Protein AF-0000000078981006 (afdb_homodimer)

pLDDT: mean 92.91, std 11.37, range [29.77, 98.75]

Organism: Ruegeria pomeroyi (strain ATCC 700808 / DSM 15171 / DSS-3) (NCBI:txid246200)

Radius of gyration: 31.86 Å; Cα contacts (8 Å, |Δi|>4): 927; chains: 2; bounding box: 40×92×82 Å

Secondary structure (DSSP, 8-state):
----TT--SS-EEEETGGG-TT-THHHHSSB--SEEEEEEEEE--EEEEETTEEEEE-TTEEEEE-TT--EEEEEPTT-EEEEEEEETT------SS-EEEE---HHHHHHHHHHHHHHHHHHHS--TTHHHHHHHHHHHHHHHHHHHHTT-----S-HHHHHHHHHHHHHHHHHTTS---HHHHHHHTTS-HHHHHHHHHHHHSS-HHHHHHHHHHHHHHHHHHH----HHHHHHHTT-S-HHHHHHHHHHHHSS-HHHHHHHHS--/----TT--SS-EEEETGGG-TT-THHHHS-B--SEEEEEEEEE--EEEEETTEEEEE-TTEEEEE-TT--EEEEEPTT-EEEEEEEETT------SS-EEEE---HHHHHHHHHHHHHHHHHHHS--TTHHHHHHHHHHHHHHHHHHHHTT-----S-HHHHHHHHHHHHHHHHHTTS---HHHHHHHTTS-HHHHHHHHHHHHSS-HHHHHHHHHHHHHHHHHHH----HHHHHHHTT-S-HHHHHHHHHHHHSS-HHHHHHHHS--

Foldseek 3Di:
DPPQVQFDPAKDKDKPCRCCVPDLLSAAFWAFGQWKKKKAWQAAKWWKDFLQFIDIDGHGKIKIDGGLFIMHIDTDPPTIIMMITGGNPDPQDADPGIDIARDDDPVLSVVLVVLSVQLVVLNVDPDPPSRVVNSVSVSVNRVSVVVRVVPDDPDDPPNPLSVLSRVLRSLCSVPLQQLDD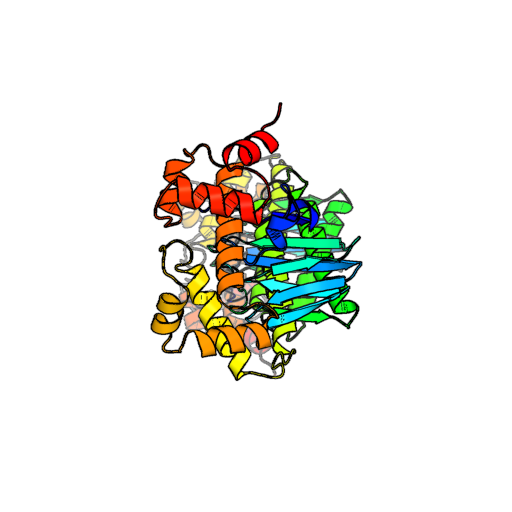LQRSQVVVPHGQVVQQVSSCVGYVGGSRSNSLSHLLSQLLVCLAPPPDDLQVSCVRSNHPGSVRVQVSNCVVPVDGSVVSNVVNDDD/DPPQVQFDPAKDKDKPCRCCVPDLLSAAFWAFGQWKKKKAWQAAKWWKDFLQFIDIDGHGKIKIDGGLFIMHIDTDPPTIIMMITGGNPDPQDADPGIDIARDDDPVLSVVLVVLSVQLVVLNPDPDPPSRVVNSVSVSVNRVSVVVRVVPDDPPDPPNPLSVLSRVLRSLCSVPLQQQDDLQRSQVVVPHGQVVQQVSSCVGYVGGSRSNSLSHLLSQLLVCLAPPPDDLQVSCVRSNHPGSVRVQVSNCVVPVDGSVVSNVVNDDD

Solvent-accessible surface area (backbone atoms only — not comparable to full-atom values): 28223 Å² total; per-residue (Å²): 125,86,72,60,82,52,54,50,93,56,72,44,78,39,45,57,65,66,66,27,82,90,35,63,57,66,38,46,33,35,38,62,40,49,24,23,37,41,35,41,26,71,32,48,39,32,38,35,36,48,72,26,21,51,45,75,48,35,58,44,22,39,38,35,40,36,46,65,41,51,32,22,39,46,68,38,90,78,42,39,33,40,32,42,36,37,30,62,85,54,86,59,72,60,71,88,57,60,43,80,43,78,57,77,55,64,68,61,50,49,50,54,52,50,43,53,52,51,42,48,56,48,67,77,47,87,55,76,62,38,69,60,42,45,50,25,43,50,39,42,49,28,42,51,50,55,58,54,50,81,68,60,75,72,69,76,94,59,62,65,31,20,48,51,26,32,52,51,37,53,46,42,70,74,45,58,41,67,48,68,49,60,55,54,54,23,50,73,70,74,44,50,46,66,57,47,24,52,28,20,26,71,26,53,70,42,37,48,61,55,50,52,48,27,33,46,48,46,52,47,52,50,44,49,59,72,42,88,67,53,69,57,57,51,22,50,63,46,28,40,94,37,54,66,59,37,36,50,51,38,24,73,75,72,71,36,45,58,69,55,50,28,57,69,66,48,80,129,125,84,72,59,82,54,53,51,94,56,72,45,79,39,44,56,66,67,65,27,82,91,36,65,58,68,39,45,32,37,37,61,40,47,25,23,39,42,35,41,27,70,33,46,40,34,38,33,36,47,72,26,20,53,45,74,49,35,58,45,21,39,38,36,39,35,45,66,42,52,32,23,39,46,68,37,89,78,44,39,34,42,31,41,37,37,30,62,85,54,87,60,73,60,70,89,58,59,43,81,43,81,58,76,55,63,69,59,50,49,50,55,52,49,41,52,51,50,40,47,57,48,69,77,47,88,55,77,61,38,70,61,42,46,51,25,41,50,37,41,48,28,42,51,50,53,59,54,50,80,68,61,74,69,89,66,91,60,60,65,32,20,47,50,26,32,52,50,34,53,46,43,70,75,43,59,41,66,48,67,49,61,56,54,53,22,50,73,71,75,42,49,46,67,57,46,24,51,29,21,27,72,26,51,72,39,37,48,61,54,47,51,48,27,32,46,47,46,52,47,51,49,45,50,58,72,42,89,68,52,68,57,56,52,21,52,64,47,29,39,94,36,53,66,58,37,36,51,52,38,25,73,76,71,70,36,45,59,69,56,49,29,56,68,65,49,81,129

InterPro domains:
  IPR009057 Homedomain-like superfamily [SSF46689] (215-265)
  IPR018060 AraC-like, DNA binding HTH domain [PF12833] (186-263)
  IPR018060 AraC-like, DNA binding HTH domain [PS01124] (166-264)
  IPR018060 AraC-like, DNA binding HTH domain [SM00342] (179-262)
  IPR018062 HTH domain AraC-type, conserved site [PS00041] (215-258)
  IPR050204 AraC/XylS family transcriptional regulators [PTHR46796] (13-266)

Nearest PDB structures (foldseek):
  6swi-assembly1_A  TM=9.066E-01  e=2.199E-04  Geobacillus stearothermophilus
  3lsg-assembly1_A  TM=9.009E-01  e=4.075E-04  Fusobacterium nucleatum subsp. nucleatum
  4fe7-assembly1_A-2  TM=5.920E-01  e=8.013E-05  Escherichia coli
  4aq2-assembly2_J  TM=6.069E-01  e=1.752E-03  Pseudomonas putida KT2440
  4aq2-assembly1_F  TM=6.098E-01  e=2.594E-03  Pseudomonas putida KT2440

Structure (mmCIF, N/CA/C/O backbone):
data_AF-0000000078981006-model_v1
#
loop_
_entity.id
_entity.type
_entity.pdbx_description
1 polymer 'Transcriptional regulator, AraC family'
#
loop_
_atom_site.group_PDB
_atom_site.id
_atom_site.type_symbol
_atom_site.label_atom_id
_atom_site.label_alt_id
_atom_site.label_comp_id
_atom_site.label_asym_id
_atom_site.label_entity_id
_atom_site.label_seq_id
_atom_site.pdbx_PDB_ins_code
_atom_site.Cartn_x
_atom_site.Cartn_y
_atom_site.Cartn_z
_atom_site.occupancy
_atom_site.B_iso_or_equiv
_atom_site.auth_seq_id
_atom_site.auth_comp_id
_atom_site.auth_asym_id
_atom_site.auth_atom_id
_atom_site.pdbx_PDB_model_num
ATOM 1 N N . MET A 1 1 ? 17.828 14.312 23.5 1 30.89 1 MET A N 1
ATOM 2 C CA . MET A 1 1 ? 17.156 14.609 22.25 1 30.89 1 MET A CA 1
ATOM 3 C C . MET A 1 1 ? 15.695 14.977 22.484 1 30.89 1 MET A C 1
ATOM 5 O O . MET A 1 1 ? 14.969 14.25 23.156 1 30.89 1 MET A O 1
ATOM 9 N N . ALA A 1 2 ? 15.359 16.219 22.406 1 38.97 2 ALA A N 1
ATOM 10 C CA . ALA A 1 2 ? 14.047 16.766 22.75 1 38.97 2 ALA A CA 1
ATOM 11 C C . ALA A 1 2 ? 12.93 15.891 22.156 1 38.97 2 ALA A C 1
ATOM 13 O O . ALA A 1 2 ? 12.938 15.578 20.969 1 38.97 2 ALA A O 1
ATOM 14 N N . HIS A 1 3 ? 12.438 14.984 22.891 1 44.5 3 HIS A N 1
ATOM 15 C CA . HIS A 1 3 ? 11.234 14.203 22.625 1 44.5 3 HIS A CA 1
ATOM 16 C C . HIS A 1 3 ? 10.172 15.047 21.922 1 44.5 3 HIS A C 1
ATOM 18 O O . HIS A 1 3 ? 9.617 15.977 22.516 1 44.5 3 HIS A O 1
ATOM 24 N N . ASP A 1 4 ? 10.484 15.344 20.75 1 53.53 4 ASP A N 1
ATOM 25 C CA . ASP A 1 4 ? 9.344 15.992 20.094 1 53.53 4 ASP A CA 1
ATOM 26 C C . ASP A 1 4 ? 8.07 15.164 20.281 1 53.53 4 ASP A C 1
ATOM 28 O O . ASP A 1 4 ? 7.918 14.117 19.641 1 53.53 4 ASP A O 1
ATOM 32 N N . PRO A 1 5 ? 7.488 15.352 21.406 1 53.16 5 PRO A N 1
ATOM 33 C CA . PRO A 1 5 ? 6.273 14.617 21.766 1 53.16 5 PRO A CA 1
ATOM 34 C C . PRO A 1 5 ? 5.324 14.43 20.594 1 53.16 5 PRO A C 1
ATOM 36 O O . PRO A 1 5 ? 4.398 13.617 20.656 1 53.16 5 PRO A O 1
ATOM 39 N N . ALA A 1 6 ? 5.723 15.07 19.484 1 63.69 6 ALA A N 1
ATOM 40 C CA . ALA A 1 6 ? 4.688 15.125 18.453 1 63.69 6 ALA A CA 1
ATOM 41 C C . ALA A 1 6 ? 4.945 14.094 17.359 1 63.69 6 ALA A C 1
ATOM 43 O O . ALA A 1 6 ? 4.125 13.922 16.453 1 63.69 6 ALA A O 1
ATOM 44 N N . GLU A 1 7 ? 5.949 13.25 17.672 1 82 7 GLU A N 1
ATOM 45 C CA . GLU A 1 7 ? 6.23 12.273 16.625 1 82 7 GLU A CA 1
ATOM 46 C C . GLU A 1 7 ? 5.465 10.977 16.859 1 82 7 GLU A C 1
ATOM 48 O O . GLU A 1 7 ? 5.262 10.57 18.016 1 82 7 GLU A O 1
ATOM 53 N N . ILE A 1 8 ? 4.883 10.492 15.898 1 91.25 8 ILE A N 1
ATOM 54 C CA . ILE A 1 8 ? 4.191 9.211 15.992 1 91.25 8 ILE A CA 1
ATOM 55 C C . ILE A 1 8 ? 4.996 8.133 15.266 1 91.25 8 ILE A C 1
ATOM 57 O O . ILE A 1 8 ? 5.707 8.43 14.297 1 91.25 8 ILE A O 1
ATOM 61 N N . ALA A 1 9 ? 4.875 6.91 15.75 1 91.25 9 ALA A N 1
ATOM 62 C CA . ALA A 1 9 ? 5.621 5.785 15.18 1 91.25 9 ALA A CA 1
ATOM 63 C C . ALA A 1 9 ? 4.777 5.035 14.156 1 91.25 9 ALA A C 1
ATOM 65 O O . ALA A 1 9 ? 5.312 4.297 13.328 1 91.25 9 ALA A O 1
ATOM 66 N N . GLU A 1 10 ? 3.488 5.227 14.297 1 95 10 GLU A N 1
ATOM 67 C CA . GLU A 1 10 ? 2.594 4.453 13.445 1 95 10 GLU A CA 1
ATOM 68 C C . GLU A 1 10 ? 1.472 5.324 12.891 1 95 10 GLU A C 1
ATOM 70 O O . GLU A 1 10 ? 1.157 6.375 13.453 1 95 10 GLU A O 1
ATOM 75 N N . ILE A 1 11 ? 0.919 4.898 11.812 1 97.88 11 ILE A N 1
ATOM 76 C CA . ILE A 1 11 ? -0.23 5.566 11.211 1 97.88 11 ILE A CA 1
ATOM 77 C C . ILE A 1 11 ? -1.441 5.438 12.133 1 97.88 11 ILE A C 1
ATOM 79 O O . ILE A 1 11 ? -1.688 4.371 12.695 1 97.88 11 ILE A O 1
ATOM 83 N N . ARG A 1 12 ? -2.18 6.523 12.234 1 96.81 12 ARG A N 1
ATOM 84 C CA . ARG A 1 12 ? -3.336 6.535 13.125 1 96.81 12 ARG A CA 1
ATOM 85 C C . ARG A 1 12 ? -4.465 7.387 12.555 1 96.81 12 ARG A C 1
ATOM 87 O O . ARG A 1 12 ? -4.211 8.375 11.859 1 96.81 12 ARG A O 1
ATOM 94 N N . LEU A 1 13 ? -5.645 6.945 12.82 1 97.94 13 LEU A N 1
ATOM 95 C CA . LEU A 1 13 ? -6.82 7.758 12.539 1 97.94 13 LEU A CA 1
ATOM 96 C C . LEU A 1 13 ? -7.43 8.305 13.82 1 97.94 13 LEU A C 1
ATOM 98 O O . LEU A 1 13 ? -7.613 7.562 14.789 1 97.94 13 LEU A O 1
ATOM 102 N N . SER A 1 14 ? -7.719 9.602 13.875 1 97.25 14 SER A N 1
ATOM 103 C CA . SER A 1 14 ? -8.266 10.281 15.039 1 97.25 14 SER A CA 1
ATOM 104 C C . SER A 1 14 ? -9.461 11.148 14.664 1 97.25 14 SER A C 1
ATOM 106 O O . SER A 1 14 ? -9.594 11.555 13.508 1 97.25 14 SER A O 1
ATOM 108 N N . THR A 1 15 ? -10.328 11.359 15.586 1 95.56 15 THR A N 1
ATOM 109 C CA . THR A 1 15 ? -11.297 12.438 15.43 1 95.56 15 THR A CA 1
ATOM 110 C C . THR A 1 15 ? -10.641 13.797 15.688 1 95.56 15 THR A C 1
ATOM 112 O O . THR A 1 15 ? -9.555 13.867 16.266 1 95.56 15 THR A O 1
ATOM 115 N N . LEU A 1 16 ? -11.305 14.867 15.258 1 94.5 16 LEU A N 1
ATOM 116 C CA . LEU A 1 16 ? -10.82 16.203 15.555 1 94.5 16 LEU A CA 1
ATOM 117 C C . LEU A 1 16 ? -10.664 16.406 17.062 1 94.5 16 LEU A C 1
ATOM 119 O O . LEU A 1 16 ? -9.688 17 17.516 1 94.5 16 LEU A O 1
ATOM 123 N N . ALA A 1 17 ? -11.594 15.852 17.781 1 91.88 17 ALA A N 1
ATOM 124 C CA . ALA A 1 17 ? -11.562 15.961 19.25 1 91.88 17 ALA A CA 1
ATOM 125 C C . ALA A 1 17 ? -10.336 15.266 19.828 1 91.88 17 ALA A C 1
ATOM 127 O O . ALA A 1 17 ? -9.734 15.758 20.781 1 91.88 17 ALA A O 1
ATOM 128 N N . GLN A 1 18 ? -9.984 14.234 19.266 1 94.81 18 GLN A N 1
ATOM 129 C CA . GLN A 1 18 ? -8.859 13.445 19.766 1 94.81 18 GLN A CA 1
ATOM 130 C C . GLN A 1 18 ? -7.527 14.125 19.453 1 94.81 18 GLN A C 1
ATOM 132 O O . GLN A 1 18 ? -6.488 13.75 20 1 94.81 18 GLN A O 1
ATOM 137 N N . LEU A 1 19 ? -7.508 15.141 18.609 1 94.56 19 LEU A N 1
ATOM 138 C CA . LEU A 1 19 ? -6.305 15.922 18.328 1 94.56 19 LEU A CA 1
ATOM 139 C C . LEU A 1 19 ? -6.066 16.953 19.422 1 94.56 19 LEU A C 1
ATOM 141 O O . LEU A 1 19 ? -5.008 17.578 19.469 1 94.56 19 LEU A O 1
ATOM 145 N N . MET A 1 20 ? -7.043 17.125 20.266 1 93 20 MET A N 1
ATO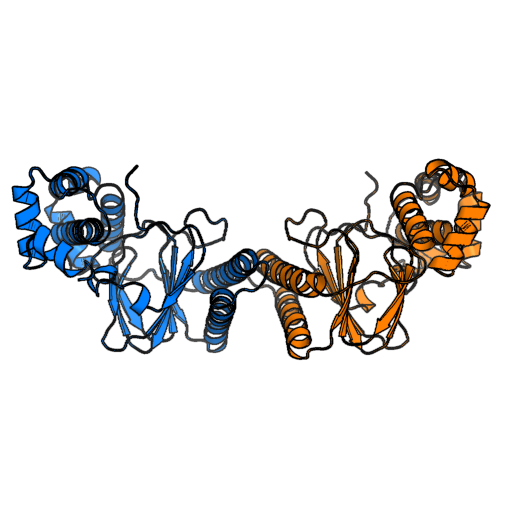M 146 C CA . MET A 1 20 ? -6.945 18.156 21.297 1 93 20 MET A CA 1
ATOM 147 C C . MET A 1 20 ? -7.348 17.609 22.656 1 93 20 MET A C 1
ATOM 149 O O . MET A 1 20 ? -8.227 18.156 23.328 1 93 20 MET A O 1
ATOM 153 N N . PRO A 1 21 ? -6.637 16.578 23.109 1 89 21 PRO A N 1
ATOM 154 C CA . PRO A 1 21 ? -7.008 15.93 24.375 1 89 21 PRO A CA 1
ATOM 155 C C . PRO A 1 21 ? -6.824 16.844 25.578 1 89 21 PRO A C 1
ATOM 157 O O . PRO A 1 21 ? -7.473 16.656 26.609 1 89 21 PRO A O 1
ATOM 160 N N . LEU A 1 22 ? -5.992 17.844 25.453 1 91.19 22 LEU A N 1
ATOM 161 C CA . LEU A 1 22 ? -5.707 18.703 26.594 1 91.19 22 LEU A CA 1
ATOM 162 C C . LEU A 1 22 ? -6.406 20.047 26.453 1 91.19 22 LEU A C 1
ATOM 164 O O . LEU A 1 22 ? -6.277 20.922 27.312 1 91.19 22 LEU A O 1
ATOM 168 N N . GLY A 1 23 ? -7.078 20.219 25.281 1 92.5 23 GLY A N 1
ATOM 169 C CA . GLY A 1 23 ? -7.824 21.438 25.062 1 92.5 23 GLY A CA 1
ATOM 170 C C . GLY A 1 23 ? -7.684 21.969 23.641 1 92.5 23 GLY A C 1
ATOM 171 O O . GLY A 1 23 ? -6.812 21.516 22.891 1 92.5 23 GLY A O 1
ATOM 172 N N . ARG A 1 24 ? -8.383 23 23.344 1 95.12 24 ARG A N 1
ATOM 173 C CA . ARG A 1 24 ? -8.477 23.531 22 1 95.12 24 ARG A CA 1
ATOM 174 C C . ARG A 1 24 ? -7.176 24.188 21.562 1 95.12 24 ARG A C 1
ATOM 176 O O . ARG A 1 24 ? -6.883 24.281 20.375 1 95.12 24 ARG A O 1
ATOM 183 N N . TRP A 1 25 ? -6.477 24.578 22.625 1 94.62 25 TRP A N 1
ATOM 184 C CA . TRP A 1 25 ? -5.23 25.266 22.312 1 94.62 25 TRP A CA 1
ATOM 185 C C . TRP A 1 25 ? -4.316 24.391 21.469 1 94.62 25 TRP A C 1
ATOM 187 O O . TRP A 1 25 ? -3.498 24.906 20.703 1 94.62 25 TRP A O 1
ATOM 197 N N . GLN A 1 26 ? -4.422 23.125 21.531 1 96 26 GLN A N 1
ATOM 198 C CA . GLN A 1 26 ? -3.531 22.203 20.844 1 96 26 GLN A CA 1
ATOM 199 C C . GLN A 1 26 ? -3.699 22.297 19.328 1 96 26 GLN A C 1
ATOM 201 O O . GLN A 1 26 ? -2.799 21.938 18.562 1 96 26 GLN A O 1
ATOM 206 N N . VAL A 1 27 ? -4.84 22.859 18.844 1 96.56 27 VAL A N 1
ATOM 207 C CA . VAL A 1 27 ? -5.004 23.016 17.391 1 96.56 27 VAL A CA 1
ATOM 208 C C . VAL A 1 27 ? -5.176 24.5 17.062 1 96.56 27 VAL A C 1
ATOM 210 O O . VAL A 1 27 ? -4.949 24.906 15.922 1 96.56 27 VAL A O 1
ATOM 213 N N . GLN A 1 28 ? -5.535 25.375 17.984 1 97.06 28 GLN A N 1
ATOM 214 C CA . GLN A 1 28 ? -5.848 26.781 17.734 1 97.06 28 GLN A CA 1
ATOM 215 C C . GLN A 1 28 ? -4.578 27.625 17.641 1 97.06 28 GLN A C 1
ATOM 217 O O . GLN A 1 28 ? -4.508 28.562 16.859 1 97.06 28 GLN A O 1
ATOM 222 N N . LEU A 1 29 ? -3.637 27.281 18.484 1 96.94 29 LEU A N 1
ATOM 223 C CA . LEU A 1 29 ? -2.385 28.031 18.484 1 96.94 29 LEU A CA 1
ATOM 224 C C . LEU A 1 29 ? -1.524 27.641 17.281 1 96.94 29 LEU A C 1
ATOM 226 O O . LEU A 1 29 ? -1.464 26.469 16.922 1 96.94 29 LEU A O 1
ATOM 230 N N . ALA A 1 30 ? -0.839 28.641 16.703 1 97.25 30 ALA A N 1
ATOM 231 C CA . ALA A 1 30 ? 0.102 28.344 15.625 1 97.25 30 ALA A CA 1
ATOM 232 C C . ALA A 1 30 ? 1.166 27.344 16.094 1 97.25 30 ALA A C 1
ATOM 234 O O . ALA A 1 30 ? 1.808 27.562 17.125 1 97.25 30 ALA A O 1
ATOM 235 N N . HIS A 1 31 ? 1.281 26.234 15.359 1 96.75 31 HIS A N 1
ATOM 236 C CA . HIS A 1 31 ? 2.217 25.172 15.727 1 96.75 31 HIS A CA 1
ATOM 237 C C . HIS A 1 31 ? 2.541 24.281 14.523 1 96.75 31 HIS A C 1
ATOM 239 O O . HIS A 1 31 ? 2.02 24.5 13.43 1 96.75 31 HIS A O 1
ATOM 245 N N . ASP A 1 32 ? 3.439 23.422 14.711 1 96.25 32 ASP A N 1
ATOM 246 C CA . ASP A 1 32 ? 3.711 22.359 13.742 1 96.25 32 ASP A CA 1
ATOM 247 C C . ASP A 1 32 ? 3.691 21 14.414 1 96.25 32 ASP A C 1
ATOM 249 O O . ASP A 1 32 ? 3.697 20.891 15.641 1 96.25 32 ASP A O 1
ATOM 253 N N . ARG A 1 33 ? 3.555 20 13.656 1 95.19 33 ARG A N 1
ATOM 254 C CA . ARG A 1 33 ? 3.533 18.625 14.133 1 95.19 33 ARG A CA 1
ATOM 255 C C . ARG A 1 33 ? 4.648 17.812 13.492 1 95.19 33 ARG A C 1
ATOM 257 O O . ARG A 1 33 ? 5.094 18.125 12.391 1 95.19 33 ARG A O 1
ATOM 264 N N . GLY A 1 34 ? 5.043 16.766 14.266 1 95.19 34 GLY A N 1
ATOM 265 C CA . GLY A 1 34 ? 6.113 15.914 13.781 1 95.19 34 GLY A CA 1
ATOM 266 C C . GLY A 1 34 ? 5.641 14.867 12.789 1 95.19 34 GLY A C 1
ATOM 267 O O . GLY A 1 34 ? 6.414 14 12.375 1 95.19 34 GLY A O 1
ATOM 268 N N . HIS A 1 35 ? 4.418 14.828 12.406 1 97.19 35 HIS A N 1
ATOM 269 C CA . HIS A 1 35 ? 3.807 13.891 11.469 1 97.19 35 HIS A CA 1
ATOM 270 C C . HIS A 1 35 ? 2.936 14.625 10.453 1 97.19 35 HIS A C 1
ATOM 272 O O . HIS A 1 35 ? 2.607 15.797 10.641 1 97.19 35 HIS A O 1
ATOM 278 N N . HIS A 1 36 ? 2.664 13.984 9.297 1 98.19 36 HIS A N 1
ATOM 279 C CA . HIS A 1 36 ? 1.725 14.508 8.312 1 98.19 36 HIS A CA 1
ATOM 280 C C . HIS A 1 36 ? 0.285 14.375 8.797 1 98.19 36 HIS A C 1
ATOM 282 O O . HIS A 1 36 ? -0.046 13.43 9.516 1 98.19 36 HIS A O 1
ATOM 288 N N . LEU A 1 37 ? -0.491 15.305 8.367 1 98.06 37 LEU A N 1
ATOM 289 C CA . LEU A 1 37 ? -1.881 15.328 8.812 1 98.06 37 LEU A CA 1
ATOM 290 C C . LEU A 1 37 ? -2.826 15.516 7.629 1 98.06 37 LEU A C 1
ATOM 292 O O . LEU A 1 37 ? -2.688 16.484 6.871 1 98.06 37 LEU A O 1
ATOM 296 N N . LEU A 1 38 ? -3.75 14.609 7.359 1 98.56 38 LEU A N 1
ATOM 297 C CA . LEU A 1 38 ? -4.867 14.773 6.441 1 98.56 38 LEU A CA 1
ATOM 298 C C . LEU A 1 38 ? -6.188 14.875 7.199 1 98.56 38 LEU A C 1
ATOM 300 O O . LEU A 1 38 ? -6.645 13.891 7.789 1 98.56 38 LEU A O 1
ATOM 304 N N . LEU A 1 39 ? -6.812 16.031 7.195 1 98.44 39 LEU A N 1
ATOM 305 C CA . LEU A 1 39 ? -8.086 16.281 7.863 1 98.44 39 LEU A CA 1
ATOM 306 C C . LEU A 1 39 ? -9.234 16.266 6.859 1 98.44 39 LEU A C 1
ATOM 308 O O . LEU A 1 39 ? -9.156 16.891 5.801 1 98.44 39 LEU A O 1
ATOM 312 N N . TRP A 1 40 ? -10.227 15.508 7.145 1 98.75 40 TRP A N 1
ATOM 313 C CA . TRP A 1 40 ? -11.461 15.453 6.363 1 98.75 40 TRP A CA 1
ATOM 314 C C . TRP A 1 40 ? -12.641 15.969 7.172 1 98.75 40 TRP A C 1
ATOM 316 O O . TRP A 1 40 ? -13.109 15.297 8.094 1 98.75 40 TRP A O 1
ATOM 326 N N . ILE A 1 41 ? -13.133 17.188 6.785 1 98.44 41 ILE A N 1
ATOM 327 C CA . ILE A 1 41 ? -14.219 17.812 7.531 1 98.44 41 ILE A CA 1
ATOM 328 C C . ILE A 1 41 ? -15.562 17.25 7.07 1 98.44 41 ILE A C 1
ATOM 330 O O . ILE A 1 41 ? -15.891 17.297 5.883 1 98.44 41 ILE A O 1
ATOM 334 N N . THR A 1 42 ? -16.297 16.703 8.016 1 97.62 42 THR A N 1
ATOM 335 C CA . THR A 1 42 ? -17.547 16.047 7.645 1 97.62 42 THR A CA 1
ATOM 336 C C . THR A 1 42 ? -18.75 16.875 8.117 1 97.62 42 THR A C 1
ATOM 338 O O . THR A 1 42 ? -19.875 16.641 7.68 1 97.62 42 THR A O 1
ATOM 341 N N . ARG A 1 43 ? -18.562 17.828 8.984 1 97.88 43 ARG A N 1
ATOM 342 C CA . ARG A 1 43 ? -19.609 18.719 9.477 1 97.88 43 ARG A CA 1
ATOM 343 C C . ARG A 1 43 ? -19.016 20.031 9.984 1 97.88 43 ARG A C 1
ATOM 345 O O . ARG A 1 43 ? -17.953 20.031 10.609 1 97.88 43 ARG A O 1
ATOM 352 N N . GLY A 1 44 ? -19.75 21.109 9.672 1 97.69 44 GLY A N 1
ATOM 353 C CA . GLY A 1 44 ? -19.391 22.391 10.25 1 97.69 44 GLY A CA 1
ATOM 354 C C . GLY A 1 44 ? -18.344 23.141 9.438 1 97.69 44 GLY A C 1
ATOM 355 O O . GLY A 1 44 ? -18.094 22.812 8.281 1 97.69 44 GLY A O 1
ATOM 356 N N . GLN A 1 45 ? -17.922 24.219 10.07 1 97.44 45 GLN A N 1
ATOM 357 C CA . GLN A 1 45 ? -16.953 25.109 9.43 1 97.44 45 GLN A CA 1
ATOM 358 C C . GLN A 1 45 ? -15.945 25.656 10.438 1 97.44 45 GLN A C 1
ATOM 360 O O . GLN A 1 45 ? -16.109 25.453 11.648 1 97.44 45 GLN A O 1
ATOM 365 N N . GLY A 1 46 ? -14.914 26.281 9.906 1 97.81 46 GLY A N 1
ATOM 366 C CA . GLY A 1 46 ? -13.898 26.906 10.734 1 97.81 46 GLY A CA 1
ATOM 367 C C . GLY A 1 46 ? -12.914 27.75 9.953 1 97.81 46 GLY A C 1
ATOM 368 O O . GLY A 1 46 ? -13.117 28 8.758 1 97.81 46 GLY A O 1
ATOM 369 N N . THR A 1 47 ? -12.016 28.297 10.602 1 97.5 47 THR A N 1
ATOM 370 C CA . THR A 1 47 ? -10.922 29.062 10.016 1 97.5 47 THR A CA 1
ATOM 371 C C . THR A 1 47 ? -9.57 28.547 10.508 1 97.5 47 THR A C 1
ATOM 373 O O . THR A 1 47 ? -9.516 27.594 11.297 1 97.5 47 THR A O 1
ATOM 376 N N . GLY A 1 48 ? -8.547 29.156 9.961 1 96.44 48 GLY A N 1
ATOM 377 C CA . GLY A 1 48 ? -7.223 28.75 10.414 1 96.44 48 GLY A CA 1
ATOM 378 C C . GLY A 1 48 ? -6.102 29.406 9.625 1 96.44 48 GLY A C 1
ATOM 379 O O . GLY A 1 48 ? -6.316 30.406 8.945 1 96.44 48 GLY A O 1
ATOM 380 N N . LEU A 1 49 ? -4.957 28.953 9.883 1 96 49 LEU A N 1
ATOM 381 C CA . LEU A 1 49 ? -3.748 29.328 9.164 1 96 49 LEU A CA 1
ATOM 382 C C . LEU A 1 49 ? -3.162 28.141 8.406 1 96 49 LEU A C 1
ATOM 384 O O . LEU A 1 49 ? -3.004 27.062 8.969 1 96 49 LEU A O 1
ATOM 388 N N . LEU A 1 50 ? -2.883 28.359 7.215 1 95.06 50 LEU A N 1
ATOM 389 C CA . LEU A 1 50 ? -2.291 27.328 6.379 1 95.06 50 LEU A CA 1
ATOM 390 C C . LEU A 1 50 ? -1.439 27.938 5.273 1 95.06 50 LEU A C 1
ATOM 392 O O . LEU A 1 50 ? -1.844 28.922 4.645 1 95.06 50 LEU A O 1
ATOM 396 N N . ASP A 1 51 ? -0.297 27.406 5.129 1 92.31 51 ASP A N 1
ATOM 397 C CA . ASP A 1 51 ? 0.59 27.812 4.043 1 92.31 51 ASP A CA 1
ATOM 398 C C . ASP A 1 51 ? 0.774 29.328 4.023 1 92.31 51 ASP A C 1
ATOM 400 O O . ASP A 1 51 ? 0.677 29.953 2.967 1 92.31 51 ASP A O 1
ATOM 404 N N . GLY A 1 52 ? 0.894 29.906 5.176 1 92.06 52 GLY A N 1
ATOM 405 C CA . GLY A 1 52 ? 1.244 31.312 5.305 1 92.06 52 GLY A CA 1
ATOM 406 C C . GLY A 1 52 ? 0.044 32.219 5.223 1 92.06 52 GLY A C 1
ATOM 407 O O . GLY A 1 52 ? 0.196 33.469 5.207 1 92.06 52 GLY A O 1
ATOM 408 N N . GLY A 1 53 ? -1.102 31.609 5.18 1 93.5 53 GLY A N 1
ATOM 409 C CA . GLY A 1 53 ? -2.275 32.469 5.047 1 93.5 53 GLY A CA 1
ATOM 410 C C . GLY A 1 53 ? -3.457 31.984 5.863 1 93.5 53 GLY A C 1
ATOM 411 O O . GLY A 1 53 ? -3.5 30.812 6.277 1 93.5 53 GLY A O 1
ATOM 412 N N . ARG A 1 54 ? -4.328 32.938 6.023 1 95.38 54 ARG A N 1
ATOM 413 C CA . ARG A 1 54 ? -5.598 32.594 6.648 1 95.38 54 ARG A CA 1
ATOM 414 C C . ARG A 1 54 ? -6.473 31.797 5.695 1 95.38 54 ARG A C 1
ATOM 416 O O . ARG A 1 54 ? -6.516 32.094 4.496 1 95.38 54 ARG A O 1
ATOM 423 N N . ILE A 1 55 ? -7.188 30.891 6.242 1 94.56 55 ILE A N 1
ATOM 424 C CA . ILE A 1 55 ? -8.07 30.062 5.418 1 94.56 55 ILE A CA 1
ATOM 425 C C . ILE A 1 55 ? -9.422 29.906 6.113 1 94.56 55 ILE A C 1
ATOM 427 O O . ILE A 1 55 ? -9.531 30.094 7.324 1 94.56 55 ILE A O 1
ATOM 431 N N . GLY A 1 56 ? -10.391 29.625 5.328 1 96.69 56 GLY A N 1
ATOM 432 C CA . GLY A 1 56 ? -11.672 29.094 5.773 1 96.69 56 GLY A CA 1
ATOM 433 C C . GLY A 1 56 ? -11.938 27.688 5.27 1 96.69 56 GLY A C 1
ATOM 434 O O . GLY A 1 56 ? -11.57 27.344 4.141 1 96.69 56 GLY A O 1
ATOM 435 N N . PHE A 1 57 ? -12.57 26.875 6.086 1 96.5 57 PHE A N 1
ATOM 436 C CA . PHE A 1 57 ? -12.891 25.531 5.641 1 96.5 57 PHE A CA 1
ATOM 437 C C . PHE A 1 57 ? -14.281 25.125 6.125 1 96.5 57 PHE A C 1
ATOM 439 O O . PHE A 1 57 ? -14.812 25.703 7.07 1 96.5 57 PHE A O 1
ATOM 446 N N . GLY A 1 58 ? -14.82 24.156 5.434 1 97.56 58 GLY A N 1
ATOM 447 C CA . GLY A 1 58 ? -16.141 23.641 5.742 1 97.56 58 GLY A CA 1
ATOM 448 C C . GLY A 1 58 ? -16.312 22.172 5.371 1 97.56 58 GLY A C 1
ATOM 449 O O . GLY A 1 58 ? -15.328 21.469 5.121 1 97.56 58 GLY A O 1
ATOM 450 N N . THR A 1 59 ? -17.641 21.797 5.359 1 97.88 59 THR A N 1
ATOM 451 C CA . THR A 1 59 ? -17.969 20.391 5.078 1 97.88 59 THR A CA 1
ATOM 452 C C . THR A 1 59 ? -17.406 19.969 3.719 1 97.88 59 THR A C 1
ATOM 454 O O . THR A 1 59 ? -17.5 20.734 2.746 1 97.88 59 THR A O 1
ATOM 457 N N . HIS A 1 60 ? -16.734 18.797 3.676 1 98 60 HIS A N 1
ATOM 458 C CA . HIS A 1 60 ? -16.172 18.141 2.506 1 98 60 HIS A CA 1
ATOM 459 C C . HIS A 1 60 ? -14.938 18.891 1.997 1 98 60 HIS A C 1
ATOM 461 O O . HIS A 1 60 ? -14.664 18.891 0.796 1 98 60 HIS A O 1
ATOM 467 N N . ASN A 1 61 ? -14.32 19.656 2.92 1 97.5 61 ASN A N 1
ATOM 468 C CA . ASN A 1 61 ? -12.969 20.125 2.656 1 97.5 61 ASN A CA 1
ATOM 469 C C . ASN A 1 61 ? -11.922 19.156 3.205 1 97.5 61 ASN A C 1
ATOM 471 O O . ASN A 1 61 ? -12.086 18.609 4.293 1 97.5 61 ASN A O 1
ATOM 475 N N . ALA A 1 62 ? -10.922 18.953 2.441 1 97.88 62 ALA A N 1
ATOM 476 C CA . ALA A 1 62 ? -9.75 18.203 2.879 1 97.88 62 ALA A CA 1
ATOM 477 C C . ALA A 1 62 ? -8.555 19.141 3.092 1 97.88 62 ALA A C 1
ATOM 479 O O . ALA A 1 62 ? -8.203 19.922 2.205 1 97.88 62 ALA A O 1
ATOM 480 N N . LEU A 1 63 ? -7.992 19.109 4.285 1 97 63 LEU A N 1
ATOM 481 C CA . LEU A 1 63 ? -6.773 19.859 4.59 1 97 63 LEU A CA 1
ATOM 482 C C . LEU A 1 63 ? -5.59 18.906 4.762 1 97 63 LEU A C 1
ATOM 484 O O . LEU A 1 63 ? -5.672 17.938 5.512 1 97 63 LEU A O 1
ATOM 488 N N . PHE A 1 64 ? -4.602 19.156 4.051 1 97.81 64 PHE A N 1
ATOM 489 C CA . PHE A 1 64 ? -3.371 18.391 4.223 1 97.81 64 PHE A CA 1
ATOM 490 C C . PHE A 1 64 ? -2.238 19.297 4.711 1 97.81 64 PHE A C 1
ATOM 492 O O . PHE A 1 64 ? -1.986 20.359 4.137 1 97.81 64 PHE A O 1
ATOM 499 N N . VAL A 1 65 ? -1.571 18.828 5.75 1 97.19 65 VAL A N 1
ATOM 500 C CA . VAL A 1 65 ? -0.442 19.547 6.324 1 97.19 65 VAL A CA 1
ATOM 501 C C . VAL A 1 65 ? 0.759 18.609 6.453 1 97.19 65 VAL A C 1
ATOM 503 O O . VAL A 1 65 ? 0.779 17.734 7.32 1 97.19 65 VAL A O 1
ATOM 506 N N . PRO A 1 66 ? 1.795 18.781 5.641 1 97.06 66 PRO A N 1
ATOM 507 C CA . PRO A 1 66 ? 3 17.984 5.844 1 97.06 66 PRO A CA 1
ATOM 508 C C . PRO A 1 66 ? 3.645 18.203 7.207 1 97.06 66 PRO A C 1
ATOM 510 O O . PRO A 1 66 ? 3.438 19.25 7.824 1 97.06 66 PRO A O 1
ATOM 513 N N . ALA A 1 67 ? 4.402 17.25 7.645 1 97.19 67 ALA A N 1
ATOM 514 C CA . ALA A 1 67 ? 5.16 17.406 8.883 1 97.19 67 ALA A CA 1
ATOM 515 C C . ALA A 1 67 ? 6.008 18.672 8.844 1 97.19 67 ALA A C 1
ATOM 517 O O . ALA A 1 67 ? 6.57 19.031 7.805 1 97.19 67 ALA A O 1
ATOM 518 N N . ARG A 1 68 ? 5.996 19.391 9.953 1 95.69 68 ARG A N 1
ATOM 519 C CA . ARG A 1 68 ? 6.867 20.531 10.203 1 95.69 68 ARG A CA 1
ATOM 520 C C . ARG A 1 68 ? 6.469 21.719 9.336 1 95.69 68 ARG A C 1
ATOM 522 O O . ARG A 1 68 ? 7.328 22.422 8.805 1 95.69 68 ARG A O 1
ATOM 529 N N . HIS A 1 69 ? 5.223 21.844 9.133 1 95.69 69 HIS A N 1
ATOM 530 C CA . HIS A 1 69 ? 4.641 23.062 8.586 1 95.69 69 HIS A CA 1
ATOM 531 C C . HIS A 1 69 ? 3.732 23.75 9.609 1 95.69 69 HIS A C 1
ATOM 533 O O . HIS A 1 69 ? 2.965 23.078 10.305 1 95.69 69 HIS A O 1
ATOM 539 N N . LEU A 1 70 ? 3.912 25.047 9.633 1 96.19 70 LEU A N 1
ATOM 540 C CA . LEU A 1 70 ? 3.119 25.828 10.586 1 96.19 70 LEU A CA 1
ATOM 541 C C . LEU A 1 70 ? 1.641 25.797 10.219 1 96.19 70 LEU A C 1
ATOM 543 O O . LEU A 1 70 ? 1.285 25.938 9.047 1 96.19 70 LEU A O 1
ATOM 547 N N . MET A 1 71 ? 0.814 25.547 11.289 1 96.56 71 MET A N 1
ATOM 548 C CA . MET A 1 71 ? -0.63 25.484 11.086 1 96.56 71 MET A CA 1
ATOM 549 C C . MET A 1 71 ? -1.377 25.969 12.32 1 96.56 71 MET A C 1
ATOM 551 O O . MET A 1 71 ? -0.802 26.062 13.406 1 96.56 71 MET A O 1
ATOM 555 N N . ALA A 1 72 ? -2.545 26.344 12.141 1 97.81 72 ALA A N 1
ATOM 556 C CA . ALA A 1 72 ? -3.529 26.547 13.195 1 97.81 72 ALA A CA 1
ATOM 557 C C . ALA A 1 72 ? -4.945 26.297 12.688 1 97.81 72 ALA A C 1
ATOM 559 O O . ALA A 1 72 ? -5.254 26.578 11.531 1 97.81 72 ALA A O 1
ATOM 560 N N . LEU A 1 73 ? -5.711 25.766 13.539 1 97.5 73 LEU A N 1
ATOM 561 C CA . LEU A 1 73 ? -7.113 25.531 13.203 1 97.5 73 LEU A CA 1
ATOM 562 C C . LEU A 1 73 ? -8.023 26.062 14.305 1 97.5 73 LEU A C 1
ATOM 564 O O . LEU A 1 73 ? -7.738 25.906 15.492 1 97.5 73 LEU A O 1
ATOM 568 N N . ASP A 1 74 ? -9.031 26.672 13.922 1 97.62 74 ASP A N 1
ATOM 569 C CA . ASP A 1 74 ? -10.102 27.109 14.82 1 97.62 74 ASP A CA 1
ATOM 570 C C . ASP A 1 74 ? -11.453 26.562 14.359 1 97.62 74 ASP A C 1
ATOM 572 O O . ASP A 1 74 ? -12.266 27.297 13.797 1 97.62 74 ASP A O 1
ATOM 576 N N . PRO A 1 75 ? -11.695 25.312 14.68 1 97.19 75 PRO A N 1
ATOM 577 C CA . PRO A 1 75 ? -12.992 24.75 14.305 1 97.19 75 PRO A CA 1
ATOM 578 C C . PRO A 1 75 ? -14.156 25.359 15.078 1 97.19 75 PRO A C 1
ATOM 580 O O . PRO A 1 75 ? -14.039 25.594 16.281 1 97.19 75 PRO A O 1
ATOM 583 N N . GLY A 1 76 ? -15.172 25.719 14.375 1 95.88 76 GLY A N 1
ATOM 584 C CA . GLY A 1 76 ? -16.375 26.203 15.039 1 95.88 76 GLY A CA 1
ATOM 585 C C . GLY A 1 76 ? -17.016 25.172 15.945 1 95.88 76 GLY A C 1
ATOM 586 O O . GLY A 1 76 ? -16.594 24.016 15.977 1 95.88 76 GLY A O 1
ATOM 587 N N . ARG A 1 77 ? -18.031 25.703 16.672 1 91 77 ARG A N 1
ATOM 588 C CA . ARG A 1 77 ? -18.75 24.797 17.547 1 91 77 ARG A CA 1
ATOM 589 C C . ARG A 1 77 ? -19.422 23.688 16.75 1 91 77 ARG A C 1
ATOM 591 O O . ARG A 1 77 ? -20.062 23.938 15.727 1 91 77 ARG A O 1
ATOM 598 N N . GLY A 1 78 ? -19.188 22.531 17.078 1 92.88 78 GLY A N 1
ATOM 599 C CA . GLY A 1 78 ? -19.844 21.391 16.484 1 92.88 78 GLY A CA 1
ATOM 600 C C . GLY A 1 78 ? -19.125 20.844 15.258 1 92.88 78 GLY A C 1
ATOM 601 O O . GLY A 1 78 ? -19.641 19.969 14.562 1 92.88 78 GLY A O 1
ATOM 602 N N . CYS A 1 79 ? -18.016 21.484 14.922 1 96.94 79 CYS A N 1
ATOM 603 C CA . CYS A 1 79 ? -17.25 21.016 13.781 1 96.94 79 CYS A CA 1
ATOM 604 C C . CYS A 1 79 ? -16.766 19.594 14.008 1 96.94 79 CYS A C 1
ATOM 606 O O . CYS A 1 79 ? -16.25 19.266 15.078 1 96.94 79 CYS A O 1
ATOM 608 N N . LEU A 1 80 ? -17 18.688 12.992 1 97.44 80 LEU A N 1
ATOM 609 C CA . LEU A 1 80 ? -16.562 17.297 13.07 1 97.44 80 LEU A CA 1
ATOM 610 C C . LEU A 1 80 ? -15.688 16.938 11.875 1 97.44 80 LEU A C 1
ATOM 612 O O . LEU A 1 80 ? -15.844 17.5 10.789 1 97.44 80 LEU A O 1
ATOM 616 N N . GLY A 1 81 ? -14.75 16.047 12.102 1 97.5 81 GLY A N 1
ATOM 617 C CA . GLY A 1 81 ? -13.906 15.531 11.039 1 97.5 81 GLY A CA 1
ATOM 618 C C . GLY A 1 81 ? -12.977 14.422 11.492 1 97.5 81 GLY A C 1
ATOM 619 O O . GLY A 1 81 ? -12.938 14.094 12.68 1 97.5 81 GLY A O 1
ATOM 620 N N . GLN A 1 82 ? -12.391 13.766 10.531 1 98.38 82 GLN A N 1
ATOM 621 C CA . GLN A 1 82 ? -11.391 12.727 10.781 1 98.38 82 GLN A CA 1
ATOM 622 C C . GLN A 1 82 ? -10 13.203 10.375 1 98.38 82 GLN A C 1
ATOM 624 O O . GLN A 1 82 ? -9.844 13.945 9.406 1 98.38 82 GLN A O 1
ATOM 629 N N . ALA A 1 83 ? -9.062 12.789 11.195 1 98.56 83 ALA A N 1
ATOM 630 C CA . ALA A 1 83 ? -7.664 13.156 10.961 1 98.56 83 ALA A CA 1
ATOM 631 C C . ALA A 1 83 ? -6.797 11.914 10.773 1 98.56 83 ALA A C 1
ATOM 633 O O . ALA A 1 83 ? -6.68 11.086 11.68 1 98.56 83 ALA A O 1
ATOM 634 N N . LEU A 1 84 ? -6.238 11.789 9.594 1 98.69 84 LEU A N 1
ATOM 635 C CA . LEU A 1 84 ? -5.262 10.734 9.344 1 98.69 84 LEU A CA 1
ATOM 636 C C . LEU A 1 84 ? -3.846 11.227 9.625 1 98.69 84 LEU A C 1
ATOM 638 O O . LEU A 1 84 ? -3.389 12.195 9.008 1 98.69 84 LEU A O 1
ATOM 642 N N . LEU A 1 85 ? -3.184 10.602 10.586 1 98.44 85 LEU A N 1
ATOM 643 C CA . LEU A 1 85 ? -1.816 10.938 10.969 1 98.44 85 LEU A CA 1
ATOM 644 C C . LEU A 1 85 ? -0.827 9.945 10.367 1 98.44 85 LEU A C 1
ATOM 646 O O . LEU A 1 85 ? -0.983 8.734 10.523 1 98.44 85 LEU A O 1
ATOM 650 N N . ILE A 1 86 ? 0.156 10.438 9.672 1 98.38 86 ILE A N 1
ATOM 651 C CA . ILE A 1 86 ? 1.142 9.617 8.984 1 98.38 86 ILE A CA 1
ATOM 652 C C . ILE A 1 86 ? 2.547 10.008 9.43 1 98.38 86 ILE A C 1
ATOM 654 O O . ILE A 1 86 ? 2.939 11.172 9.32 1 98.38 86 ILE A O 1
ATOM 658 N N . PRO A 1 87 ? 3.318 9.047 9.961 1 97.56 87 PRO A N 1
ATOM 659 C CA . PRO A 1 87 ? 4.684 9.375 10.383 1 97.56 87 PRO A CA 1
ATOM 660 C C . PRO A 1 87 ? 5.488 10.062 9.281 1 97.56 87 PRO A C 1
ATOM 662 O O . PRO A 1 87 ? 5.375 9.703 8.109 1 97.56 87 PRO A O 1
ATOM 665 N N . ALA A 1 88 ? 6.332 10.984 9.68 1 96.12 88 ALA A N 1
ATOM 666 C CA . ALA A 1 88 ? 7.16 11.727 8.734 1 96.12 88 ALA A CA 1
ATOM 667 C C . ALA A 1 88 ? 8.133 10.797 8.016 1 96.12 88 ALA A C 1
ATOM 669 O O . ALA A 1 88 ? 8.562 11.086 6.895 1 96.12 88 ALA A O 1
ATOM 670 N N . SER A 1 89 ? 8.461 9.742 8.641 1 94.19 89 SER A N 1
ATOM 671 C CA . SER A 1 89 ? 9.438 8.797 8.117 1 94.19 89 SER A CA 1
ATOM 672 C C . SER A 1 89 ? 8.812 7.852 7.098 1 94.19 89 SER A C 1
ATOM 674 O O . SER A 1 89 ? 9.508 7.043 6.48 1 94.19 89 SER A O 1
ATOM 676 N N . SER A 1 90 ? 7.48 7.953 6.91 1 94.44 90 SER A N 1
ATOM 677 C CA . SER A 1 90 ? 6.785 7.055 5.996 1 94.44 90 SER A CA 1
ATOM 678 C C . SER A 1 90 ? 7.234 7.27 4.555 1 94.44 90 SER A C 1
ATOM 680 O O . SER A 1 90 ? 7.57 8.391 4.168 1 94.44 90 SER A O 1
ATOM 682 N N . ALA A 1 91 ? 7.184 6.238 3.686 1 93.88 91 ALA A N 1
ATOM 683 C CA . ALA A 1 91 ? 7.543 6.332 2.273 1 93.88 91 ALA A CA 1
ATOM 684 C C . ALA A 1 91 ? 6.324 6.648 1.414 1 93.88 91 ALA A C 1
ATOM 686 O O . ALA A 1 91 ? 6.402 6.629 0.184 1 93.88 91 ALA A O 1
ATOM 687 N N . ILE A 1 92 ? 5.219 6.867 2.008 1 96.31 92 ILE A N 1
ATOM 688 C CA . ILE A 1 92 ? 3.973 7.184 1.319 1 96.31 92 ILE A CA 1
ATOM 689 C C . ILE A 1 92 ? 4.145 8.469 0.51 1 96.31 92 ILE A C 1
ATOM 691 O O . ILE A 1 92 ? 4.734 9.438 0.989 1 96.31 92 ILE A O 1
ATOM 695 N N . PRO A 1 93 ? 3.625 8.445 -0.732 1 94.12 93 PRO A N 1
ATOM 696 C CA . PRO A 1 93 ? 3.816 9.594 -1.618 1 94.12 93 PRO A CA 1
ATOM 697 C C . PRO A 1 93 ? 2.852 10.742 -1.318 1 94.12 93 PRO A C 1
ATOM 699 O O . PRO A 1 93 ? 1.827 10.883 -1.992 1 94.12 93 PRO A O 1
ATOM 702 N N . LEU A 1 94 ? 3.215 11.609 -0.413 1 96.5 94 LEU A N 1
ATOM 703 C CA . LEU A 1 94 ? 2.377 12.727 0.004 1 96.5 94 LEU A CA 1
ATOM 704 C C . LEU A 1 94 ? 2.861 14.031 -0.619 1 96.5 94 LEU A C 1
ATOM 706 O O . LEU A 1 94 ? 4.023 14.141 -1.011 1 96.5 94 LEU A O 1
ATOM 710 N N . PRO A 1 95 ? 1.951 14.992 -0.77 1 94.12 95 PRO A N 1
ATOM 711 C CA . PRO A 1 95 ? 2.393 16.312 -1.206 1 94.12 95 PRO A CA 1
ATOM 712 C C . PRO A 1 95 ? 3.41 16.938 -0.256 1 94.12 95 PRO A C 1
ATOM 714 O O . PRO A 1 95 ? 3.43 16.625 0.935 1 94.12 95 PRO A O 1
ATOM 717 N N . THR A 1 96 ? 4.203 17.844 -0.813 1 92.88 96 THR A N 1
ATOM 718 C CA . THR A 1 96 ? 5.258 18.453 -0.008 1 92.88 96 THR A CA 1
ATOM 719 C C . THR A 1 96 ? 4.809 19.797 0.538 1 92.88 96 THR A C 1
ATOM 721 O O . THR A 1 96 ? 5.488 20.391 1.376 1 92.88 96 THR A O 1
ATOM 724 N N . ARG A 1 97 ? 3.637 20.25 0.081 1 92.62 97 ARG A N 1
ATOM 725 C CA . ARG A 1 97 ? 3.092 21.516 0.533 1 92.62 97 ARG A CA 1
ATOM 726 C C . ARG A 1 97 ? 1.693 21.344 1.116 1 92.62 97 ARG A C 1
ATOM 728 O O . ARG A 1 97 ? 0.974 20.406 0.745 1 92.62 97 ARG A O 1
ATOM 735 N N . PRO A 1 98 ? 1.34 22.266 2.035 1 95.38 98 PRO A N 1
ATOM 736 C CA . PRO A 1 98 ? -0.031 22.203 2.547 1 95.38 98 PRO A CA 1
ATOM 737 C C . PRO A 1 98 ? -1.079 22.406 1.455 1 95.38 98 PRO A C 1
ATOM 739 O O . PRO A 1 98 ? -0.843 23.141 0.497 1 95.38 98 PRO A O 1
ATOM 742 N N . LEU A 1 99 ? -2.195 21.734 1.61 1 95.19 99 LEU A N 1
ATOM 743 C CA . LEU A 1 99 ? -3.291 21.828 0.652 1 95.19 99 LEU A CA 1
ATOM 744 C C . LEU A 1 99 ? -4.617 22.062 1.365 1 95.19 99 LEU A C 1
ATOM 746 O O . LEU A 1 99 ? -4.863 21.5 2.434 1 95.19 99 LEU A O 1
ATOM 750 N N . LEU A 1 100 ? -5.398 22.922 0.86 1 96.06 100 LEU A N 1
ATOM 751 C CA . LEU A 1 100 ? -6.824 23.016 1.158 1 96.06 100 LEU A CA 1
ATOM 752 C C . LEU A 1 100 ? -7.66 22.703 -0.075 1 96.06 100 LEU A C 1
ATOM 754 O O . LEU A 1 100 ? -7.633 23.438 -1.06 1 96.06 100 LEU A O 1
ATOM 758 N N . LEU A 1 101 ? -8.391 21.594 -0.031 1 95.75 101 LEU A N 1
ATOM 759 C CA . LEU A 1 101 ? -9.188 21.141 -1.168 1 95.75 101 LEU A CA 1
ATOM 760 C C . LEU A 1 101 ? -10.68 21.188 -0.845 1 95.75 101 LEU A C 1
ATOM 762 O O . LEU A 1 101 ? -11.117 20.641 0.169 1 95.75 101 LEU A O 1
ATOM 766 N N . ARG A 1 102 ? -11.398 21.875 -1.663 1 95.81 102 ARG A N 1
ATOM 767 C CA . ARG A 1 102 ? -12.852 21.875 -1.571 1 95.81 102 ARG A CA 1
ATOM 768 C C . ARG A 1 102 ? -13.461 20.844 -2.531 1 95.81 102 ARG A C 1
ATOM 770 O O . ARG A 1 102 ? -13.57 21.109 -3.73 1 95.81 102 ARG A O 1
ATOM 777 N N . ILE A 1 103 ? -13.922 19.781 -1.989 1 96.75 103 ILE A N 1
ATOM 778 C CA . ILE A 1 103 ? -14.344 18.656 -2.818 1 96.75 103 ILE A CA 1
ATOM 779 C C . ILE A 1 103 ? -15.844 18.781 -3.113 1 96.75 103 ILE A C 1
ATOM 781 O O . ILE A 1 103 ? -16.672 18.641 -2.209 1 96.75 103 ILE A O 1
ATOM 785 N N . ARG A 1 104 ? -16.156 18.875 -4.359 1 94.69 104 ARG A N 1
ATOM 786 C CA . ARG A 1 104 ? -17.531 19.125 -4.754 1 94.69 104 ARG A CA 1
ATOM 787 C C . ARG A 1 104 ? -18.203 17.828 -5.234 1 94.69 104 ARG A C 1
ATOM 789 O O . ARG A 1 104 ? -19.359 17.578 -4.91 1 94.69 104 ARG A O 1
ATOM 796 N N . ALA A 1 105 ? -17.438 17.062 -6.031 1 95.75 105 ALA A N 1
ATOM 797 C CA . ALA A 1 105 ? -18 15.852 -6.621 1 95.75 105 ALA A CA 1
ATOM 798 C C . ALA A 1 105 ? -18.312 14.812 -5.547 1 95.75 105 ALA A C 1
ATOM 800 O O . ALA A 1 105 ? -17.422 14.43 -4.773 1 95.75 105 ALA A O 1
ATOM 801 N N . ALA A 1 106 ? -19.484 14.266 -5.562 1 97.06 106 ALA A N 1
ATOM 802 C CA . ALA A 1 106 ? -19.938 13.297 -4.574 1 97.06 106 ALA A CA 1
ATOM 803 C C . ALA A 1 106 ? -19.078 12.031 -4.621 1 97.06 106 ALA A C 1
ATOM 805 O O . ALA A 1 106 ? -18.812 11.414 -3.584 1 97.06 106 ALA A O 1
ATOM 806 N N . ALA A 1 107 ? -18.719 11.68 -5.809 1 96.31 107 ALA A N 1
ATOM 807 C CA . ALA A 1 107 ? -17.922 10.469 -5.977 1 96.31 107 ALA A CA 1
ATOM 808 C C . ALA A 1 107 ? -16.578 10.594 -5.266 1 96.31 107 ALA A C 1
ATOM 810 O O . ALA A 1 107 ? -16.125 9.641 -4.625 1 96.31 107 ALA A O 1
ATOM 811 N N . ASP A 1 108 ? -16.016 11.742 -5.363 1 96.44 108 ASP A N 1
ATOM 812 C CA . ASP A 1 108 ? -14.727 11.992 -4.715 1 96.44 108 ASP A CA 1
ATOM 813 C C . ASP A 1 108 ? -14.883 12.062 -3.197 1 96.44 108 ASP A C 1
ATOM 815 O O . ASP A 1 108 ? -14.031 11.57 -2.455 1 96.44 108 ASP A O 1
ATOM 819 N N . GLN A 1 109 ? -15.953 12.641 -2.773 1 98 109 GLN A N 1
ATOM 820 C CA . GLN A 1 109 ? -16.266 12.68 -1.347 1 98 109 GLN A CA 1
ATOM 821 C C . GLN A 1 109 ? -16.406 11.266 -0.78 1 98 109 GLN A C 1
ATOM 823 O O . GLN A 1 109 ? -15.82 10.945 0.253 1 98 109 GLN A O 1
ATOM 828 N N . GLY A 1 110 ? -17.172 10.508 -1.518 1 97.94 110 GLY A N 1
ATOM 829 C CA . GLY A 1 110 ? -17.406 9.133 -1.093 1 97.94 110 GLY A CA 1
ATOM 830 C C . GLY A 1 110 ? -16.141 8.297 -1.07 1 97.94 110 GLY A C 1
ATOM 831 O O . GLY A 1 110 ? -15.969 7.445 -0.196 1 97.94 110 GLY A O 1
ATOM 832 N N . GLU A 1 111 ? -15.273 8.555 -2.004 1 97.44 111 GLU A N 1
ATOM 833 C CA . GLU A 1 111 ? -14.031 7.793 -2.092 1 97.44 111 GLU A CA 1
ATOM 834 C C . GLU A 1 111 ? -13.156 8.023 -0.864 1 97.44 111 GLU A C 1
ATOM 836 O O . GLU A 1 111 ? -12.703 7.07 -0.229 1 97.44 111 GLU A O 1
ATOM 841 N N . LEU A 1 112 ? -12.922 9.258 -0.466 1 98.38 112 LEU A N 1
ATOM 842 C CA . LEU A 1 112 ? -12.102 9.531 0.705 1 98.38 112 LEU A CA 1
ATOM 843 C C . LEU A 1 112 ? -12.773 9.023 1.976 1 98.38 112 LEU A C 1
ATOM 845 O O . LEU A 1 112 ? -12.117 8.43 2.836 1 98.38 112 LEU A O 1
ATOM 849 N N . THR A 1 113 ? -14.07 9.25 2.076 1 98.5 113 THR A N 1
ATOM 850 C CA . THR A 1 113 ? -14.805 8.75 3.232 1 98.5 113 THR A CA 1
ATOM 851 C C . THR A 1 113 ? -14.648 7.238 3.365 1 98.5 113 THR A C 1
ATOM 853 O O . THR A 1 113 ? -14.414 6.727 4.461 1 98.5 113 THR A O 1
ATOM 856 N N . GLY A 1 114 ? -14.75 6.582 2.225 1 98.06 114 GLY A N 1
ATOM 857 C CA . GLY A 1 114 ? -14.594 5.137 2.229 1 98.06 114 GLY A CA 1
ATOM 858 C C . GLY A 1 114 ? -13.211 4.688 2.676 1 98.06 114 GLY A C 1
ATOM 859 O O . GLY A 1 114 ? -13.078 3.723 3.432 1 98.06 114 GLY A O 1
ATOM 860 N N . LEU A 1 115 ? -12.195 5.324 2.223 1 98.5 115 LEU A N 1
ATOM 861 C CA . LEU A 1 115 ? -10.828 5.016 2.617 1 98.5 115 LEU A CA 1
ATOM 862 C C . LEU A 1 115 ? -10.641 5.207 4.117 1 98.5 115 LEU A C 1
ATOM 864 O O . LEU A 1 115 ? -10.07 4.344 4.789 1 98.5 115 LEU A O 1
ATOM 868 N N . LEU A 1 116 ? -11.141 6.305 4.656 1 98.5 116 LEU A N 1
ATOM 869 C CA . LEU A 1 116 ? -10.984 6.602 6.074 1 98.5 116 LEU A CA 1
ATOM 870 C C . LEU A 1 116 ? -11.797 5.625 6.922 1 98.5 116 LEU A C 1
ATOM 872 O O . LEU A 1 116 ? -11.375 5.25 8.016 1 98.5 116 LEU A O 1
ATOM 876 N N . ASP A 1 117 ? -12.977 5.238 6.414 1 97.88 117 ASP A N 1
ATOM 877 C CA . ASP A 1 117 ? -13.758 4.223 7.109 1 97.88 117 ASP A CA 1
ATOM 878 C C . ASP A 1 117 ? -12.992 2.9 7.191 1 97.88 117 ASP A C 1
ATOM 880 O O . ASP A 1 117 ? -13.031 2.223 8.219 1 97.88 117 ASP A O 1
ATOM 884 N N . ALA A 1 118 ? -12.367 2.557 6.117 1 97.69 118 ALA A N 1
ATOM 885 C CA . ALA A 1 118 ? -11.562 1.335 6.109 1 97.69 118 ALA A CA 1
ATOM 886 C C . ALA A 1 118 ? -10.422 1.423 7.117 1 97.69 118 ALA A C 1
ATOM 888 O O . ALA A 1 118 ? -10.141 0.46 7.836 1 97.69 118 ALA A O 1
ATOM 889 N N . LEU A 1 119 ? -9.758 2.551 7.207 1 98.12 119 LEU A N 1
ATOM 890 C CA . LEU A 1 119 ? -8.711 2.793 8.188 1 98.12 119 LEU A CA 1
ATOM 891 C C . LEU A 1 119 ? -9.25 2.648 9.609 1 98.12 119 LEU A C 1
ATOM 893 O O . LEU A 1 119 ? -8.594 2.059 10.469 1 98.12 119 LEU A O 1
ATOM 897 N N . SER A 1 120 ? -10.414 3.186 9.82 1 97.5 120 SER A N 1
ATOM 898 C CA . SER A 1 120 ? -11.039 3.113 11.133 1 97.5 120 SER A CA 1
ATOM 899 C C . SER A 1 120 ? -11.289 1.667 11.547 1 97.5 120 SER A C 1
ATOM 901 O O . SER A 1 120 ? -11.008 1.281 12.68 1 97.5 120 SER A O 1
ATOM 903 N N . ARG A 1 121 ? -11.844 0.917 10.609 1 95.88 121 ARG A N 1
ATOM 904 C CA . ARG A 1 121 ? -12.109 -0.489 10.891 1 95.88 121 ARG A CA 1
ATOM 905 C C . ARG A 1 121 ? -10.828 -1.244 11.211 1 95.88 121 ARG A C 1
ATOM 907 O O . ARG A 1 121 ? -10.789 -2.061 12.133 1 95.88 121 ARG A O 1
ATOM 914 N N . GLU A 1 122 ? -9.812 -0.97 10.461 1 96.38 122 GLU A N 1
ATOM 915 C CA . GLU A 1 122 ? -8.531 -1.622 10.68 1 96.38 122 GLU A CA 1
ATOM 916 C C . GLU A 1 122 ? -7.957 -1.255 12.047 1 96.38 122 GLU A C 1
ATOM 918 O O . GLU A 1 122 ? -7.449 -2.117 12.766 1 96.38 122 GLU A O 1
ATOM 923 N N . GLN A 1 123 ? -8.008 0.018 12.383 1 95.81 123 GLN A N 1
ATOM 924 C CA . GLN A 1 123 ? -7.414 0.539 13.609 1 95.81 123 GLN A CA 1
ATOM 925 C C . GLN A 1 123 ? -8.133 -0.007 14.836 1 95.81 123 GLN A C 1
ATOM 927 O O . GLN A 1 123 ? -7.508 -0.255 15.867 1 95.81 123 GLN A O 1
ATOM 932 N N . SER A 1 124 ? -9.453 -0.149 14.812 1 91.94 124 SER A N 1
ATOM 933 C CA . SER A 1 124 ? -10.266 -0.557 15.953 1 91.94 124 SER A CA 1
ATOM 934 C C . SER A 1 124 ? -10.148 -2.055 16.203 1 91.94 124 SER A C 1
ATOM 936 O O . SER A 1 124 ? -10.508 -2.537 17.281 1 91.94 124 SER A O 1
ATOM 938 N N . GLY A 1 125 ? -9.523 -2.781 15.25 1 85.06 125 GLY A N 1
ATOM 939 C CA . GLY A 1 125 ? -9.508 -4.23 15.359 1 85.06 125 GLY A CA 1
ATOM 940 C C . GLY A 1 125 ? -8.164 -4.785 15.781 1 85.06 125 GLY A C 1
ATOM 941 O O . GLY A 1 125 ? -7.223 -4.023 16.031 1 85.06 125 GLY A O 1
ATOM 942 N N . THR A 1 126 ? -8.164 -5.988 16.109 1 86.94 126 THR A N 1
ATOM 943 C CA . THR A 1 126 ? -6.949 -6.73 16.453 1 86.94 126 THR A CA 1
ATOM 944 C C . THR A 1 126 ? -6.625 -7.754 15.367 1 86.94 126 THR A C 1
ATOM 946 O O . THR A 1 126 ? -6.133 -8.844 15.664 1 86.94 126 THR A O 1
ATOM 949 N N . ARG A 1 127 ? -6.82 -7.301 14.18 1 90.62 127 ARG A N 1
ATOM 950 C CA . ARG A 1 127 ? -6.605 -8.234 13.078 1 90.62 127 ARG A CA 1
ATOM 951 C C . ARG A 1 127 ? -5.117 -8.391 12.781 1 90.62 127 ARG A C 1
ATOM 953 O O . ARG A 1 127 ? -4.348 -7.441 12.906 1 90.62 127 ARG A O 1
ATOM 960 N N . ALA A 1 128 ? -4.742 -9.578 12.352 1 93.25 128 ALA A N 1
ATOM 961 C CA . ALA A 1 128 ? -3.369 -9.844 11.922 1 93.25 128 ALA A CA 1
ATOM 962 C C . ALA A 1 128 ? -2.957 -8.906 10.789 1 93.25 128 ALA A C 1
ATOM 964 O O . ALA A 1 128 ? -3.758 -8.617 9.898 1 93.25 128 ALA A O 1
ATOM 965 N N . LEU A 1 129 ? -1.696 -8.344 10.812 1 95.38 129 LEU A N 1
ATOM 966 C CA . LEU A 1 129 ? -1.07 -7.527 9.781 1 95.38 129 LEU A CA 1
ATOM 967 C C . LEU A 1 129 ? -1.784 -6.188 9.633 1 95.38 129 LEU A C 1
ATOM 969 O O . LEU A 1 129 ? -1.854 -5.633 8.539 1 95.38 129 LEU A O 1
ATOM 973 N N . SER A 1 130 ? -2.352 -5.742 10.727 1 96.31 130 SER A N 1
ATOM 974 C CA . SER A 1 130 ? -3.105 -4.492 10.711 1 96.31 130 SER A CA 1
ATOM 975 C C . SER A 1 130 ? -2.219 -3.316 10.32 1 96.31 130 SER A C 1
ATOM 977 O O . SER A 1 130 ? -2.662 -2.404 9.617 1 96.31 130 SER A O 1
ATOM 979 N N . ALA A 1 131 ? -0.939 -3.32 10.758 1 95.5 131 ALA A N 1
ATOM 980 C CA . ALA A 1 131 ? -0.032 -2.225 10.43 1 95.5 131 ALA A CA 1
ATOM 981 C C . ALA A 1 131 ? 0.18 -2.127 8.922 1 95.5 131 ALA A C 1
ATOM 983 O O . ALA A 1 131 ? 0.171 -1.029 8.352 1 95.5 131 ALA A O 1
ATOM 984 N N . THR A 1 132 ? 0.34 -3.256 8.273 1 96.31 132 THR A N 1
ATOM 985 C CA . THR A 1 132 ? 0.521 -3.297 6.828 1 96.31 132 THR A CA 1
ATOM 986 C C . THR A 1 132 ? -0.737 -2.814 6.113 1 96.31 132 THR A C 1
ATOM 988 O O . THR A 1 132 ? -0.654 -2.059 5.141 1 96.31 132 THR A O 1
ATOM 991 N N . ALA A 1 133 ? -1.865 -3.275 6.605 1 98.06 133 ALA A N 1
ATOM 992 C CA . ALA A 1 133 ? -3.133 -2.834 6.027 1 98.06 133 ALA A CA 1
ATOM 993 C C . ALA A 1 133 ? -3.309 -1.326 6.18 1 98.06 133 ALA A C 1
ATOM 995 O O . ALA A 1 133 ? -3.688 -0.642 5.227 1 98.06 133 ALA A O 1
ATOM 996 N N . MET A 1 134 ? -3.006 -0.854 7.367 1 98 134 MET A N 1
ATOM 997 C CA . MET A 1 134 ? -3.092 0.581 7.625 1 98 134 MET A CA 1
ATOM 998 C C . MET A 1 134 ? -2.232 1.364 6.637 1 98 134 MET A C 1
ATOM 1000 O O . MET A 1 134 ? -2.672 2.379 6.098 1 98 134 MET A O 1
ATOM 1004 N N . GLU A 1 135 ? -1.081 0.935 6.422 1 97.62 135 GLU A N 1
ATOM 1005 C CA . GLU A 1 135 ? -0.17 1.6 5.496 1 97.62 135 GLU A CA 1
ATOM 1006 C C . GLU A 1 135 ? -0.74 1.62 4.078 1 97.62 135 GLU A C 1
ATOM 1008 O O . GLU A 1 135 ? -0.64 2.631 3.379 1 97.62 135 GLU A O 1
ATOM 1013 N N . SER A 1 136 ? -1.303 0.512 3.627 1 98.38 136 SER A N 1
ATOM 1014 C CA . SER A 1 136 ? -1.875 0.433 2.287 1 98.38 136 SER A CA 1
ATOM 1015 C C . SER A 1 136 ? -3.062 1.379 2.137 1 98.38 136 SER A C 1
ATOM 1017 O O . SER A 1 136 ? -3.184 2.074 1.127 1 98.38 136 SER A O 1
ATOM 1019 N N . TRP A 1 137 ? -3.953 1.403 3.146 1 98.31 137 TRP A N 1
ATOM 1020 C CA . TRP A 1 137 ? -5.09 2.316 3.119 1 98.31 137 TRP A CA 1
ATOM 1021 C C . TRP A 1 137 ? -4.625 3.768 3.113 1 98.31 137 TRP A C 1
ATOM 1023 O O . TRP A 1 137 ? -5.176 4.602 2.391 1 98.31 137 TRP A O 1
ATOM 1033 N N . ALA A 1 138 ? -3.586 4.047 3.918 1 98.62 138 ALA A N 1
ATOM 1034 C CA . ALA A 1 138 ? -3.041 5.402 3.965 1 98.62 138 ALA A CA 1
ATOM 1035 C C . ALA A 1 138 ? -2.43 5.797 2.623 1 98.62 138 ALA A C 1
ATOM 1037 O O . ALA A 1 138 ? -2.539 6.949 2.199 1 98.62 138 ALA A O 1
ATOM 1038 N N . GLN A 1 139 ? -1.729 4.875 1.982 1 98.5 139 GLN A N 1
ATOM 1039 C CA . GLN A 1 139 ? -1.16 5.148 0.667 1 98.5 139 GLN A CA 1
ATOM 1040 C C . GLN A 1 139 ? -2.254 5.449 -0.354 1 98.5 139 GLN A C 1
ATOM 1042 O O . GLN A 1 139 ? -2.09 6.324 -1.208 1 98.5 139 GLN A O 1
ATOM 1047 N N . LEU A 1 140 ? -3.33 4.711 -0.279 1 98.56 140 LEU A N 1
ATOM 1048 C CA . LEU A 1 140 ? -4.457 4.973 -1.168 1 98.56 140 LEU A CA 1
ATOM 1049 C C . LEU A 1 140 ? -5.031 6.363 -0.917 1 98.56 140 LEU A C 1
ATOM 1051 O O . LEU A 1 140 ? -5.418 7.059 -1.858 1 98.56 140 LEU A O 1
ATOM 1055 N N . ALA A 1 141 ? -5.125 6.785 0.364 1 98.56 141 ALA A N 1
ATOM 1056 C CA . ALA A 1 141 ? -5.562 8.141 0.689 1 98.56 141 ALA A CA 1
ATOM 1057 C C . ALA A 1 141 ? -4.609 9.18 0.106 1 98.56 141 ALA A C 1
ATOM 1059 O O . ALA A 1 141 ? -5.043 10.227 -0.376 1 98.56 141 ALA A O 1
ATOM 1060 N N . ALA A 1 142 ? -3.32 8.906 0.187 1 98.12 142 ALA A N 1
ATOM 1061 C CA . ALA A 1 142 ? -2.32 9.805 -0.386 1 98.12 142 ALA A CA 1
ATOM 1062 C C . ALA A 1 142 ? -2.482 9.906 -1.9 1 98.12 142 ALA A C 1
ATOM 1064 O O . ALA A 1 142 ? -2.359 11 -2.469 1 98.12 142 ALA A O 1
ATOM 1065 N N . VAL A 1 143 ? -2.715 8.758 -2.539 1 97.69 143 VAL A N 1
ATOM 1066 C CA . VAL A 1 143 ? -2.959 8.75 -3.977 1 97.69 143 VAL A CA 1
ATOM 1067 C C . VAL A 1 143 ? -4.176 9.617 -4.301 1 97.69 143 VAL A C 1
ATOM 1069 O O . VAL A 1 143 ? -4.133 10.438 -5.219 1 97.69 143 VAL A O 1
ATOM 1072 N N . TRP A 1 144 ? -5.285 9.422 -3.516 1 97.19 144 TRP A N 1
ATOM 1073 C CA . TRP A 1 144 ? -6.484 10.242 -3.68 1 97.19 144 TRP A CA 1
ATOM 1074 C C . TRP A 1 144 ? -6.152 11.727 -3.58 1 97.19 144 TRP A C 1
ATOM 1076 O O . TRP A 1 144 ? -6.562 12.516 -4.43 1 97.19 144 TRP A O 1
ATOM 1086 N N . LEU A 1 145 ? -5.414 12.078 -2.568 1 96.31 145 LEU A N 1
ATOM 1087 C CA . LEU A 1 145 ? -5.027 13.461 -2.314 1 96.31 145 LEU A CA 1
ATOM 1088 C C . LEU A 1 145 ? -4.273 14.039 -3.506 1 96.31 145 LEU A C 1
ATOM 1090 O O . LEU A 1 145 ? -4.586 15.141 -3.967 1 96.31 145 LEU A O 1
ATOM 1094 N N . ARG A 1 146 ? -3.342 13.328 -3.988 1 95.38 146 ARG A N 1
ATOM 1095 C CA . ARG A 1 146 ? -2.533 13.789 -5.113 1 95.38 146 ARG A CA 1
ATOM 1096 C C . ARG A 1 146 ? -3.379 13.93 -6.375 1 95.38 146 ARG A C 1
ATOM 1098 O O . ARG A 1 146 ? -3.18 14.852 -7.16 1 95.38 146 ARG A O 1
ATOM 1105 N N . ARG A 1 147 ? -4.324 13.008 -6.547 1 94.56 147 ARG A N 1
ATOM 1106 C CA . ARG A 1 147 ? -5.211 13.07 -7.703 1 94.56 147 ARG A CA 1
ATOM 1107 C C . ARG A 1 147 ? -6.07 14.328 -7.668 1 94.56 147 ARG A C 1
ATOM 1109 O O . ARG A 1 147 ? -6.387 14.898 -8.711 1 94.56 147 ARG A O 1
ATOM 1116 N N . GLN A 1 148 ? -6.469 14.828 -6.461 1 93 148 GLN A N 1
ATOM 1117 C CA . GLN A 1 148 ? -7.312 16.016 -6.297 1 93 148 GLN A CA 1
ATOM 1118 C C . GLN A 1 148 ? -6.504 17.297 -6.461 1 93 148 GLN A C 1
ATOM 1120 O O . GLN A 1 148 ? -7.051 18.328 -6.824 1 93 148 GLN A O 1
ATOM 1125 N N . SER A 1 149 ? -5.188 17.281 -6.008 1 87.38 149 SER A N 1
ATOM 1126 C CA . SER A 1 149 ? -4.348 18.484 -5.996 1 87.38 149 SER A CA 1
ATOM 1127 C C . SER A 1 149 ? -3.982 18.906 -7.41 1 87.38 149 SER A C 1
ATOM 1129 O O . SER A 1 149 ? -3.66 20.078 -7.645 1 87.38 149 SER A O 1
ATOM 1131 N N . ASP A 1 150 ? -3.744 17.969 -8.297 1 70.44 150 ASP A N 1
ATOM 1132 C CA . ASP A 1 150 ? -3.402 18.344 -9.664 1 70.44 150 ASP A CA 1
ATOM 1133 C C . ASP A 1 150 ? -4.473 19.25 -10.273 1 70.44 150 ASP A C 1
ATOM 1135 O O . ASP A 1 150 ? -4.203 19.969 -11.227 1 70.44 150 ASP A O 1
ATOM 1139 N N . HIS A 1 151 ? -5.605 19.312 -9.555 1 57.38 151 HIS A N 1
ATOM 1140 C CA . HIS A 1 151 ? -6.68 20.109 -10.141 1 57.38 151 HIS A CA 1
ATOM 1141 C C . HIS A 1 151 ? -6.738 21.5 -9.5 1 57.38 151 HIS A C 1
ATOM 1143 O O . HIS A 1 151 ? -7.301 22.422 -10.078 1 57.38 151 HIS A O 1
ATOM 1149 N N . ASP A 1 152 ? -6.383 21.625 -8.273 1 54.5 152 ASP A N 1
ATOM 1150 C CA . ASP A 1 152 ? -6.812 22.828 -7.578 1 54.5 152 ASP A CA 1
ATOM 1151 C C . ASP A 1 152 ? -5.676 23.844 -7.488 1 54.5 152 ASP A C 1
ATOM 1153 O O . ASP A 1 152 ? -4.516 23.469 -7.328 1 54.5 152 ASP A O 1
ATOM 1157 N N . ASP A 1 153 ? -5.898 24.984 -8.172 1 49.84 153 ASP A N 1
ATOM 1158 C CA . ASP A 1 153 ? -5.211 26.25 -8.391 1 49.84 153 ASP A CA 1
ATOM 1159 C C . ASP A 1 153 ? -5.066 27.031 -7.086 1 49.84 153 ASP A C 1
ATOM 1161 O O . ASP A 1 153 ? -5.957 27.797 -6.715 1 49.84 153 ASP A O 1
ATOM 1165 N N . LEU A 1 154 ? -4.664 26.656 -5.992 1 46.47 154 LEU A N 1
ATOM 1166 C CA . LEU A 1 154 ? -4.812 27.641 -4.926 1 46.47 154 LEU A CA 1
ATOM 1167 C C . LEU A 1 154 ? -4.168 28.969 -5.316 1 46.47 154 LEU A C 1
ATOM 1169 O O . LEU A 1 154 ? -4.125 29.891 -4.516 1 46.47 154 LEU A O 1
ATOM 1173 N N . PRO A 1 155 ? -3.791 29.547 -6.434 1 42.56 155 PRO A N 1
ATOM 1174 C CA . PRO A 1 155 ? -2.932 30.688 -6.137 1 42.56 155 PRO A CA 1
ATOM 1175 C C . PRO A 1 155 ? -3.701 31.859 -5.523 1 42.56 155 PRO A C 1
ATOM 1177 O O . PRO A 1 155 ? -3.164 32.594 -4.68 1 42.56 155 PRO A O 1
ATOM 1180 N N . ARG A 1 156 ? -4.77 32.219 -4.918 1 50.03 156 ARG A N 1
ATOM 1181 C CA . ARG A 1 156 ? -5.035 33.5 -5.562 1 50.03 156 ARG A CA 1
ATOM 1182 C C . ARG A 1 156 ? -4.207 34.625 -4.93 1 50.03 156 ARG A C 1
ATOM 1184 O O . ARG A 1 156 ? -3.451 34.375 -3.986 1 50.03 156 ARG A O 1
ATOM 1191 N N . PRO A 1 157 ? -4.789 35.781 -4.133 1 45.59 157 PRO A N 1
ATOM 1192 C CA . PRO A 1 157 ? -4.469 37.219 -4.016 1 45.59 157 PRO A CA 1
ATOM 1193 C C . PRO A 1 157 ? -3.57 37.531 -2.818 1 45.59 157 PRO A C 1
ATOM 1195 O O . PRO A 1 157 ? -3.703 36.906 -1.766 1 45.59 157 PRO A O 1
ATOM 1198 N N . GLY A 1 158 ? -2.418 38.312 -2.699 1 60.19 158 GLY A N 1
ATOM 1199 C CA . GLY A 1 158 ? -1.335 38.906 -1.912 1 60.19 158 GLY A CA 1
ATOM 1200 C C . GLY A 1 158 ? -0.154 37.938 -1.755 1 60.19 158 GLY A C 1
ATOM 1201 O O . GLY A 1 158 ? 0.245 37.625 -0.634 1 60.19 158 GLY A O 1
ATOM 1202 N N . GLU A 1 159 ? 0.277 37.375 -2.775 1 77.44 159 GLU A N 1
ATOM 1203 C CA . GLU A 1 159 ? 1.282 36.344 -3.01 1 77.44 159 GLU A CA 1
ATOM 1204 C C . GLU A 1 159 ? 2.59 36.656 -2.297 1 77.44 159 GLU A C 1
ATOM 1206 O O . GLU A 1 159 ? 3.219 35.781 -1.702 1 77.44 159 GLU A O 1
ATOM 1211 N N . ARG A 1 160 ? 2.746 38.125 -2.186 1 83.62 160 ARG A N 1
ATOM 1212 C CA . ARG A 1 160 ? 3.998 38.5 -1.529 1 83.62 160 ARG A CA 1
ATOM 1213 C C . ARG A 1 160 ? 3.891 38.344 -0.017 1 83.62 160 ARG A C 1
ATOM 1215 O O . ARG A 1 160 ? 4.816 37.844 0.627 1 83.62 160 ARG A O 1
ATOM 1222 N N . ALA A 1 161 ? 2.75 38.875 0.568 1 90.5 161 ALA A N 1
ATOM 1223 C CA . ALA A 1 161 ? 2.521 38.75 2.006 1 90.5 161 ALA A CA 1
ATOM 1224 C C . ALA A 1 161 ? 2.494 37.281 2.438 1 90.5 161 ALA A C 1
ATOM 1226 O O . ALA A 1 161 ? 3.105 36.906 3.445 1 90.5 161 ALA A O 1
ATOM 1227 N N . ARG A 1 162 ? 1.886 36.5 1.693 1 91.69 162 ARG A N 1
ATOM 1228 C CA . ARG A 1 162 ? 1.777 35.094 2.008 1 91.69 162 ARG A CA 1
ATOM 1229 C C . ARG A 1 162 ? 3.135 34.406 1.909 1 91.69 162 ARG A C 1
ATOM 1231 O O . ARG A 1 162 ? 3.471 33.562 2.744 1 91.69 162 ARG A O 1
ATOM 1238 N N . ASP A 1 163 ? 3.809 34.781 0.929 1 92.44 163 ASP A N 1
ATOM 1239 C CA . ASP A 1 163 ? 5.137 34.219 0.735 1 92.44 163 ASP A CA 1
ATOM 1240 C C . ASP A 1 163 ? 6.047 34.531 1.92 1 92.44 163 ASP A C 1
ATOM 1242 O O . ASP A 1 163 ? 6.727 33.656 2.438 1 92.44 163 ASP A O 1
ATOM 1246 N N . LEU A 1 164 ? 6.016 35.719 2.291 1 93.38 164 LEU A N 1
ATOM 1247 C CA . LEU A 1 164 ? 6.859 36.125 3.414 1 93.38 164 LEU A CA 1
ATOM 1248 C C . LEU A 1 164 ? 6.391 35.469 4.703 1 93.38 164 LEU A C 1
ATOM 1250 O O . LEU A 1 164 ? 7.207 35 5.508 1 93.38 164 LEU A O 1
ATOM 1254 N N . SER A 1 165 ? 5.141 35.5 4.879 1 95 165 SER A N 1
ATOM 1255 C CA . SER A 1 165 ? 4.578 34.812 6.051 1 95 165 SER A CA 1
ATOM 1256 C C . SER A 1 165 ? 4.965 33.344 6.082 1 95 165 SER A C 1
ATOM 1258 O O . SER A 1 165 ? 5.266 32.812 7.145 1 95 165 SER A O 1
ATOM 1260 N N . ARG A 1 166 ? 4.973 32.719 4.938 1 94.5 166 ARG A N 1
ATOM 1261 C CA . ARG A 1 166 ? 5.387 31.312 4.824 1 94.5 166 ARG A CA 1
ATOM 1262 C C . ARG A 1 166 ? 6.84 31.141 5.242 1 94.5 166 ARG A C 1
ATOM 1264 O O . ARG A 1 166 ? 7.176 30.188 5.957 1 94.5 166 ARG A O 1
ATOM 1271 N N . ARG A 1 167 ? 7.605 31.969 4.77 1 95.19 167 ARG A N 1
ATOM 1272 C CA . ARG A 1 167 ? 9.023 31.922 5.117 1 95.19 167 ARG A CA 1
ATOM 1273 C C . ARG A 1 167 ? 9.219 32.094 6.621 1 95.19 167 ARG A C 1
ATOM 1275 O O . ARG A 1 167 ? 10.039 31.422 7.23 1 95.19 167 ARG A O 1
ATOM 1282 N N . TYR A 1 168 ? 8.508 33.094 7.074 1 97.38 168 TYR A N 1
ATOM 1283 C CA . TYR A 1 168 ? 8.578 33.312 8.516 1 97.38 168 TYR A CA 1
ATOM 1284 C C . TYR A 1 168 ? 8.102 32.094 9.281 1 97.38 168 TYR A C 1
ATOM 1286 O O . TYR A 1 168 ? 8.727 31.688 10.266 1 97.38 168 TYR A O 1
ATOM 1294 N N . GLY A 1 169 ? 7 31.484 8.867 1 96.44 169 GLY A N 1
ATOM 1295 C CA . GLY A 1 169 ? 6.52 30.25 9.469 1 96.44 169 GLY A CA 1
ATOM 1296 C C . GLY A 1 169 ? 7.559 29.141 9.484 1 96.44 169 GLY A C 1
ATOM 1297 O O . GLY A 1 169 ? 7.727 28.453 10.492 1 96.44 169 GLY A O 1
ATOM 1298 N N . ALA A 1 170 ? 8.219 28.984 8.391 1 96.31 170 ALA A N 1
ATOM 1299 C CA . ALA A 1 170 ? 9.281 27.984 8.305 1 96.31 170 ALA A CA 1
ATOM 1300 C C . ALA A 1 170 ? 10.391 28.266 9.312 1 96.31 170 ALA A C 1
ATOM 1302 O O . ALA A 1 170 ? 10.93 27.359 9.93 1 96.31 170 ALA A O 1
ATOM 1303 N N . ARG A 1 171 ? 10.695 29.516 9.43 1 96.31 171 ARG A N 1
ATOM 1304 C CA . ARG A 1 171 ? 11.703 29.922 10.398 1 96.31 171 ARG A CA 1
ATOM 1305 C C . ARG A 1 171 ? 11.266 29.594 11.82 1 96.31 171 ARG A C 1
ATOM 1307 O O . ARG A 1 171 ? 12.062 29.125 12.633 1 96.31 171 ARG A O 1
ATOM 1314 N N . LEU A 1 172 ? 10.047 29.844 12.125 1 96.31 172 LEU A N 1
ATOM 1315 C CA . LEU A 1 172 ? 9.516 29.562 13.461 1 96.31 172 LEU A CA 1
ATOM 1316 C C . LEU A 1 172 ? 9.586 28.078 13.766 1 96.31 172 LEU A C 1
ATOM 1318 O O . LEU A 1 172 ? 9.898 27.688 14.891 1 96.31 172 LEU A O 1
ATOM 1322 N N . VAL A 1 173 ? 9.305 27.297 12.797 1 95.44 173 VAL A N 1
ATOM 1323 C CA . VAL A 1 173 ? 9.344 25.844 12.977 1 95.44 173 VAL A CA 1
ATOM 1324 C C . VAL A 1 173 ? 10.766 25.406 13.312 1 95.44 173 VAL A C 1
ATOM 1326 O O . VAL A 1 173 ? 10.969 24.531 14.164 1 95.44 173 VAL A O 1
ATOM 1329 N N . GLN A 1 174 ? 11.688 26.062 12.781 1 93.94 174 GLN A N 1
ATOM 1330 C CA . GLN A 1 174 ? 13.086 25.688 12.922 1 93.94 174 GLN A CA 1
ATOM 1331 C C . GLN A 1 174 ? 13.695 26.25 14.203 1 93.94 174 GLN A C 1
ATOM 1333 O O . GLN A 1 174 ? 14.609 25.656 14.773 1 93.94 174 GLN A O 1
ATOM 1338 N N . ALA A 1 175 ? 13.109 27.422 14.648 1 96.06 175 ALA A N 1
ATOM 1339 C CA . ALA A 1 175 ? 13.93 28.141 15.617 1 96.06 175 ALA A CA 1
ATOM 1340 C C . ALA A 1 175 ? 13.07 28.891 16.625 1 96.06 175 ALA A C 1
ATOM 1342 O O . ALA A 1 175 ? 13.484 29.922 17.156 1 96.06 175 ALA A O 1
ATOM 1343 N N . PHE A 1 176 ? 11.867 28.5 16.812 1 95.5 176 PHE A N 1
ATOM 1344 C CA . PHE A 1 176 ? 11.008 29.219 17.75 1 95.5 176 PHE A CA 1
ATOM 1345 C C . PHE A 1 176 ? 11.594 29.172 19.156 1 95.5 176 PHE A C 1
ATOM 1347 O O . PHE A 1 176 ? 11.312 30.047 19.984 1 95.5 176 PHE A O 1
ATOM 1354 N N . ASP A 1 177 ? 12.422 28.172 19.406 1 94.94 177 ASP A N 1
ATOM 1355 C CA . ASP A 1 177 ? 12.891 27.906 20.766 1 94.94 177 ASP A CA 1
ATOM 1356 C C . ASP A 1 177 ? 14.32 28.422 20.969 1 94.94 177 ASP A C 1
ATOM 1358 O O . ASP A 1 177 ? 14.992 28.047 21.922 1 94.94 177 ASP A O 1
ATOM 1362 N N . SER A 1 178 ? 14.836 29.234 20.078 1 95.12 178 SER A N 1
ATOM 1363 C CA . SER A 1 178 ? 16.203 29.719 20.094 1 95.12 178 SER A CA 1
ATOM 1364 C C . SER A 1 178 ? 16.359 30.891 21.062 1 95.12 178 SER A C 1
ATOM 1366 O O . SER A 1 178 ? 17.484 31.266 21.422 1 95.12 178 SER A O 1
ATOM 1368 N N . GLY A 1 179 ? 15.25 31.5 21.484 1 95.88 179 GLY A N 1
ATOM 1369 C CA . GLY A 1 179 ? 15.289 32.719 22.266 1 95.88 179 GLY A CA 1
ATOM 1370 C C . GLY A 1 179 ? 15.391 33.969 21.422 1 95.88 179 GLY A C 1
ATOM 1371 O O . GLY A 1 179 ? 15.391 35.094 21.938 1 95.88 179 GLY A O 1
ATOM 1372 N N . ALA A 1 180 ? 15.422 33.812 20.156 1 96.06 180 ALA A N 1
ATOM 1373 C CA . ALA A 1 180 ? 15.547 34.938 19.234 1 96.06 180 ALA A CA 1
ATOM 1374 C C . ALA A 1 180 ? 14.312 35.844 19.297 1 96.06 180 ALA A C 1
ATOM 1376 O O . ALA A 1 180 ? 13.188 35.344 19.422 1 96.06 180 ALA A O 1
ATOM 1377 N N . THR A 1 181 ? 14.523 37.094 19.172 1 96.12 181 THR A N 1
ATOM 1378 C CA . THR A 1 181 ? 13.445 38.062 19.078 1 96.12 181 THR A CA 1
ATOM 1379 C C . THR A 1 181 ? 12.883 38.125 17.656 1 96.12 181 THR A C 1
ATOM 1381 O O . THR A 1 181 ? 13.484 37.562 16.734 1 96.12 181 THR A O 1
ATOM 1384 N N . VAL A 1 182 ? 11.773 38.781 17.516 1 97.19 182 VAL A N 1
ATOM 1385 C CA . VAL A 1 182 ? 11.18 38.969 16.203 1 97.19 182 VAL A CA 1
ATOM 1386 C C . VAL A 1 182 ? 12.156 39.719 15.289 1 97.19 182 VAL A C 1
ATOM 1388 O O . VAL A 1 182 ? 12.258 39.406 14.102 1 97.19 182 VAL A O 1
ATOM 1391 N N . ALA A 1 183 ? 12.805 40.656 15.875 1 97.44 183 ALA A N 1
ATOM 1392 C CA . ALA A 1 183 ? 13.789 41.406 15.102 1 97.44 183 ALA A CA 1
ATOM 1393 C C . ALA A 1 183 ? 14.883 40.5 14.57 1 97.44 183 ALA A C 1
ATOM 1395 O O . ALA A 1 183 ? 15.289 40.625 13.406 1 97.44 183 ALA A O 1
ATOM 1396 N N . GLU A 1 184 ? 15.328 39.625 15.359 1 97 184 GLU A N 1
ATOM 1397 C CA . GLU A 1 184 ? 16.375 38.719 14.953 1 97 184 GLU A CA 1
ATOM 1398 C C . GLU A 1 184 ? 15.859 37.719 13.906 1 97 184 GLU A C 1
ATOM 1400 O O . GLU A 1 184 ? 16.562 37.406 12.953 1 97 184 GLU A O 1
ATOM 1405 N N . HIS A 1 185 ? 14.641 37.219 14.086 1 97.44 185 HIS A N 1
ATOM 1406 C CA . HIS A 1 185 ? 14.047 36.344 13.078 1 97.44 185 HIS A CA 1
ATOM 1407 C C . HIS A 1 185 ? 13.875 37.094 11.75 1 97.44 185 HIS A C 1
ATOM 1409 O O . HIS A 1 185 ? 14.133 36.531 10.688 1 97.44 185 HIS A O 1
ATOM 1415 N N . ALA A 1 186 ? 13.414 38.312 11.789 1 97.44 186 ALA A N 1
ATOM 1416 C CA . ALA A 1 186 ? 13.242 39.125 10.586 1 97.44 186 ALA A CA 1
ATOM 1417 C C . ALA A 1 186 ? 14.57 39.312 9.859 1 97.44 186 ALA A C 1
ATOM 1419 O O . ALA A 1 186 ? 14.641 39.156 8.633 1 97.44 186 ALA A O 1
ATOM 1420 N N . ALA A 1 187 ? 15.555 39.594 10.609 1 97.38 187 ALA A N 1
ATOM 1421 C CA . ALA A 1 187 ? 16.875 39.781 10.031 1 97.38 187 ALA A CA 1
ATOM 1422 C C . ALA A 1 187 ? 17.344 38.5 9.328 1 97.38 187 ALA A C 1
ATOM 1424 O O . ALA A 1 187 ? 17.984 38.562 8.273 1 97.38 187 ALA A O 1
ATOM 1425 N N . ALA A 1 188 ? 17.047 37.438 9.922 1 95.88 188 ALA A N 1
ATOM 1426 C CA . ALA A 1 188 ? 17.469 36.156 9.391 1 95.88 188 ALA A CA 1
ATOM 1427 C C . ALA A 1 188 ? 16.844 35.906 8.023 1 95.88 188 ALA A C 1
ATOM 1429 O O . ALA A 1 188 ? 17.359 35.094 7.242 1 95.88 188 ALA A O 1
ATOM 1430 N N . ILE A 1 189 ? 15.711 36.5 7.789 1 95.12 189 ILE A N 1
ATOM 1431 C CA . ILE A 1 189 ? 15.078 36.281 6.488 1 95.12 189 ILE A CA 1
ATOM 1432 C C . ILE A 1 189 ? 15.102 37.594 5.695 1 95.12 189 ILE A C 1
ATOM 1434 O O . ILE A 1 189 ? 14.266 37.812 4.805 1 95.12 189 ILE A O 1
ATOM 1438 N N . ASP A 1 190 ? 15.938 38.562 6.059 1 96.38 190 ASP A N 1
ATOM 1439 C CA . ASP A 1 190 ? 16.344 39.75 5.324 1 96.38 190 ASP A CA 1
ATOM 1440 C C . ASP A 1 190 ? 15.18 40.719 5.156 1 96.38 190 ASP A C 1
ATOM 1442 O O . ASP A 1 190 ? 14.938 41.219 4.055 1 96.38 190 ASP A O 1
ATOM 1446 N N . VAL A 1 191 ? 14.461 40.938 6.211 1 97.12 191 VAL A N 1
ATOM 1447 C CA . VAL A 1 191 ? 13.406 41.938 6.207 1 97.12 191 VAL A CA 1
ATOM 1448 C C . VAL A 1 191 ? 13.414 42.719 7.527 1 97.12 191 VAL A C 1
ATOM 1450 O O . VAL A 1 191 ? 14.047 42.281 8.492 1 97.12 191 VAL A O 1
ATOM 1453 N N . SER A 1 192 ? 12.781 43.844 7.508 1 97.5 192 SER A N 1
ATOM 1454 C CA . SER A 1 192 ? 12.656 44.594 8.758 1 97.5 192 SER A CA 1
ATOM 1455 C C . SER A 1 192 ? 11.555 44.031 9.641 1 97.5 192 SER A C 1
ATOM 1457 O O . SER A 1 192 ? 10.594 43.438 9.133 1 97.5 192 SER A O 1
ATOM 1459 N N . PRO A 1 193 ? 11.719 44.188 10.922 1 97.19 193 PRO A N 1
ATOM 1460 C CA . PRO A 1 193 ? 10.656 43.688 11.812 1 97.19 193 PRO A CA 1
ATOM 1461 C C . PRO A 1 193 ? 9.305 44.344 11.516 1 97.19 193 PRO A C 1
ATOM 1463 O O . PRO A 1 193 ? 8.273 43.656 11.586 1 97.19 193 PRO A O 1
ATOM 1466 N N . ALA A 1 194 ? 9.328 45.562 11.195 1 97.44 194 ALA A N 1
ATOM 1467 C CA . ALA A 1 194 ? 8.078 46.25 10.891 1 97.44 194 ALA A CA 1
ATOM 1468 C C . ALA A 1 194 ? 7.43 45.688 9.633 1 97.44 194 ALA A C 1
ATOM 1470 O O . ALA A 1 194 ? 6.215 45.469 9.594 1 97.44 194 ALA A O 1
ATOM 1471 N N . HIS A 1 195 ? 8.203 45.5 8.68 1 96.88 195 HIS A N 1
ATOM 1472 C CA . HIS A 1 195 ? 7.723 44.938 7.426 1 96.88 195 HIS A CA 1
ATOM 1473 C C . HIS A 1 195 ? 7.199 43.5 7.621 1 96.88 195 HIS A C 1
ATOM 1475 O O . HIS A 1 195 ? 6.129 43.156 7.121 1 96.88 195 HIS A O 1
ATOM 1481 N N . LEU A 1 196 ? 7.922 42.75 8.344 1 96.94 196 LEU A N 1
ATOM 1482 C CA . LEU A 1 196 ? 7.512 41.375 8.648 1 96.94 196 LEU A CA 1
ATOM 1483 C C . LEU A 1 196 ? 6.172 41.375 9.375 1 96.94 196 LEU A C 1
ATOM 1485 O O . LEU A 1 196 ? 5.258 40.625 8.984 1 96.94 196 LEU A O 1
ATOM 1489 N N . THR A 1 197 ? 6.051 42.188 10.367 1 97.12 197 THR A N 1
ATOM 1490 C CA . THR A 1 197 ? 4.84 42.25 11.18 1 97.12 197 THR A CA 1
ATOM 1491 C C . THR A 1 197 ? 3.639 42.656 10.336 1 97.12 197 THR A C 1
ATOM 1493 O O . THR A 1 197 ? 2.566 42.062 10.43 1 97.12 197 THR A O 1
ATOM 1496 N N . ARG A 1 198 ? 3.826 43.594 9.539 1 96.5 198 ARG A N 1
ATOM 1497 C CA . ARG A 1 198 ? 2.752 44.094 8.688 1 96.5 198 ARG A CA 1
ATOM 1498 C C . ARG A 1 198 ? 2.279 43.031 7.715 1 96.5 198 ARG A C 1
ATOM 1500 O O . ARG A 1 198 ? 1.075 42.781 7.566 1 96.5 198 ARG A O 1
ATOM 1507 N N . LEU A 1 199 ? 3.166 42.375 7.105 1 94.31 199 LEU A N 1
ATOM 1508 C CA . LEU A 1 199 ? 2.818 41.375 6.086 1 94.31 199 LEU A CA 1
ATOM 1509 C C . LEU A 1 199 ? 2.205 40.156 6.719 1 94.31 199 LEU A C 1
ATOM 1511 O O . LEU A 1 199 ? 1.294 39.531 6.152 1 94.31 199 LEU A O 1
ATOM 1515 N N . CYS A 1 200 ? 2.734 39.781 7.883 1 96.19 200 CYS A N 1
ATOM 1516 C CA . CYS A 1 200 ? 2.105 38.656 8.594 1 96.19 200 CYS A CA 1
ATOM 1517 C C . CYS A 1 200 ? 0.662 39 8.953 1 96.19 200 CYS A C 1
ATOM 1519 O O . CYS A 1 200 ? -0.232 38.156 8.781 1 96.19 200 CYS A O 1
ATOM 1521 N N . LYS A 1 201 ? 0.481 40.188 9.391 1 96.38 201 LYS A N 1
ATOM 1522 C CA . LYS A 1 201 ? -0.869 40.625 9.742 1 96.38 201 LYS A CA 1
ATOM 1523 C C . LYS A 1 201 ? -1.79 40.594 8.523 1 96.38 201 LYS A C 1
ATOM 1525 O O . LYS A 1 201 ? -2.939 40.156 8.617 1 96.38 201 LYS A O 1
ATOM 1530 N N . THR A 1 202 ? -1.3 41.031 7.512 1 94.5 202 THR A N 1
ATOM 1531 C CA . THR A 1 202 ? -2.062 41.031 6.27 1 94.5 202 THR A CA 1
ATOM 1532 C C . THR A 1 202 ? -2.436 39.625 5.848 1 94.5 202 THR A C 1
ATOM 1534 O O . THR A 1 202 ? -3.582 39.375 5.48 1 94.5 202 THR A O 1
ATOM 1537 N N . ALA A 1 203 ? -1.486 38.719 5.926 1 94.12 203 ALA A N 1
ATOM 1538 C CA . ALA A 1 203 ? -1.651 37.375 5.398 1 94.12 203 ALA A CA 1
ATOM 1539 C C . ALA A 1 203 ? -2.457 36.5 6.359 1 94.12 203 ALA A C 1
ATOM 1541 O O . ALA A 1 203 ? -3.24 35.656 5.93 1 94.12 203 ALA A O 1
ATOM 1542 N N . THR A 1 204 ? -2.271 36.719 7.707 1 94.88 204 THR A N 1
ATOM 1543 C CA . THR A 1 204 ? -2.775 35.719 8.656 1 94.88 204 THR A CA 1
ATOM 1544 C C . THR A 1 204 ? -3.736 36.375 9.648 1 94.88 204 THR A C 1
ATOM 1546 O O . THR A 1 204 ? -4.453 35.656 10.367 1 94.88 204 THR A O 1
ATOM 1549 N N . GLY A 1 205 ? -3.707 37.656 9.742 1 95.06 205 GLY A N 1
ATOM 1550 C CA . GLY A 1 205 ? -4.449 38.375 10.773 1 95.06 205 GLY A CA 1
ATOM 1551 C C . GLY A 1 205 ? -3.674 38.5 12.062 1 95.06 205 GLY A C 1
ATOM 1552 O O . GLY A 1 205 ? -4.125 39.188 12.992 1 95.06 205 GLY A O 1
ATOM 1553 N N . LEU A 1 206 ? -2.523 37.938 12.156 1 96.12 206 LEU A N 1
ATOM 1554 C CA . LEU A 1 206 ? -1.669 38 13.336 1 96.12 206 LEU A CA 1
ATOM 1555 C C . LEU A 1 206 ? -0.317 38.625 13 1 96.12 206 LEU A C 1
ATOM 1557 O O . LEU A 1 206 ? 0.238 38.344 11.93 1 96.12 206 LEU A O 1
ATOM 1561 N N . GLY A 1 207 ? 0.209 39.375 13.859 1 96.88 207 GLY A N 1
ATOM 1562 C CA . GLY A 1 207 ? 1.553 39.906 13.672 1 96.88 207 GLY A CA 1
ATOM 1563 C C . GLY A 1 207 ? 2.635 38.875 13.938 1 96.88 207 GLY A C 1
ATOM 1564 O O . GLY A 1 207 ? 2.355 37.781 14.445 1 96.88 207 GLY A O 1
ATOM 1565 N N . ALA A 1 208 ? 3.836 39.25 13.641 1 97.56 208 ALA A N 1
ATOM 1566 C CA . ALA A 1 208 ? 4.984 38.375 13.773 1 97.56 208 ALA A CA 1
ATOM 1567 C C . ALA A 1 208 ? 5.168 37.938 15.227 1 97.56 208 ALA A C 1
ATOM 1569 O 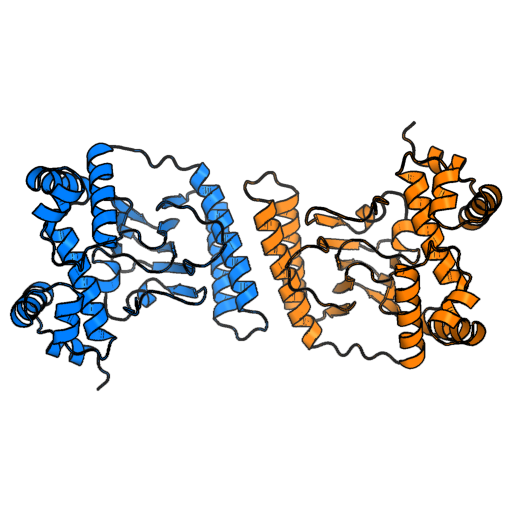O . ALA A 1 208 ? 5.434 36.75 15.5 1 97.56 208 ALA A O 1
ATOM 1570 N N . SER A 1 209 ? 5.012 38.812 16.109 1 97.69 209 SER A N 1
ATOM 1571 C CA . SER A 1 209 ? 5.195 38.5 17.531 1 97.69 209 SER A CA 1
ATOM 1572 C C . SER A 1 209 ? 4.141 37.5 18.016 1 97.69 209 SER A C 1
ATOM 1574 O O . SER A 1 209 ? 4.449 36.594 18.766 1 97.69 209 SER A O 1
ATOM 1576 N N . GLU A 1 210 ? 2.955 37.781 17.609 1 97.62 210 GLU A N 1
ATOM 1577 C CA . GLU A 1 210 ? 1.874 36.906 18.047 1 97.62 210 GLU A CA 1
ATOM 1578 C C . GLU A 1 210 ? 2.072 35.469 17.516 1 97.62 210 GLU A C 1
ATOM 1580 O O . GLU A 1 210 ? 1.822 34.5 18.234 1 97.62 210 GLU A O 1
ATOM 1585 N N . LEU A 1 211 ? 2.504 35.312 16.281 1 97.94 211 LEU A N 1
ATOM 1586 C CA . LEU A 1 211 ? 2.787 34 15.719 1 97.94 211 LEU A CA 1
ATOM 1587 C C . LEU A 1 211 ? 3.877 33.312 16.516 1 97.94 211 LEU A C 1
ATOM 1589 O O . LEU A 1 211 ? 3.748 32.125 16.828 1 97.94 211 LEU A O 1
ATOM 1593 N N . LEU A 1 212 ? 4.918 33.969 16.828 1 97.94 212 LEU A N 1
ATOM 1594 C CA . LEU A 1 212 ? 6 33.406 17.641 1 97.94 212 LEU A CA 1
ATOM 1595 C C . LEU A 1 212 ? 5.492 33 19.016 1 97.94 212 LEU A C 1
ATOM 1597 O O . LEU A 1 212 ? 5.781 31.875 19.469 1 97.94 212 LEU A O 1
ATOM 1601 N N . HIS A 1 213 ? 4.738 33.844 19.594 1 97.88 213 HIS A N 1
ATOM 1602 C CA . HIS A 1 213 ? 4.246 33.562 20.938 1 97.88 213 HIS A CA 1
ATOM 1603 C C . HIS A 1 213 ? 3.293 32.375 20.953 1 97.88 213 HIS A C 1
ATOM 1605 O O . HIS A 1 213 ? 3.285 31.594 21.891 1 97.88 213 HIS A O 1
ATOM 1611 N N . ASN A 1 214 ? 2.443 32.344 19.922 1 98 214 ASN A N 1
ATOM 1612 C CA . ASN A 1 214 ? 1.583 31.172 19.797 1 98 214 ASN A CA 1
ATOM 1613 C C . ASN A 1 214 ? 2.396 29.891 19.75 1 98 214 ASN A C 1
ATOM 1615 O O . ASN A 1 214 ? 2.078 28.922 20.453 1 98 214 ASN A O 1
ATOM 1619 N N . ARG A 1 215 ? 3.393 29.812 18.953 1 97.69 215 ARG A N 1
ATOM 1620 C CA . ARG A 1 215 ? 4.207 28.609 18.797 1 97.69 215 ARG A CA 1
ATOM 1621 C C . ARG A 1 215 ? 4.914 28.266 20.109 1 97.69 215 ARG A C 1
ATOM 1623 O O . ARG A 1 215 ? 4.992 27.094 20.484 1 97.69 215 ARG A O 1
ATOM 1630 N N . LEU A 1 216 ? 5.441 29.281 20.75 1 97.19 216 LEU A N 1
ATOM 1631 C CA . LEU A 1 216 ? 6.105 29.094 22.047 1 97.19 216 LEU A CA 1
ATOM 1632 C C . LEU A 1 216 ? 5.129 28.562 23.078 1 97.19 216 LEU A C 1
ATOM 1634 O O . LEU A 1 216 ? 5.445 27.625 23.828 1 97.19 216 LEU A O 1
ATOM 1638 N N . GLU A 1 217 ? 3.99 29.203 23.078 1 97.38 217 GLU A N 1
ATOM 1639 C CA . GLU A 1 217 ? 2.971 28.781 24.031 1 97.38 217 GLU A CA 1
ATOM 1640 C C . GLU A 1 217 ? 2.576 27.312 23.812 1 97.38 217 GLU A C 1
ATOM 1642 O O . GLU A 1 217 ? 2.459 26.547 24.766 1 97.38 217 GLU A O 1
ATOM 1647 N N . HIS A 1 218 ? 2.336 26.969 22.578 1 96.81 218 HIS A N 1
ATOM 1648 C CA . HIS A 1 218 ? 1.979 25.594 22.25 1 96.81 218 HIS A CA 1
ATOM 1649 C C . HIS A 1 218 ? 3.023 24.609 22.766 1 96.81 218 HIS A C 1
ATOM 1651 O O . HIS A 1 218 ? 2.682 23.625 23.422 1 96.81 218 HIS A O 1
ATOM 1657 N N . ALA A 1 219 ? 4.238 24.875 22.5 1 96.38 219 ALA A N 1
ATOM 1658 C CA . ALA A 1 219 ? 5.332 24.016 22.938 1 96.38 219 ALA A CA 1
ATOM 1659 C C . ALA A 1 219 ? 5.418 23.969 24.469 1 96.38 219 ALA A C 1
ATOM 1661 O O . ALA A 1 219 ? 5.582 22.891 25.047 1 96.38 219 ALA A O 1
ATOM 1662 N N . ALA A 1 220 ? 5.297 25.078 25.031 1 96.81 220 ALA A N 1
ATOM 1663 C CA . ALA A 1 220 ? 5.391 25.172 26.484 1 96.81 220 ALA A CA 1
ATOM 1664 C C . ALA A 1 220 ? 4.289 24.359 27.172 1 96.81 220 ALA A C 1
ATOM 1666 O O . ALA A 1 220 ? 4.562 23.547 28.047 1 96.81 220 ALA A O 1
ATOM 1667 N N . ARG A 1 221 ? 3.127 24.625 26.766 1 95.69 221 ARG A N 1
ATOM 1668 C CA . ARG A 1 221 ? 2.004 23.906 27.344 1 95.69 221 ARG A CA 1
ATOM 1669 C C . ARG A 1 221 ? 2.152 22.406 27.141 1 95.69 221 ARG A C 1
ATOM 1671 O O . ARG A 1 221 ? 1.869 21.609 28.031 1 95.69 221 ARG A O 1
ATOM 1678 N N . GLY A 1 222 ? 2.584 22.031 25.969 1 94.69 222 GLY A N 1
ATOM 1679 C CA . GLY A 1 222 ? 2.836 20.625 25.703 1 94.69 222 GLY A CA 1
ATOM 1680 C C . GLY A 1 222 ? 3.826 20.016 26.672 1 94.69 222 GLY A C 1
ATOM 1681 O O . GLY A 1 222 ? 3.564 18.938 27.25 1 94.69 222 GLY A O 1
ATOM 1682 N N . LEU A 1 223 ? 4.902 20.656 26.828 1 94.38 223 LEU A N 1
ATOM 1683 C CA . LEU A 1 223 ? 5.957 20.141 27.703 1 94.38 223 LEU A CA 1
ATOM 1684 C C . LEU A 1 223 ? 5.504 20.141 29.156 1 94.38 223 LEU A C 1
ATOM 1686 O O . LEU A 1 223 ? 5.723 19.156 29.875 1 94.38 223 LEU A O 1
ATOM 1690 N N . ILE A 1 224 ? 4.855 21.188 29.547 1 94.94 224 ILE A N 1
ATOM 1691 C CA . ILE A 1 224 ? 4.406 21.328 30.922 1 94.94 224 ILE A CA 1
ATOM 1692 C C . ILE A 1 224 ? 3.438 20.188 31.266 1 94.94 224 ILE A C 1
ATOM 1694 O O . ILE A 1 224 ? 3.529 19.578 32.312 1 94.94 224 ILE A O 1
ATOM 1698 N N . CYS A 1 225 ? 2.578 19.891 30.344 1 92.56 225 CYS A N 1
ATOM 1699 C CA . CYS A 1 225 ? 1.449 19.016 30.625 1 92.56 225 CYS A CA 1
ATOM 1700 C C . CYS A 1 225 ? 1.824 17.562 30.406 1 92.56 225 CYS A C 1
ATOM 1702 O O . CYS A 1 225 ? 1.17 16.656 30.938 1 92.56 225 CYS A O 1
ATOM 1704 N N . THR A 1 226 ? 2.84 17.25 29.688 1 89.19 226 THR A N 1
ATOM 1705 C CA . THR A 1 226 ? 3.031 15.859 29.297 1 89.19 226 THR A CA 1
ATOM 1706 C C . THR A 1 226 ? 4.43 15.375 29.688 1 89.19 226 THR A C 1
ATOM 1708 O O . THR A 1 226 ? 4.727 14.188 29.594 1 89.19 226 THR A O 1
ATOM 1711 N N . SER A 1 227 ? 5.328 16.219 30.047 1 89.31 227 SER A N 1
ATOM 1712 C CA . SER A 1 227 ? 6.707 15.852 30.344 1 89.31 227 SER A CA 1
ATOM 1713 C C . SER A 1 227 ? 7.004 15.977 31.844 1 89.31 227 SER A C 1
ATOM 1715 O O . SER A 1 227 ? 6.516 16.906 32.5 1 89.31 227 SER A O 1
ATOM 1717 N N . PRO A 1 228 ? 7.832 15.117 32.344 1 90.62 228 PRO A N 1
ATOM 1718 C CA . PRO A 1 228 ? 8.234 15.234 33.75 1 90.62 228 PRO A CA 1
ATOM 1719 C C . PRO A 1 228 ? 9.375 16.219 33.969 1 90.62 228 PRO A C 1
ATOM 1721 O O . PRO A 1 228 ? 9.812 16.438 35.094 1 90.62 228 PRO A O 1
ATOM 1724 N N . ALA A 1 229 ? 9.773 16.797 32.906 1 92.88 229 ALA A N 1
ATOM 1725 C CA . ALA A 1 229 ? 10.906 17.703 33 1 92.88 229 ALA A CA 1
ATOM 1726 C C . ALA A 1 229 ? 10.602 18.859 33.969 1 92.88 229 ALA A C 1
ATOM 1728 O O . ALA A 1 229 ? 9.469 19.344 34.031 1 92.88 229 ALA A O 1
ATOM 1729 N N . GLY A 1 230 ? 11.672 19.297 34.688 1 95.19 230 GLY A N 1
ATOM 1730 C CA . GLY A 1 230 ? 11.508 20.453 35.562 1 95.19 230 GLY A CA 1
ATOM 1731 C C . GLY A 1 230 ? 11.164 21.719 34.812 1 95.19 230 GLY A C 1
ATOM 1732 O O . GLY A 1 230 ? 11.57 21.891 33.656 1 95.19 230 GLY A O 1
ATOM 1733 N N . LEU A 1 231 ? 10.477 22.609 35.469 1 95.44 231 LEU A N 1
ATOM 1734 C CA . LEU A 1 231 ? 10.008 23.828 34.844 1 95.44 231 LEU A CA 1
ATOM 1735 C C . LEU A 1 231 ? 11.18 24.703 34.406 1 95.44 231 LEU A C 1
ATOM 1737 O O . LEU A 1 231 ? 11.102 25.375 33.375 1 95.44 231 LEU A O 1
ATOM 1741 N N . GLY A 1 232 ? 12.195 24.672 35.156 1 96.12 232 GLY A N 1
ATOM 1742 C CA . GLY A 1 232 ? 13.398 25.375 34.781 1 96.12 232 GLY A CA 1
ATOM 1743 C C . GLY A 1 232 ? 14.023 24.828 33.5 1 96.12 232 GLY A C 1
ATOM 1744 O O . GLY A 1 232 ? 14.461 25.609 32.625 1 96.12 232 GLY A O 1
ATOM 1745 N N . ASP A 1 233 ? 14.07 23.547 33.438 1 96.12 233 ASP A N 1
ATOM 1746 C CA . ASP A 1 233 ? 14.609 22.891 32.25 1 96.12 233 ASP A CA 1
ATOM 1747 C C . ASP A 1 233 ? 13.766 23.203 31 1 96.12 233 ASP A C 1
ATOM 1749 O O . ASP A 1 233 ? 14.297 23.422 29.922 1 96.12 233 ASP A O 1
ATOM 1753 N N . ILE A 1 234 ? 12.477 23.219 31.203 1 96.5 234 ILE A N 1
ATOM 1754 C CA . ILE A 1 234 ? 11.57 23.562 30.109 1 96.5 234 ILE A CA 1
ATOM 1755 C C . ILE A 1 234 ? 11.828 24.984 29.641 1 96.5 234 ILE A C 1
ATOM 1757 O O . ILE A 1 234 ? 11.93 25.25 28.438 1 96.5 234 ILE A O 1
ATOM 1761 N N . ALA A 1 235 ? 11.984 25.875 30.578 1 97.12 235 ALA A N 1
ATOM 1762 C CA . ALA A 1 235 ? 12.273 27.266 30.25 1 97.12 235 ALA A CA 1
ATOM 1763 C C . ALA A 1 235 ? 13.547 27.391 29.422 1 97.12 235 ALA A C 1
ATOM 1765 O O . ALA A 1 235 ? 13.555 28.047 28.391 1 97.12 235 ALA A O 1
ATOM 1766 N N . ARG A 1 236 ? 14.547 26.703 29.906 1 96.06 236 ARG A N 1
ATOM 1767 C CA . ARG A 1 236 ? 15.828 26.75 29.203 1 96.06 236 ARG A CA 1
ATOM 1768 C C . ARG A 1 236 ? 15.711 26.141 27.812 1 96.06 236 ARG A C 1
ATOM 1770 O O . ARG A 1 236 ? 16.234 26.703 26.844 1 96.06 236 ARG A O 1
ATOM 1777 N N . HIS A 1 237 ? 15.031 25.109 27.734 1 94.44 237 HIS A N 1
ATOM 1778 C CA . HIS A 1 237 ? 14.844 24.406 26.469 1 94.44 237 HIS A CA 1
ATOM 1779 C C . HIS A 1 237 ? 14.133 25.297 25.453 1 94.44 237 HIS A C 1
ATOM 1781 O O . HIS A 1 237 ? 14.43 25.234 24.25 1 94.44 237 HIS A O 1
ATOM 1787 N N . LEU A 1 238 ? 13.25 26.125 25.891 1 96.5 238 LEU A N 1
ATOM 1788 C CA . LEU A 1 238 ? 12.438 26.953 25 1 96.5 238 LEU A CA 1
ATOM 1789 C C . LEU A 1 238 ? 13.094 28.312 24.766 1 96.5 238 LEU A C 1
ATOM 1791 O O . LEU A 1 238 ? 12.508 29.188 24.125 1 96.5 238 LEU A O 1
ATOM 1795 N N . GLY A 1 239 ? 14.289 28.484 25.359 1 96.06 239 GLY A N 1
ATOM 1796 C CA . GLY A 1 239 ? 15.109 29.656 25.047 1 96.06 239 GLY A CA 1
ATOM 1797 C C . GLY A 1 239 ? 14.781 30.859 25.906 1 96.06 239 GLY A C 1
ATOM 1798 O O . GLY A 1 239 ? 15.109 31.984 25.547 1 96.06 239 GLY A O 1
ATOM 1799 N N . PHE A 1 240 ? 14.141 30.672 27 1 97.19 240 PHE A N 1
ATOM 1800 C CA . PHE A 1 240 ? 13.859 31.781 27.906 1 97.19 240 PHE A CA 1
ATOM 1801 C C . PHE A 1 240 ? 15.094 32.125 28.734 1 97.19 240 PHE A C 1
ATOM 1803 O O . PHE A 1 240 ? 15.859 31.25 29.125 1 97.19 240 PHE A O 1
ATOM 1810 N N . ALA A 1 241 ? 15.148 33.344 29.078 1 94.62 241 ALA A N 1
ATOM 1811 C CA . ALA A 1 241 ? 16.312 33.875 29.797 1 94.62 241 ALA A CA 1
ATOM 1812 C C . ALA A 1 241 ? 16.312 33.406 31.25 1 94.62 241 ALA A C 1
ATOM 1814 O O . ALA A 1 241 ? 17.375 33.312 31.875 1 94.62 241 ALA A O 1
ATOM 1815 N N . SER A 1 242 ? 15.156 33.188 31.797 1 95.75 242 SER A N 1
ATOM 1816 C CA . SER A 1 242 ? 15.039 32.75 33.188 1 95.75 242 SER A CA 1
ATOM 1817 C C . SER A 1 242 ? 13.688 32.094 33.438 1 95.75 242 SER A C 1
ATOM 1819 O O . SER A 1 242 ? 12.75 32.25 32.656 1 95.75 242 SER A O 1
ATOM 1821 N N . SER A 1 243 ? 13.625 31.406 34.562 1 96.44 243 SER A N 1
ATOM 1822 C CA . SER A 1 243 ? 12.367 30.797 34.969 1 96.44 243 SER A CA 1
ATOM 1823 C C . SER A 1 243 ? 11.32 31.844 35.312 1 96.44 243 SER A C 1
ATOM 1825 O O . SER A 1 243 ? 10.125 31.625 35.094 1 96.44 243 SER A O 1
ATOM 1827 N N . ALA A 1 244 ? 11.789 32.906 35.719 1 96.88 244 ALA A N 1
ATOM 1828 C CA . ALA A 1 244 ? 10.875 34 36.031 1 96.88 244 ALA A CA 1
ATOM 1829 C C . ALA A 1 244 ? 10.211 34.562 34.781 1 96.88 244 ALA A C 1
ATOM 1831 O O . ALA A 1 244 ? 9.008 34.812 34.781 1 96.88 244 ALA A O 1
ATOM 1832 N N . VAL A 1 245 ? 11.023 34.75 33.812 1 96.94 245 VAL A N 1
ATOM 1833 C CA . VAL A 1 245 ? 10.508 35.281 32.531 1 96.94 245 VAL A CA 1
ATOM 1834 C C . VAL A 1 245 ? 9.531 34.25 31.938 1 96.94 245 VAL A C 1
ATOM 1836 O O . VAL A 1 245 ? 8.469 34.656 31.422 1 96.94 245 VAL A O 1
ATOM 1839 N N . PHE A 1 246 ? 9.938 33 32.031 1 97.88 246 PHE A N 1
ATOM 1840 C CA . PHE A 1 246 ? 9.086 31.906 31.578 1 97.88 246 PHE A CA 1
ATOM 1841 C C . PHE A 1 246 ? 7.762 31.891 32.344 1 97.88 246 PHE A C 1
ATOM 1843 O O . PHE A 1 246 ? 6.695 31.797 31.719 1 97.88 246 PHE A O 1
ATOM 1850 N N . GLY A 1 247 ? 7.781 31.984 33.531 1 97.81 247 GLY A N 1
ATOM 1851 C CA . GLY A 1 247 ? 6.582 32 34.344 1 97.81 247 GLY A CA 1
ATOM 1852 C C . GLY A 1 247 ? 5.645 33.156 34 1 97.81 247 GLY A C 1
ATOM 1853 O O . GLY A 1 247 ? 4.43 32.938 33.938 1 97.81 247 GLY A O 1
ATOM 1854 N N . ARG A 1 248 ? 6.137 34.281 33.812 1 98.12 248 ARG A N 1
ATOM 1855 C CA . ARG A 1 248 ? 5.328 35.469 33.438 1 98.12 248 ARG A CA 1
ATOM 1856 C C . ARG A 1 248 ? 4.664 35.25 32.094 1 98.12 248 ARG A C 1
ATOM 1858 O O . ARG A 1 248 ? 3.5 35.594 31.891 1 98.12 248 ARG A O 1
ATOM 1865 N N . PHE A 1 249 ? 5.461 34.719 31.234 1 97.44 249 PHE A N 1
ATOM 1866 C CA . PHE A 1 249 ? 4.945 34.438 29.891 1 97.44 249 PHE A CA 1
ATOM 1867 C C . PHE A 1 249 ? 3.74 33.5 29.969 1 97.44 249 PHE A C 1
ATOM 1869 O O . PHE A 1 249 ? 2.689 33.812 29.391 1 97.44 249 PHE A O 1
ATOM 1876 N N . ILE A 1 250 ? 3.906 32.438 30.719 1 98.31 250 ILE A N 1
ATOM 1877 C CA . ILE A 1 250 ? 2.848 31.438 30.844 1 98.31 250 ILE A CA 1
ATOM 1878 C C . ILE A 1 250 ? 1.634 32.062 31.531 1 98.31 250 ILE A C 1
ATOM 1880 O O . ILE A 1 250 ? 0.5 31.891 31.062 1 98.31 250 ILE A O 1
ATOM 1884 N N . ARG A 1 251 ? 1.851 32.812 32.469 1 97.88 251 ARG A N 1
ATOM 1885 C CA . ARG A 1 251 ? 0.754 33.438 33.219 1 97.88 251 ARG A CA 1
ATOM 1886 C C . ARG A 1 251 ? 0 34.406 32.344 1 97.88 251 ARG A C 1
ATOM 1888 O O . ARG A 1 251 ? -1.231 34.469 32.344 1 97.88 251 ARG A O 1
ATOM 1895 N N . ARG A 1 252 ? 0.685 35.188 31.656 1 97.81 252 ARG A N 1
ATOM 1896 C CA . ARG A 1 252 ? 0.07 36.156 30.766 1 97.81 252 ARG A CA 1
ATOM 1897 C C . ARG A 1 252 ? -0.766 35.469 29.688 1 97.81 252 ARG A C 1
ATOM 1899 O O . ARG A 1 252 ? -1.854 35.938 29.359 1 97.81 252 ARG A O 1
ATOM 1906 N N . ARG A 1 253 ? -0.251 34.344 29.188 1 97.31 253 ARG A N 1
ATOM 1907 C CA . ARG A 1 253 ? -0.858 33.688 28.047 1 97.31 253 ARG A CA 1
ATOM 1908 C C . ARG A 1 253 ? -2.02 32.812 28.484 1 97.31 253 ARG A C 1
ATOM 1910 O O . ARG A 1 253 ? -2.998 32.656 27.75 1 97.31 253 ARG A O 1
ATOM 1917 N N . THR A 1 254 ? -1.944 32.188 29.703 1 96.44 254 THR A N 1
ATOM 1918 C CA . THR A 1 254 ? -2.906 31.141 30.078 1 96.44 254 THR A CA 1
ATOM 1919 C C . THR A 1 254 ? -3.688 31.547 31.328 1 96.44 254 THR A C 1
ATOM 1921 O O . THR A 1 254 ? -4.711 30.953 31.641 1 96.44 254 THR A O 1
ATOM 1924 N N . GLY A 1 255 ? -3.154 32.531 32.031 1 96.44 255 GLY A N 1
ATOM 1925 C CA . GLY A 1 255 ? -3.75 32.938 33.281 1 96.44 255 GLY A CA 1
ATOM 1926 C C . GLY A 1 255 ? -3.283 32.094 34.438 1 96.44 255 GLY A C 1
ATOM 1927 O O . GLY A 1 255 ? -3.59 32.375 35.594 1 96.44 255 GLY A O 1
ATOM 1928 N N . LEU A 1 256 ? -2.559 31.125 34.219 1 96.75 256 LEU A N 1
ATOM 1929 C CA . LEU A 1 256 ? -2.07 30.219 35.25 1 96.75 256 LEU A CA 1
ATOM 1930 C C . LEU A 1 256 ? -0.546 30.219 35.281 1 96.75 256 LEU A C 1
ATOM 1932 O O . LEU A 1 256 ? 0.106 30.469 34.281 1 96.75 256 LEU A O 1
ATOM 1936 N N . THR A 1 257 ? -0.033 29.891 36.469 1 97.06 257 THR A N 1
ATOM 1937 C CA . THR A 1 257 ? 1.401 29.625 36.531 1 97.06 257 THR A CA 1
ATOM 1938 C C . THR A 1 257 ? 1.743 28.281 35.906 1 97.06 257 THR A C 1
ATOM 1940 O O . THR A 1 257 ? 0.874 27.422 35.75 1 97.06 257 THR A O 1
ATOM 1943 N N . PRO A 1 258 ? 3.027 28.125 35.531 1 96.69 258 PRO A N 1
ATOM 1944 C CA . PRO A 1 258 ? 3.42 26.828 34.969 1 96.69 258 PRO A CA 1
ATOM 1945 C C . PRO A 1 258 ? 3.088 25.672 35.906 1 96.69 258 PRO A C 1
ATOM 1947 O O . PRO A 1 258 ? 2.596 24.625 35.469 1 96.69 258 PRO A O 1
ATOM 1950 N N . GLY A 1 259 ? 3.381 25.844 37.125 1 95.94 259 GLY A N 1
ATOM 1951 C CA . GLY A 1 259 ? 3.066 24.812 38.125 1 95.94 259 GLY A CA 1
ATOM 1952 C C . GLY A 1 259 ? 1.588 24.484 38.188 1 95.94 259 GLY A C 1
ATOM 1953 O O . GLY A 1 259 ? 1.21 23.312 3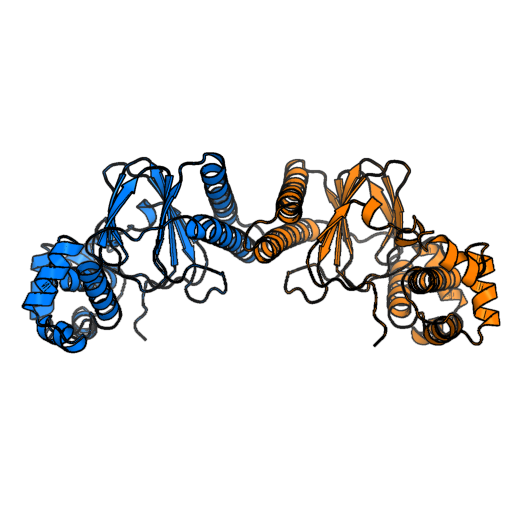8.25 1 95.94 259 GLY A O 1
ATOM 1954 N N . ALA A 1 260 ? 0.759 25.469 38.25 1 96.25 260 ALA A N 1
ATOM 1955 C CA . ALA A 1 260 ? -0.69 25.297 38.281 1 96.25 260 ALA A CA 1
ATOM 1956 C C . ALA A 1 260 ? -1.188 24.578 37.031 1 96.25 260 ALA A C 1
ATOM 1958 O O . ALA A 1 260 ? -2.09 23.75 37.094 1 96.25 260 ALA A O 1
ATOM 1959 N N . LEU A 1 261 ? -0.655 25.016 35.906 1 95.12 261 LEU A N 1
ATOM 1960 C CA . LEU A 1 261 ? -1.005 24.375 34.656 1 95.12 261 LEU A CA 1
ATOM 1961 C C . LEU A 1 261 ? -0.704 22.891 34.688 1 95.12 261 LEU A C 1
ATOM 1963 O O . LEU A 1 261 ? -1.521 22.078 34.25 1 95.12 261 LEU A O 1
ATOM 1967 N N . ARG A 1 262 ? 0.472 22.469 35.094 1 94.5 262 ARG A N 1
ATOM 1968 C CA . ARG A 1 262 ? 0.865 21.078 35.188 1 94.5 262 ARG A CA 1
ATOM 1969 C C . ARG A 1 262 ? -0.079 20.312 36.125 1 94.5 262 ARG A C 1
ATOM 1971 O O . ARG A 1 262 ? -0.492 19.188 35.812 1 94.5 262 ARG A O 1
ATOM 1978 N N . ARG A 1 263 ? -0.465 20.844 37.219 1 93.38 263 ARG A N 1
ATOM 1979 C CA . ARG A 1 263 ? -1.34 20.203 38.188 1 93.38 263 ARG A CA 1
ATOM 1980 C C . ARG A 1 263 ? -2.744 20.016 37.625 1 93.38 263 ARG A C 1
ATOM 1982 O O . ARG A 1 263 ? -3.461 19.094 38.031 1 93.38 263 ARG A O 1
ATOM 1989 N N . SER A 1 264 ? -3.02 20.906 36.75 1 89.81 264 SER A N 1
ATOM 1990 C CA . 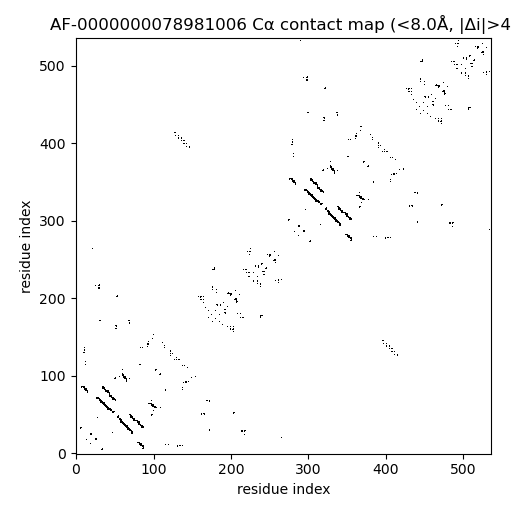SER A 1 264 ? -4.379 20.875 36.219 1 89.81 264 SER A CA 1
ATOM 1991 C C . SER A 1 264 ? -4.613 19.656 35.344 1 89.81 264 SER A C 1
ATOM 1993 O O . SER A 1 264 ? -5.758 19.266 35.094 1 89.81 264 SER A O 1
ATOM 1995 N N . VAL A 1 265 ? -3.568 19.078 34.781 1 84.81 265 VAL A N 1
ATOM 1996 C CA . VAL A 1 265 ? -3.748 17.953 33.875 1 84.81 265 VAL A CA 1
ATOM 1997 C C . VAL A 1 265 ? -3.393 16.656 34.594 1 84.81 265 VAL A C 1
ATOM 1999 O O . VAL A 1 265 ? -3.568 15.562 34.062 1 84.81 265 VAL A O 1
ATOM 2002 N N . GLN A 1 266 ? -2.705 16.719 35.719 1 77.12 266 GLN A N 1
ATOM 2003 C CA . GLN A 1 266 ? -2.373 15.516 36.469 1 77.12 266 GLN A CA 1
ATOM 2004 C C . GLN A 1 266 ? -3.627 14.867 37.062 1 77.12 266 GLN A C 1
ATOM 2006 O O . GLN A 1 266 ? -4.531 15.562 37.531 1 77.12 266 GLN A O 1
ATOM 2011 N N . PRO A 1 267 ? -3.811 13.609 36.719 1 68 267 PRO A N 1
ATOM 2012 C CA . PRO A 1 267 ? -4.941 12.945 37.375 1 68 267 PRO A CA 1
ATOM 2013 C C . PRO A 1 267 ? -4.934 13.117 38.875 1 68 267 PRO A C 1
ATOM 2015 O O . PRO A 1 267 ? -3.867 13.141 39.5 1 68 267 PRO A O 1
ATOM 2018 N N . LYS A 1 268 ? -5.863 13.555 39.5 1 51.44 268 LYS A N 1
ATOM 2019 C CA . LYS A 1 268 ? -5.957 13.5 40.969 1 51.44 268 LYS A CA 1
ATOM 2020 C C . LYS A 1 268 ? -5.746 12.078 41.469 1 51.44 268 LYS A C 1
ATOM 2022 O O . LYS A 1 268 ? -6.191 11.117 40.844 1 51.44 268 LYS A O 1
ATOM 2027 N N . MET B 1 1 ? 20.031 -13.883 -21.672 1 29.77 1 MET B N 1
ATOM 2028 C CA . MET B 1 1 ? 19.219 -14.305 -20.516 1 29.77 1 MET B CA 1
ATOM 2029 C C . MET B 1 1 ? 17.828 -14.711 -20.953 1 29.77 1 MET B C 1
ATOM 2031 O O . MET B 1 1 ? 17.141 -13.969 -21.672 1 29.77 1 MET B O 1
ATOM 2035 N N . ALA B 1 2 ? 17.547 -15.961 -21.031 1 38.25 2 ALA B N 1
ATOM 2036 C CA . ALA B 1 2 ? 16.281 -16.516 -21.5 1 38.25 2 ALA B CA 1
ATOM 2037 C C . ALA B 1 2 ? 15.102 -15.711 -20.953 1 38.25 2 ALA B C 1
ATOM 2039 O O . ALA B 1 2 ? 15.023 -15.453 -19.766 1 38.25 2 ALA B O 1
ATOM 2040 N N . HIS B 1 3 ? 14.609 -14.781 -21.688 1 44.06 3 HIS B N 1
ATOM 2041 C CA . HIS B 1 3 ? 13.367 -14.047 -21.469 1 44.06 3 HIS B CA 1
ATOM 2042 C C . HIS B 1 3 ? 12.297 -14.938 -20.844 1 44.06 3 HIS B C 1
ATOM 2044 O O . HIS B 1 3 ? 11.836 -15.898 -21.469 1 44.06 3 HIS B O 1
ATOM 2050 N N . ASP B 1 4 ? 12.547 -15.25 -19.656 1 53.09 4 ASP B N 1
ATOM 2051 C CA . ASP B 1 4 ? 11.383 -15.93 -19.109 1 53.09 4 ASP B CA 1
ATOM 2052 C C . ASP B 1 4 ? 10.102 -15.148 -19.375 1 53.09 4 ASP B C 1
ATOM 2054 O O . ASP B 1 4 ? 9.859 -14.109 -18.766 1 53.09 4 ASP B O 1
ATOM 2058 N N . PRO B 1 5 ? 9.625 -15.312 -20.562 1 52.59 5 PRO B N 1
ATOM 2059 C CA . PRO B 1 5 ? 8.414 -14.617 -21.016 1 52.59 5 PRO B CA 1
ATOM 2060 C C . PRO B 1 5 ? 7.375 -14.461 -19.906 1 52.59 5 PRO B C 1
ATOM 2062 O O . PRO B 1 5 ? 6.426 -13.68 -20.062 1 52.59 5 PRO B O 1
ATOM 2065 N N . ALA B 1 6 ? 7.691 -15.102 -18.797 1 63.5 6 ALA B N 1
ATOM 2066 C CA . ALA B 1 6 ? 6.586 -15.203 -17.844 1 63.5 6 ALA B CA 1
ATOM 2067 C C . ALA B 1 6 ? 6.723 -14.164 -16.734 1 63.5 6 ALA B C 1
ATOM 2069 O O . ALA B 1 6 ? 5.832 -14.031 -15.891 1 63.5 6 ALA B O 1
ATOM 2070 N N . GLU B 1 7 ? 7.715 -13.281 -16.953 1 82.06 7 GLU B N 1
ATOM 2071 C CA . GLU B 1 7 ? 7.879 -12.305 -15.875 1 82.06 7 GLU B CA 1
ATOM 2072 C C . GLU B 1 7 ? 7.098 -11.023 -16.172 1 82.06 7 GLU B C 1
ATOM 2074 O O . GLU B 1 7 ? 6.98 -10.609 -17.328 1 82.06 7 GLU B O 1
ATOM 2079 N N . ILE B 1 8 ? 6.41 -10.562 -15.266 1 91.19 8 ILE B N 1
ATOM 2080 C CA . ILE B 1 8 ? 5.688 -9.305 -15.406 1 91.19 8 ILE B CA 1
ATOM 2081 C C . ILE B 1 8 ? 6.406 -8.211 -14.609 1 91.19 8 ILE B C 1
ATOM 2083 O O . ILE B 1 8 ? 7.047 -8.492 -13.602 1 91.19 8 ILE B O 1
ATOM 2087 N N . ALA B 1 9 ? 6.289 -6.98 -15.102 1 91.31 9 ALA B N 1
ATOM 2088 C CA . ALA B 1 9 ? 6.949 -5.84 -14.469 1 91.31 9 ALA B CA 1
ATOM 2089 C C . ALA B 1 9 ? 6.004 -5.117 -13.516 1 91.31 9 ALA B C 1
ATOM 2091 O O . ALA B 1 9 ? 6.449 -4.363 -12.648 1 91.31 9 ALA B O 1
ATOM 2092 N N . GLU B 1 10 ? 4.746 -5.348 -13.766 1 95.06 10 GLU B N 1
ATOM 2093 C CA . GLU B 1 10 ? 3.76 -4.602 -12.984 1 95.06 10 GLU B CA 1
ATOM 2094 C C . GLU B 1 10 ? 2.621 -5.508 -12.523 1 95.06 10 GLU B C 1
ATOM 2096 O O . GLU B 1 10 ? 2.385 -6.566 -13.109 1 95.06 10 GLU B O 1
ATOM 2101 N N . ILE B 1 11 ? 1.979 -5.098 -11.5 1 97.88 11 ILE B N 1
ATOM 2102 C CA . ILE B 1 11 ? 0.806 -5.805 -10.992 1 97.88 11 ILE B CA 1
ATOM 2103 C C . ILE B 1 11 ? -0.329 -5.715 -12.008 1 97.88 11 ILE B C 1
ATOM 2105 O O . ILE B 1 11 ? -0.562 -4.66 -12.594 1 97.88 11 ILE B O 1
ATOM 2109 N N . ARG B 1 12 ? -1.025 -6.816 -12.18 1 96.88 12 ARG B N 1
ATOM 2110 C CA . ARG B 1 12 ? -2.104 -6.863 -13.164 1 96.88 12 ARG B CA 1
ATOM 2111 C C . ARG B 1 12 ? -3.246 -7.75 -12.68 1 96.88 12 ARG B C 1
ATOM 2113 O O . ARG B 1 12 ? -3.021 -8.727 -11.969 1 96.88 12 ARG B O 1
ATOM 2120 N N . LEU B 1 13 ? -4.414 -7.352 -13.039 1 98 13 LEU B N 1
ATOM 2121 C CA . LEU B 1 13 ? -5.59 -8.195 -12.852 1 98 13 LEU B CA 1
ATOM 2122 C C . LEU B 1 13 ? -6.082 -8.758 -14.18 1 98 13 LEU B C 1
ATOM 2124 O O . LEU B 1 13 ? -6.219 -8.016 -15.156 1 98 13 LEU B O 1
ATOM 2128 N N . SER B 1 14 ? -6.316 -10.062 -14.266 1 97.25 14 SER B N 1
ATOM 2129 C CA . SER B 1 14 ? -6.758 -10.75 -15.477 1 97.25 14 SER B CA 1
ATOM 2130 C C . SER B 1 14 ? -7.949 -11.656 -15.188 1 97.25 14 SER B C 1
ATOM 2132 O O . SER B 1 14 ? -8.164 -12.07 -14.047 1 97.25 14 SER B O 1
ATOM 2134 N N . THR B 1 15 ? -8.734 -11.891 -16.172 1 95.69 15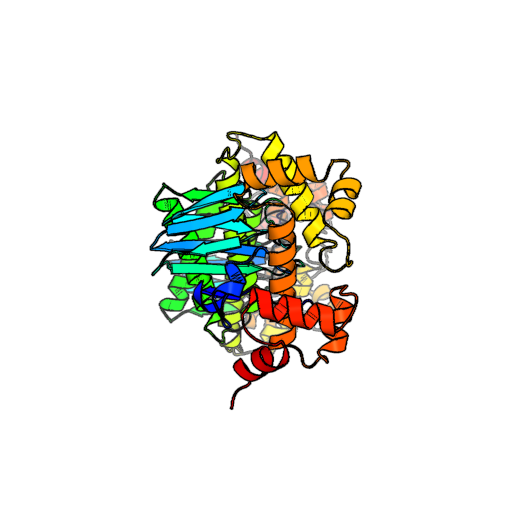 THR B N 1
ATOM 2135 C CA . THR B 1 15 ? -9.68 -13 -16.078 1 95.69 15 THR B CA 1
ATOM 2136 C C . THR B 1 15 ? -8.969 -14.336 -16.281 1 95.69 15 THR B C 1
ATOM 2138 O O . THR B 1 15 ? -7.832 -14.375 -16.766 1 95.69 15 THR B O 1
ATOM 2141 N N . LEU B 1 16 ? -9.633 -15.43 -15.906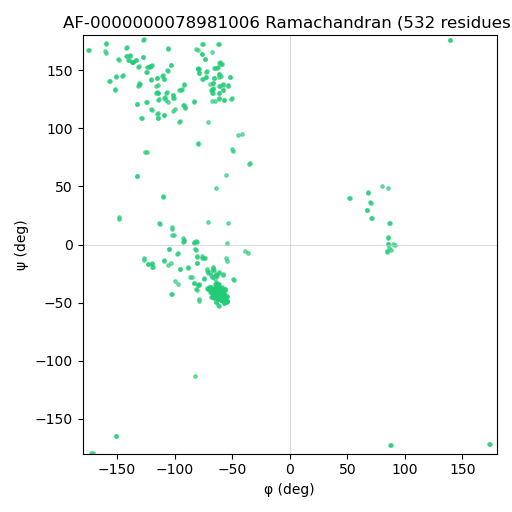 1 94.56 16 LEU B N 1
ATOM 2142 C CA . LEU B 1 16 ? -9.086 -16.766 -16.156 1 94.56 16 LEU B CA 1
ATOM 2143 C C . LEU B 1 16 ? -8.805 -16.953 -17.641 1 94.56 16 LEU B C 1
ATOM 2145 O O . LEU B 1 16 ? -7.773 -17.531 -18.016 1 94.56 16 LEU B O 1
ATOM 2149 N N . ALA B 1 17 ? -9.68 -16.422 -18.453 1 91.94 17 ALA B N 1
ATOM 2150 C CA . ALA B 1 17 ? -9.531 -16.531 -19.906 1 91.94 17 ALA B CA 1
ATOM 2151 C C . ALA B 1 17 ? -8.281 -15.812 -20.375 1 91.94 17 ALA B C 1
ATOM 2153 O O . ALA B 1 17 ? -7.59 -16.281 -21.281 1 91.94 17 ALA B O 1
ATOM 2154 N N . GLN B 1 18 ? -8.008 -14.766 -19.797 1 94.88 18 GLN B N 1
ATOM 2155 C CA . GLN B 1 18 ? -6.871 -13.945 -20.203 1 94.88 18 GLN B CA 1
ATOM 2156 C C . GLN B 1 18 ? -5.551 -14.586 -19.781 1 94.88 18 GLN B C 1
ATOM 2158 O O . GLN B 1 18 ? -4.484 -14.18 -20.25 1 94.88 18 GLN B O 1
ATOM 2163 N N . LEU B 1 19 ? -5.562 -15.602 -18.938 1 94.62 19 LEU B N 1
ATOM 2164 C CA . LEU B 1 19 ? -4.363 -16.344 -18.578 1 94.62 19 LEU B CA 1
ATOM 2165 C C . LEU B 1 19 ? -4.008 -17.375 -19.641 1 94.62 19 LEU B C 1
ATOM 2167 O O . LEU B 1 19 ? -2.928 -17.969 -19.609 1 94.62 19 LEU B O 1
ATOM 2171 N N . MET B 1 20 ? -4.918 -17.562 -20.562 1 93.12 20 MET B N 1
ATOM 2172 C CA . MET B 1 20 ? -4.707 -18.594 -21.578 1 93.12 20 MET B CA 1
ATOM 2173 C C . MET B 1 20 ? -5.012 -18.047 -22.969 1 93.12 20 MET B C 1
ATOM 2175 O O . MET B 1 20 ? -5.824 -18.625 -23.703 1 93.12 20 MET B O 1
ATOM 2179 N N . PRO B 1 21 ? -4.293 -17 -23.359 1 89.06 21 PRO B N 1
ATOM 2180 C CA . PRO B 1 21 ? -4.582 -16.359 -24.641 1 89.06 21 PRO B CA 1
ATOM 2181 C C . PRO B 1 21 ? -4.273 -17.266 -25.828 1 89.06 21 PRO B C 1
ATOM 2183 O O . PRO B 1 21 ? -4.844 -17.094 -26.906 1 89.06 21 PRO B O 1
ATOM 2186 N N . LEU B 1 22 ? -3.432 -18.234 -25.656 1 91.31 22 LEU B N 1
ATOM 2187 C CA . LEU B 1 22 ? -3.033 -19.094 -26.766 1 91.31 22 LEU B CA 1
ATOM 2188 C C . LEU B 1 22 ? -3.701 -20.469 -26.672 1 91.31 22 LEU B C 1
ATOM 2190 O O . LEU B 1 22 ? -3.482 -21.328 -27.531 1 91.31 22 LEU B O 1
ATOM 2194 N N . GLY B 1 23 ? -4.445 -20.641 -25.562 1 92.56 23 GLY B N 1
ATOM 2195 C CA . GLY B 1 23 ? -5.176 -21.891 -25.391 1 92.56 23 GLY B CA 1
ATOM 2196 C C . GLY B 1 23 ? -5.133 -22.422 -23.969 1 92.56 23 GLY B C 1
ATOM 2197 O O . GLY B 1 23 ? -4.336 -21.953 -23.141 1 92.56 23 GLY B O 1
ATOM 2198 N N . ARG B 1 24 ? -5.82 -23.469 -23.734 1 95.25 24 ARG B N 1
ATOM 2199 C CA . ARG B 1 24 ? -6.012 -24 -22.375 1 95.25 24 ARG B CA 1
ATOM 2200 C C . ARG B 1 24 ? -4.727 -24.625 -21.844 1 95.25 24 ARG B C 1
ATOM 2202 O O . ARG B 1 24 ? -4.527 -24.703 -20.641 1 95.25 24 ARG B O 1
ATOM 2209 N N . TRP B 1 25 ? -3.938 -24.984 -22.844 1 94.81 25 TRP B N 1
ATOM 2210 C CA . TRP B 1 25 ? -2.699 -25.641 -22.438 1 94.81 25 TRP B CA 1
ATOM 2211 C C . TRP B 1 25 ? -1.883 -24.75 -21.516 1 94.81 25 TRP B C 1
ATOM 2213 O O . TRP B 1 25 ? -1.113 -25.234 -20.688 1 94.81 25 TRP B O 1
ATOM 2223 N N . GLN B 1 26 ? -2.018 -23.484 -21.594 1 96 26 GLN B N 1
ATOM 2224 C CA . GLN B 1 26 ? -1.21 -22.531 -20.828 1 96 26 GLN B CA 1
ATOM 2225 C C . GLN B 1 26 ? -1.496 -22.641 -19.344 1 96 26 GLN B C 1
ATOM 2227 O O . GLN B 1 26 ? -0.669 -22.234 -18.516 1 96 26 GLN B O 1
ATOM 2232 N N . VAL B 1 27 ? -2.648 -23.219 -18.953 1 96.69 27 VAL B N 1
ATOM 2233 C CA . VAL B 1 27 ? -2.92 -23.391 -17.516 1 96.69 27 VAL B CA 1
ATOM 2234 C C . VAL B 1 27 ? -3.074 -24.875 -17.203 1 96.69 27 VAL B C 1
ATOM 2236 O O . VAL B 1 27 ? -2.924 -25.281 -16.047 1 96.69 27 VAL B O 1
ATOM 2239 N N . GLN B 1 28 ? -3.336 -25.75 -18.156 1 97.12 28 GLN B N 1
ATOM 2240 C CA . GLN B 1 28 ? -3.629 -27.172 -17.938 1 97.12 28 GLN B CA 1
ATOM 2241 C C . GLN B 1 28 ? -2.346 -27.969 -17.734 1 97.12 28 GLN B C 1
ATOM 2243 O O . GLN B 1 28 ? -2.311 -28.922 -16.953 1 97.12 28 GLN B O 1
ATOM 2248 N N . LEU B 1 29 ? -1.353 -27.609 -18.5 1 97.06 29 LEU B N 1
ATOM 2249 C CA . LEU B 1 29 ? -0.083 -28.328 -18.391 1 97.06 29 LEU B CA 1
ATOM 2250 C C . LEU B 1 29 ? 0.669 -27.906 -17.141 1 97.06 29 LEU B C 1
ATOM 2252 O O . LEU B 1 29 ? 0.666 -26.734 -16.766 1 97.06 29 LEU B O 1
ATOM 2256 N N . ALA B 1 30 ? 1.345 -28.891 -16.484 1 97.38 30 ALA B N 1
ATOM 2257 C CA . ALA B 1 30 ? 2.186 -28.562 -15.344 1 97.38 30 ALA B CA 1
ATOM 2258 C C . ALA B 1 30 ? 3.256 -27.531 -15.727 1 97.38 30 ALA B C 1
ATOM 2260 O O . ALA B 1 30 ? 3.986 -27.734 -16.703 1 97.38 30 ALA B O 1
ATOM 2261 N N . HIS B 1 31 ? 3.281 -26.422 -14.992 1 96.81 31 HIS B N 1
ATOM 2262 C CA . HIS B 1 31 ? 4.211 -25.328 -15.289 1 96.81 31 HIS B CA 1
ATOM 2263 C C . HIS B 1 31 ? 4.41 -24.438 -14.07 1 96.81 31 HIS B C 1
ATOM 2265 O O . HIS B 1 31 ? 3.816 -24.672 -13.016 1 96.81 31 HIS B O 1
ATOM 2271 N N . ASP B 1 32 ? 5.293 -23.547 -14.164 1 96.25 32 ASP B N 1
ATOM 2272 C CA . ASP B 1 32 ? 5.453 -22.484 -13.18 1 96.25 32 ASP B CA 1
ATOM 2273 C C . ASP B 1 32 ? 5.449 -21.109 -13.852 1 96.25 32 ASP B C 1
ATOM 2275 O O . ASP B 1 32 ? 5.547 -21.016 -15.078 1 96.25 32 ASP B O 1
ATOM 2279 N N . ARG B 1 33 ? 5.219 -20.125 -13.117 1 95.19 33 ARG B N 1
ATOM 2280 C CA . ARG B 1 33 ? 5.191 -18.75 -13.602 1 95.19 33 ARG B CA 1
ATOM 2281 C C . ARG B 1 33 ? 6.223 -17.891 -12.867 1 95.19 33 ARG B C 1
ATOM 2283 O O . ARG B 1 33 ? 6.594 -18.188 -11.727 1 95.19 33 ARG B O 1
ATOM 2290 N N . GLY B 1 34 ? 6.652 -16.844 -13.602 1 95.12 34 GLY B N 1
ATOM 2291 C CA . GLY B 1 34 ? 7.652 -15.953 -13.039 1 95.12 34 GLY B CA 1
ATOM 2292 C C . GLY B 1 34 ? 7.07 -14.93 -12.086 1 95.12 34 GLY B C 1
ATOM 2293 O O . GLY B 1 34 ? 7.785 -14.039 -11.609 1 95.12 34 GLY B O 1
ATOM 2294 N N . HIS B 1 35 ? 5.816 -14.93 -11.805 1 97.12 35 HIS B N 1
ATOM 2295 C CA . HIS B 1 35 ? 5.105 -14.016 -10.922 1 97.12 35 HIS B CA 1
ATOM 2296 C C . HIS B 1 35 ? 4.18 -14.773 -9.977 1 97.12 35 HIS B C 1
ATOM 2298 O O . HIS B 1 35 ? 3.9 -15.961 -10.188 1 97.12 35 HIS B O 1
ATOM 2304 N N . HIS B 1 36 ? 3.805 -14.156 -8.852 1 98.19 36 HIS B N 1
ATOM 2305 C CA . HIS B 1 36 ? 2.805 -14.703 -7.941 1 98.19 36 HIS B CA 1
ATOM 2306 C C . HIS B 1 36 ? 1.405 -14.617 -8.539 1 98.19 36 HIS B C 1
ATOM 2308 O O . HIS B 1 36 ? 1.107 -13.68 -9.289 1 98.19 36 HIS B O 1
ATOM 2314 N N . LEU B 1 37 ? 0.62 -15.562 -8.164 1 98.06 37 LEU B N 1
ATOM 2315 C CA . LEU B 1 37 ? -0.728 -15.625 -8.719 1 98.06 37 LEU B CA 1
ATOM 2316 C C . LEU B 1 37 ? -1.76 -15.844 -7.613 1 98.06 37 LEU B C 1
ATOM 2318 O O . LEU B 1 37 ? -1.656 -16.797 -6.844 1 98.06 37 LEU B O 1
ATOM 2322 N N . LEU B 1 38 ? -2.723 -14.953 -7.434 1 98.62 38 LEU B N 1
ATOM 2323 C CA . LEU B 1 38 ? -3.906 -15.156 -6.605 1 98.62 38 LEU B CA 1
ATOM 2324 C C . LEU B 1 38 ? -5.156 -15.297 -7.465 1 98.62 38 LEU B C 1
ATOM 2326 O O . LEU B 1 38 ? -5.594 -14.328 -8.102 1 98.62 38 LEU B O 1
ATOM 2330 N N . LEU B 1 39 ? -5.754 -16.469 -7.504 1 98.5 39 LEU B N 1
ATOM 2331 C CA . LEU B 1 39 ? -6.961 -16.75 -8.273 1 98.5 39 LEU B CA 1
ATOM 2332 C C . LEU B 1 39 ? -8.188 -16.766 -7.363 1 98.5 39 LEU B C 1
ATOM 2334 O O . LEU B 1 39 ? -8.172 -17.391 -6.301 1 98.5 39 LEU B O 1
ATOM 2338 N N . TRP B 1 40 ? -9.172 -16.031 -7.734 1 98.75 40 TRP B N 1
ATOM 2339 C CA . TRP B 1 40 ? -10.461 -16.016 -7.055 1 98.75 40 TRP B CA 1
ATOM 2340 C C . TRP B 1 40 ? -11.555 -16.562 -7.957 1 98.75 40 TRP B C 1
ATOM 2342 O O . TRP B 1 40 ? -11.969 -15.914 -8.914 1 98.75 40 TRP B O 1
ATOM 2352 N N . ILE B 1 41 ? -12.055 -17.797 -7.609 1 98.44 41 ILE B N 1
ATOM 2353 C CA . ILE B 1 41 ? -13.055 -18.453 -8.438 1 98.44 41 ILE B CA 1
ATOM 2354 C C . ILE B 1 41 ? -14.445 -17.922 -8.086 1 98.44 41 ILE B C 1
ATOM 2356 O O . ILE B 1 41 ? -14.867 -17.984 -6.93 1 98.44 41 ILE B O 1
ATOM 2360 N N . THR B 1 42 ? -15.117 -17.406 -9.094 1 97.62 42 THR B N 1
ATOM 2361 C CA . THR B 1 42 ? -16.406 -16.797 -8.828 1 97.62 42 THR B CA 1
ATOM 2362 C C . THR B 1 42 ? -17.547 -17.656 -9.398 1 97.62 42 THR B C 1
ATOM 2364 O O . THR B 1 42 ? -18.703 -17.453 -9.047 1 97.62 42 THR B O 1
ATOM 2367 N N . ARG B 1 43 ? -17.25 -18.609 -10.242 1 97.88 43 ARG B N 1
ATOM 2368 C CA . ARG B 1 43 ? -18.234 -19.531 -10.805 1 97.88 43 ARG B CA 1
ATOM 2369 C C . ARG B 1 43 ? -17.562 -20.812 -11.273 1 97.88 43 ARG B C 1
ATOM 2371 O O . ARG B 1 43 ? -16.453 -20.797 -11.812 1 97.88 43 ARG B O 1
ATOM 2378 N N . GLY B 1 44 ? -18.281 -21.922 -11.008 1 97.69 44 GLY B N 1
ATOM 2379 C CA . GLY B 1 44 ? -17.844 -23.188 -11.555 1 97.69 44 GLY B CA 1
ATOM 2380 C C . GLY B 1 44 ? -16.844 -23.922 -10.664 1 97.69 44 GLY B C 1
ATOM 2381 O O . GLY B 1 44 ? -16.688 -23.562 -9.5 1 97.69 44 GLY B O 1
ATOM 2382 N N . GLN B 1 45 ? -16.344 -24.984 -11.25 1 97.56 45 GLN B N 1
ATOM 2383 C CA . GLN B 1 45 ? -15.414 -25.844 -10.539 1 97.56 45 GLN B CA 1
ATOM 2384 C C . GLN B 1 45 ? -14.312 -26.344 -11.469 1 97.56 45 GLN B C 1
ATOM 2386 O O . GLN B 1 45 ? -14.375 -26.141 -12.68 1 97.56 45 GLN B O 1
ATOM 2391 N N . GLY B 1 46 ? -13.312 -26.969 -10.852 1 97.81 46 GLY B N 1
ATOM 2392 C CA . GLY B 1 46 ? -12.211 -27.547 -11.602 1 97.81 46 GLY B CA 1
ATO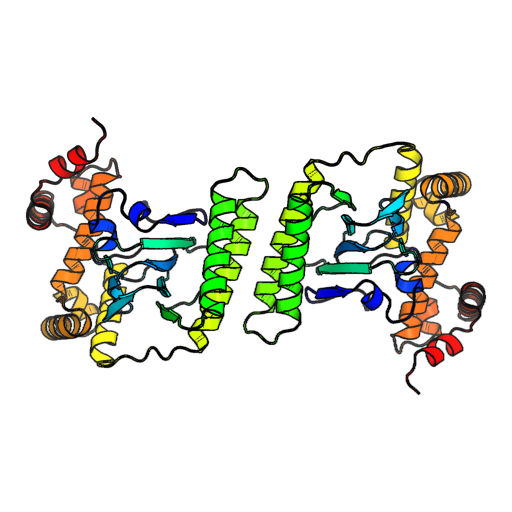M 2393 C C . GLY B 1 46 ? -11.266 -28.359 -10.734 1 97.81 46 GLY B C 1
ATOM 2394 O O . GLY B 1 46 ? -11.547 -28.609 -9.562 1 97.81 46 GLY B O 1
ATOM 2395 N N . THR B 1 47 ? -10.305 -28.859 -11.305 1 97.56 47 THR B N 1
ATOM 2396 C CA . THR B 1 47 ? -9.242 -29.609 -10.641 1 97.56 47 THR B CA 1
ATOM 2397 C C . THR B 1 47 ? -7.875 -29.047 -11.016 1 97.56 47 THR B C 1
ATOM 2399 O O . THR B 1 47 ? -7.781 -28.094 -11.797 1 97.56 47 THR B O 1
ATOM 2402 N N . GLY B 1 48 ? -6.879 -29.641 -10.383 1 96.5 48 GLY B N 1
ATOM 2403 C CA . GLY B 1 48 ? -5.535 -29.203 -10.734 1 96.5 48 GLY B CA 1
ATOM 2404 C C . GLY B 1 48 ? -4.461 -29.812 -9.859 1 96.5 48 GLY B C 1
ATOM 2405 O O . GLY B 1 48 ? -4.703 -30.828 -9.188 1 96.5 48 GLY B O 1
ATOM 2406 N N . LEU B 1 49 ? -3.312 -29.328 -10.023 1 96.12 49 LEU B N 1
ATOM 2407 C CA . LEU B 1 49 ? -2.154 -29.672 -9.211 1 96.12 49 LEU B CA 1
ATOM 2408 C C . LEU B 1 49 ? -1.666 -28.469 -8.406 1 96.12 49 LEU B C 1
ATOM 2410 O O . LEU B 1 49 ? -1.498 -27.391 -8.961 1 96.12 49 LEU B O 1
ATOM 2414 N N . LEU B 1 50 ? -1.482 -28.688 -7.207 1 95.06 50 LEU B N 1
ATOM 2415 C CA . LEU B 1 50 ? -0.988 -27.641 -6.328 1 95.06 50 LEU B CA 1
ATOM 2416 C C . LEU B 1 50 ? -0.21 -28.234 -5.156 1 95.06 50 LEU B C 1
ATOM 2418 O O . LEU B 1 50 ? -0.636 -29.219 -4.559 1 95.06 50 LEU B O 1
ATOM 2422 N N . ASP B 1 51 ? 0.898 -27.656 -4.918 1 92.5 51 ASP B N 1
ATOM 2423 C CA . ASP B 1 51 ? 1.708 -28.047 -3.768 1 92.5 51 ASP B CA 1
ATOM 2424 C C . ASP B 1 51 ? 1.936 -29.547 -3.734 1 92.5 51 ASP B C 1
ATOM 2426 O O . ASP B 1 51 ? 1.772 -30.188 -2.691 1 92.5 51 ASP B O 1
ATOM 2430 N N . GLY B 1 52 ? 2.166 -30.109 -4.871 1 92.38 52 GLY B N 1
ATOM 2431 C CA . GLY B 1 52 ? 2.572 -31.5 -4.973 1 92.38 52 GLY B CA 1
ATOM 2432 C C . GLY B 1 52 ? 1.399 -32.469 -4.992 1 92.38 52 GLY B C 1
ATOM 2433 O O . GLY B 1 52 ? 1.589 -33.688 -4.973 1 92.38 52 GLY B O 1
ATOM 2434 N N . GLY B 1 53 ? 0.232 -31.891 -5.039 1 93.69 53 GLY B N 1
ATOM 2435 C CA . GLY B 1 53 ? -0.92 -32.781 -5.004 1 93.69 53 GLY B CA 1
ATOM 2436 C C . GLY B 1 53 ? -2.051 -32.312 -5.906 1 93.69 53 GLY B C 1
ATOM 2437 O O . GLY B 1 53 ? -2.094 -31.156 -6.32 1 93.69 53 GLY B O 1
ATOM 2438 N N . ARG B 1 54 ? -2.871 -33.312 -6.129 1 95.5 54 ARG B N 1
ATOM 2439 C CA . ARG B 1 54 ? -4.098 -33 -6.852 1 95.5 54 ARG B CA 1
ATOM 2440 C C . ARG B 1 54 ? -5.07 -32.219 -5.969 1 95.5 54 ARG B C 1
ATOM 2442 O O . ARG B 1 54 ? -5.199 -32.5 -4.777 1 95.5 54 ARG B O 1
ATOM 2449 N N . ILE B 1 55 ? -5.77 -31.312 -6.578 1 94.62 55 ILE B N 1
ATOM 2450 C CA . ILE B 1 55 ? -6.734 -30.516 -5.828 1 94.62 55 ILE B CA 1
ATOM 2451 C C . ILE B 1 55 ? -8.031 -30.406 -6.625 1 94.62 55 ILE B C 1
ATOM 2453 O O . ILE B 1 55 ? -8.047 -30.594 -7.84 1 94.62 55 ILE B O 1
ATOM 2457 N N . GLY B 1 56 ? -9.062 -30.156 -5.922 1 96.69 56 GLY B N 1
ATOM 2458 C CA . GLY B 1 56 ? -10.32 -29.656 -6.465 1 96.69 56 GLY B CA 1
ATOM 2459 C C . GLY B 1 56 ? -10.672 -28.266 -5.98 1 96.69 56 GLY B C 1
ATOM 2460 O O . GLY B 1 56 ? -10.414 -27.922 -4.828 1 96.69 56 GLY B O 1
ATOM 2461 N N . PHE B 1 57 ? -11.25 -27.469 -6.852 1 96.5 57 PHE B N 1
ATOM 2462 C CA . PHE B 1 57 ? -11.656 -26.141 -6.438 1 96.5 57 PHE B CA 1
ATOM 2463 C C . PHE B 1 57 ? -13.008 -25.766 -7.031 1 96.5 57 PHE B C 1
ATOM 2465 O O . PHE B 1 57 ? -13.445 -26.359 -8.016 1 96.5 57 PHE B O 1
ATOM 2472 N N . GLY B 1 58 ? -13.633 -24.812 -6.383 1 97.62 58 GLY B N 1
ATOM 2473 C CA . GLY B 1 58 ? -14.945 -24.328 -6.797 1 97.62 58 GLY B CA 1
ATOM 2474 C C . GLY B 1 58 ? -15.18 -22.875 -6.445 1 97.62 58 GLY B C 1
ATOM 2475 O O . GLY B 1 58 ? -14.234 -22.156 -6.121 1 97.62 58 GLY B O 1
ATOM 2476 N N . THR B 1 59 ? -16.516 -22.531 -6.535 1 97.88 59 THR B N 1
ATOM 2477 C CA . THR B 1 59 ? -16.906 -21.156 -6.285 1 97.88 59 THR B CA 1
ATOM 2478 C C . THR B 1 59 ? -16.469 -20.719 -4.887 1 97.88 59 THR B C 1
ATOM 2480 O O . THR B 1 59 ? -16.609 -21.469 -3.924 1 97.88 59 THR B O 1
ATOM 2483 N N . HIS B 1 60 ? -15.844 -19.516 -4.797 1 98.06 60 HIS B N 1
ATOM 2484 C CA . HIS B 1 60 ? -15.391 -18.844 -3.588 1 98.06 60 HIS B CA 1
ATOM 2485 C C . HIS B 1 60 ? -14.188 -19.547 -2.977 1 98.06 60 HIS B C 1
ATOM 2487 O O . HIS B 1 60 ? -14.016 -19.547 -1.756 1 98.06 60 HIS B O 1
ATOM 2493 N N . ASN B 1 61 ? -13.477 -20.297 -3.846 1 97.5 61 ASN B N 1
ATOM 2494 C CA . ASN B 1 61 ? -12.133 -20.734 -3.469 1 97.5 61 ASN B CA 1
ATOM 2495 C C . ASN B 1 61 ? -11.07 -19.734 -3.932 1 97.5 61 ASN B C 1
ATOM 2497 O O . ASN B 1 61 ? -11.164 -19.188 -5.031 1 97.5 61 ASN B O 1
ATOM 2501 N N . ALA B 1 62 ? -10.156 -19.484 -3.084 1 97.88 62 ALA B N 1
ATOM 2502 C CA . ALA B 1 62 ? -8.961 -18.719 -3.424 1 97.88 62 ALA B CA 1
ATOM 2503 C C . ALA B 1 62 ? -7.734 -19.609 -3.543 1 97.88 62 ALA B C 1
ATOM 2505 O O . ALA B 1 62 ? -7.43 -20.375 -2.629 1 97.88 62 ALA B O 1
ATOM 2506 N N . LEU B 1 63 ? -7.082 -19.578 -4.691 1 97.06 63 LEU B N 1
ATOM 2507 C CA . LEU B 1 63 ? -5.82 -20.281 -4.898 1 97.06 63 LEU B CA 1
ATOM 2508 C C . LEU B 1 63 ? -4.656 -19.297 -4.973 1 97.06 63 LEU B C 1
ATOM 2510 O O . LEU B 1 63 ? -4.707 -18.328 -5.723 1 97.06 63 LEU B O 1
ATOM 2514 N N . PHE B 1 64 ? -3.707 -19.531 -4.188 1 97.75 64 PHE B N 1
ATOM 2515 C CA . PHE B 1 64 ? -2.492 -18.734 -4.262 1 97.75 64 PHE B CA 1
ATOM 2516 C C . PHE B 1 64 ? -1.299 -19.594 -4.656 1 97.75 64 PHE B C 1
ATOM 2518 O O . PHE B 1 64 ? -1.062 -20.641 -4.062 1 97.75 64 PHE B O 1
ATOM 2525 N N . VAL B 1 65 ? -0.57 -19.109 -5.637 1 97.19 65 VAL B N 1
ATOM 2526 C CA . VAL B 1 65 ? 0.621 -19.797 -6.121 1 97.19 65 VAL B CA 1
ATOM 2527 C C . VAL B 1 65 ? 1.802 -18.828 -6.152 1 97.19 65 VAL B C 1
ATOM 2529 O O . VAL B 1 65 ? 1.868 -17.953 -7.012 1 97.19 65 VAL B O 1
ATOM 2532 N N . PRO B 1 66 ? 2.775 -18.969 -5.273 1 97 66 PRO B N 1
ATOM 2533 C CA . PRO B 1 66 ? 3.969 -18.141 -5.375 1 97 66 PRO B CA 1
ATOM 2534 C C . PRO B 1 66 ? 4.73 -18.344 -6.684 1 97 66 PRO B C 1
ATOM 2536 O O . PRO B 1 66 ? 4.598 -19.391 -7.312 1 97 66 PRO B O 1
ATOM 2539 N N . ALA B 1 67 ? 5.492 -17.359 -7.062 1 97.12 67 ALA B N 1
ATOM 2540 C CA . ALA B 1 67 ? 6.348 -17.5 -8.242 1 97.12 67 ALA B CA 1
ATOM 2541 C C . ALA B 1 67 ? 7.23 -18.734 -8.133 1 97.12 67 ALA B C 1
ATOM 2543 O O . ALA B 1 67 ? 7.719 -19.078 -7.051 1 97.12 67 ALA B O 1
ATOM 2544 N N . ARG B 1 68 ? 7.328 -19.438 -9.242 1 95.69 68 ARG B N 1
ATOM 2545 C CA . ARG B 1 68 ? 8.25 -20.562 -9.414 1 95.69 68 ARG B CA 1
ATOM 2546 C C . ARG B 1 68 ? 7.816 -21.766 -8.57 1 95.69 68 ARG B C 1
ATOM 2548 O O . ARG B 1 68 ? 8.656 -22.438 -7.973 1 95.69 68 ARG B O 1
ATOM 2555 N N . HIS B 1 69 ? 6.562 -21.938 -8.484 1 95.75 69 HIS B N 1
ATOM 2556 C CA . HIS B 1 69 ? 5.977 -23.172 -7.984 1 95.75 69 HIS B CA 1
ATOM 2557 C C . HIS B 1 69 ? 5.172 -23.875 -9.07 1 95.75 69 HIS B C 1
ATOM 2559 O O . HIS B 1 69 ? 4.438 -23.234 -9.82 1 95.75 69 HIS B O 1
ATOM 2565 N N . LEU B 1 70 ? 5.398 -25.172 -9.078 1 96.25 70 LEU B N 1
ATOM 2566 C CA . LEU B 1 70 ? 4.711 -25.969 -10.094 1 96.25 70 LEU B CA 1
ATOM 2567 C C . LEU B 1 70 ? 3.205 -25.984 -9.844 1 96.25 70 LEU B C 1
ATOM 2569 O O . LEU B 1 70 ? 2.764 -26.156 -8.703 1 96.25 70 LEU B O 1
ATOM 2573 N N . MET B 1 71 ? 2.459 -25.766 -10.977 1 96.69 71 MET B N 1
ATOM 2574 C CA . MET B 1 71 ? 1.002 -25.75 -10.883 1 96.69 71 MET B CA 1
ATOM 2575 C C . MET B 1 71 ? 0.371 -26.25 -12.18 1 96.69 71 MET B C 1
ATOM 2577 O O . MET B 1 71 ? 1.031 -26.297 -13.219 1 96.69 71 MET B O 1
ATOM 2581 N N . ALA B 1 72 ? -0.798 -26.656 -12.094 1 97.88 72 ALA B N 1
ATOM 2582 C CA . ALA B 1 72 ? -1.689 -26.891 -13.227 1 97.88 72 ALA B CA 1
ATOM 2583 C C . ALA B 1 72 ? -3.148 -26.672 -12.828 1 97.88 72 ALA B C 1
ATOM 2585 O O . ALA B 1 72 ? -3.539 -26.969 -11.695 1 97.88 72 ALA B O 1
ATOM 2586 N N . LEU B 1 73 ? -3.857 -26.172 -13.734 1 97.56 73 LEU B N 1
ATOM 2587 C CA . LEU B 1 73 ? -5.285 -25.984 -13.516 1 97.56 73 LEU B CA 1
ATOM 2588 C C . LEU B 1 73 ? -6.094 -26.547 -14.68 1 97.56 73 LEU B C 1
ATOM 2590 O O . LEU B 1 73 ? -5.715 -26.375 -15.844 1 97.56 73 LEU B O 1
ATOM 2594 N N . ASP B 1 74 ? -7.117 -27.172 -14.383 1 97.69 74 ASP B N 1
ATOM 2595 C CA . ASP B 1 74 ? -8.094 -27.625 -15.359 1 97.69 74 ASP B CA 1
ATOM 2596 C C . ASP B 1 74 ? -9.5 -27.141 -15.016 1 97.69 74 ASP B C 1
ATOM 2598 O O . ASP B 1 74 ? -10.328 -27.891 -14.516 1 97.69 74 ASP B O 1
ATOM 2602 N N . PRO B 1 75 ? -9.75 -25.891 -15.344 1 97.25 75 PRO B N 1
ATOM 2603 C CA . PRO B 1 75 ? -11.086 -25.359 -15.078 1 97.25 75 PRO B CA 1
ATOM 2604 C C . PRO B 1 75 ? -12.164 -26.016 -15.945 1 97.25 75 PRO B C 1
ATOM 2606 O O . PRO B 1 75 ? -11.945 -26.234 -17.141 1 97.25 75 PRO B O 1
ATOM 2609 N N . GLY B 1 76 ? -13.227 -26.406 -15.32 1 96 76 GLY B N 1
ATOM 2610 C CA . GLY B 1 76 ? -14.352 -26.922 -16.078 1 96 76 GLY B CA 1
ATOM 2611 C C . GLY B 1 76 ? -14.953 -25.906 -17.031 1 96 76 GLY B C 1
ATOM 2612 O O . GLY B 1 76 ? -14.562 -24.734 -17.031 1 96 76 GLY B O 1
ATOM 2613 N N . ARG B 1 77 ? -15.891 -26.469 -17.828 1 91.25 77 ARG B N 1
ATOM 2614 C CA . ARG B 1 77 ? -16.578 -25.578 -18.766 1 91.25 77 ARG B CA 1
ATOM 2615 C C . ARG B 1 77 ? -17.344 -24.5 -18.031 1 91.25 77 ARG B C 1
ATOM 2617 O O . ARG B 1 77 ? -18.047 -24.781 -17.047 1 91.25 77 ARG B O 1
ATOM 2624 N N . GLY B 1 78 ? -17.109 -23.344 -18.328 1 92.94 78 GLY B N 1
ATOM 2625 C CA . GLY B 1 78 ? -17.859 -22.219 -17.781 1 92.94 78 GLY B CA 1
ATOM 2626 C C . GLY B 1 78 ? -17.25 -21.656 -16.516 1 92.94 78 GLY B C 1
ATOM 2627 O O . GLY B 1 78 ? -17.828 -20.781 -15.875 1 92.94 78 GLY B O 1
ATOM 2628 N N . CYS B 1 79 ? -16.156 -22.25 -16.094 1 97.06 79 CYS B N 1
ATOM 2629 C CA . CYS B 1 79 ? -15.484 -21.75 -14.898 1 97.06 79 CYS B CA 1
ATOM 2630 C C . CYS B 1 79 ? -15.016 -20.312 -15.094 1 97.06 79 CYS B C 1
ATOM 2632 O O . CYS B 1 79 ? -14.438 -19.969 -16.125 1 97.06 79 CYS B O 1
ATOM 2634 N N . LEU B 1 80 ? -15.359 -19.422 -14.094 1 97.5 80 LEU B N 1
ATOM 2635 C CA . LEU B 1 80 ? -14.961 -18.031 -14.141 1 97.5 80 LEU B CA 1
ATOM 2636 C C . LEU B 1 80 ? -14.195 -17.641 -12.883 1 97.5 80 LEU B C 1
ATOM 2638 O O . LEU B 1 80 ? -14.422 -18.203 -11.812 1 97.5 80 LEU B O 1
ATOM 2642 N N . GLY B 1 81 ? -13.266 -16.703 -13.039 1 97.5 81 GLY B N 1
ATOM 2643 C CA . GLY B 1 81 ? -12.523 -16.172 -11.914 1 97.5 81 GLY B CA 1
ATOM 2644 C C . GLY B 1 81 ? -11.594 -15.039 -12.297 1 97.5 81 GLY B C 1
ATOM 2645 O O . GLY B 1 81 ? -11.469 -14.703 -13.477 1 97.5 81 GLY B O 1
ATOM 2646 N N . GLN B 1 82 ? -11.109 -14.367 -11.281 1 98.44 82 GLN B N 1
ATOM 2647 C CA . GLN B 1 82 ? -10.125 -13.305 -11.453 1 98.44 82 GLN B CA 1
ATOM 2648 C C . GLN B 1 82 ? -8.758 -13.727 -10.938 1 98.44 82 GLN B C 1
ATOM 2650 O O . GLN B 1 82 ? -8.656 -14.461 -9.953 1 98.44 82 GLN B O 1
ATOM 2655 N N . ALA B 1 83 ? -7.762 -13.289 -11.68 1 98.56 83 ALA B N 1
ATOM 2656 C CA . ALA B 1 83 ? -6.379 -13.609 -11.336 1 98.56 83 ALA B CA 1
ATOM 2657 C C . ALA B 1 83 ? -5.566 -12.344 -11.078 1 98.56 83 ALA B C 1
ATOM 2659 O O . ALA B 1 83 ? -5.398 -11.516 -11.977 1 98.56 83 ALA B O 1
ATOM 2660 N N . LEU B 1 84 ? -5.117 -12.203 -9.859 1 98.69 84 LEU B N 1
ATOM 2661 C CA . LEU B 1 84 ? -4.199 -11.125 -9.539 1 98.69 84 LEU B CA 1
ATOM 2662 C C . LEU B 1 84 ? -2.748 -11.57 -9.695 1 98.69 84 LEU B C 1
ATOM 2664 O O . LEU B 1 84 ? -2.312 -12.523 -9.047 1 98.69 84 LEU B O 1
ATOM 2668 N N . LEU B 1 85 ? -2.031 -10.93 -10.609 1 98.44 85 LEU B N 1
ATOM 2669 C CA . LEU B 1 85 ? -0.628 -11.227 -10.875 1 98.44 85 LEU B CA 1
ATOM 2670 C C . LEU B 1 85 ? 0.281 -10.203 -10.203 1 98.44 85 LEU B C 1
ATOM 2672 O O . LEU B 1 85 ? 0.11 -9 -10.383 1 98.44 85 LEU B O 1
ATOM 2676 N N . ILE B 1 86 ? 1.213 -10.672 -9.422 1 98.38 86 ILE B N 1
ATOM 2677 C CA . ILE B 1 86 ? 2.113 -9.82 -8.656 1 98.38 86 ILE B CA 1
ATOM 2678 C C . ILE B 1 86 ? 3.562 -10.164 -8.984 1 98.38 86 ILE B C 1
ATOM 2680 O O . ILE B 1 86 ? 3.98 -11.32 -8.844 1 98.38 86 ILE B O 1
ATOM 2684 N N . PRO B 1 87 ? 4.348 -9.18 -9.453 1 97.56 87 PRO B N 1
ATOM 2685 C CA . PRO B 1 87 ? 5.75 -9.461 -9.766 1 97.56 87 PRO B CA 1
ATOM 2686 C C . PRO B 1 87 ? 6.484 -10.133 -8.609 1 97.56 87 PRO B C 1
ATOM 2688 O O . PRO B 1 87 ? 6.266 -9.773 -7.445 1 97.56 87 PRO B O 1
ATOM 2691 N N . ALA B 1 88 ? 7.387 -11.031 -8.938 1 96.06 88 ALA B N 1
ATOM 2692 C CA . ALA B 1 88 ? 8.156 -11.75 -7.918 1 96.06 88 ALA B CA 1
ATOM 2693 C C . ALA B 1 88 ? 9.039 -10.789 -7.125 1 96.06 88 ALA B C 1
ATOM 2695 O O . ALA B 1 88 ? 9.391 -11.07 -5.977 1 96.06 88 ALA B O 1
ATOM 2696 N N . SER B 1 89 ? 9.383 -9.719 -7.727 1 94.19 89 SER B N 1
ATOM 2697 C CA . SER B 1 89 ? 10.297 -8.75 -7.125 1 94.19 89 SER B CA 1
ATOM 2698 C C . SER B 1 89 ? 9.555 -7.82 -6.164 1 94.19 89 SER B C 1
ATOM 2700 O O . SER B 1 89 ? 10.172 -6.992 -5.496 1 94.19 89 SER B O 1
ATOM 2702 N N . SER B 1 90 ? 8.219 -7.969 -6.078 1 94.38 90 SER B N 1
ATOM 2703 C CA . SER B 1 90 ? 7.426 -7.09 -5.227 1 94.38 90 SER B CA 1
ATOM 2704 C C . SER B 1 90 ? 7.766 -7.289 -3.754 1 94.38 90 SER B C 1
ATOM 2706 O O . SER B 1 90 ? 8.109 -8.398 -3.338 1 94.38 90 SER B O 1
ATOM 2708 N N . ALA B 1 91 ? 7.613 -6.25 -2.9 1 93.88 91 ALA B N 1
ATOM 2709 C CA . ALA B 1 91 ? 7.863 -6.332 -1.463 1 93.88 91 ALA B CA 1
ATOM 2710 C C . ALA B 1 91 ? 6.586 -6.68 -0.703 1 93.88 91 ALA B C 1
ATOM 2712 O O . ALA B 1 91 ? 6.559 -6.645 0.53 1 93.88 91 ALA B O 1
ATOM 2713 N N . ILE B 1 92 ? 5.543 -6.953 -1.382 1 96.25 92 ILE B N 1
ATOM 2714 C CA . ILE B 1 92 ? 4.254 -7.305 -0.797 1 96.25 92 ILE B CA 1
ATOM 2715 C C . ILE B 1 92 ? 4.395 -8.578 0.031 1 96.25 92 ILE B C 1
ATOM 2717 O O . ILE B 1 92 ? 5.055 -9.531 -0.391 1 96.25 92 ILE B O 1
ATOM 2721 N N . PRO B 1 93 ? 3.77 -8.57 1.224 1 94.19 93 PRO B N 1
ATOM 2722 C CA . PRO B 1 93 ? 3.918 -9.719 2.129 1 94.19 93 PRO B CA 1
ATOM 2723 C C . PRO B 1 93 ? 3.02 -10.891 1.751 1 94.19 93 PRO B C 1
ATOM 2725 O O . PRO B 1 93 ? 1.948 -11.062 2.336 1 94.19 93 PRO B O 1
ATOM 2728 N N . LEU B 1 94 ? 3.488 -11.742 0.876 1 96.56 94 LEU B N 1
ATOM 2729 C CA . LEU B 1 94 ? 2.725 -12.891 0.389 1 96.56 94 LEU B CA 1
ATOM 2730 C C . LEU B 1 94 ? 3.195 -14.18 1.052 1 96.56 94 LEU B C 1
ATOM 2732 O O . LEU B 1 94 ? 4.324 -14.258 1.537 1 96.56 94 LEU B O 1
ATOM 2736 N N . PRO B 1 95 ? 2.309 -15.164 1.119 1 94.06 95 PRO B N 1
ATOM 2737 C CA . PRO B 1 95 ? 2.75 -16.484 1.595 1 94.06 95 PRO B CA 1
ATOM 2738 C C . PRO B 1 95 ? 3.859 -17.078 0.732 1 94.06 95 PRO B C 1
ATOM 2740 O O . PRO B 1 95 ? 3.965 -16.75 -0.454 1 94.06 95 PRO B O 1
ATOM 2743 N N . THR B 1 96 ? 4.629 -17.969 1.36 1 92.75 96 THR B N 1
ATOM 2744 C CA . THR B 1 96 ? 5.762 -18.547 0.646 1 92.75 96 THR B CA 1
ATOM 2745 C C . THR B 1 96 ? 5.395 -19.906 0.068 1 92.75 96 THR B C 1
ATOM 2747 O O . THR B 1 96 ? 6.156 -20.469 -0.72 1 92.75 96 THR B O 1
ATOM 2750 N N . ARG B 1 97 ? 4.207 -20.391 0.442 1 92.62 97 ARG B N 1
ATOM 2751 C CA . ARG B 1 97 ? 3.734 -21.672 -0.048 1 92.62 97 ARG B CA 1
ATOM 2752 C C . ARG B 1 97 ? 2.385 -21.531 -0.744 1 92.62 97 ARG B C 1
ATOM 2754 O O . ARG B 1 97 ? 1.61 -20.625 -0.434 1 92.62 97 ARG B O 1
ATOM 2761 N N . PRO B 1 98 ? 2.133 -22.469 -1.691 1 95.44 98 PRO B N 1
ATOM 2762 C CA . PRO B 1 98 ? 0.806 -22.438 -2.312 1 95.44 98 PRO B CA 1
ATOM 2763 C C . PRO B 1 98 ? -0.321 -22.672 -1.309 1 95.44 98 PRO B C 1
ATOM 2765 O O . PRO B 1 98 ? -0.141 -23.391 -0.332 1 95.44 98 PRO B O 1
ATOM 2768 N N . LEU B 1 99 ? -1.434 -22.031 -1.561 1 95.31 99 LEU B N 1
ATOM 2769 C CA . LEU B 1 99 ? -2.602 -22.172 -0.696 1 95.31 99 LEU B CA 1
ATOM 2770 C C . LEU B 1 99 ? -3.857 -22.453 -1.517 1 95.31 99 LEU B C 1
ATOM 2772 O O . LEU B 1 99 ? -4.027 -21.891 -2.604 1 95.31 99 LEU B O 1
ATOM 2776 N N . LEU B 1 100 ? -4.664 -23.312 -1.072 1 96.06 100 LEU B N 1
ATOM 2777 C CA . LEU B 1 100 ? -6.055 -23.453 -1.487 1 96.06 100 LEU B CA 1
ATOM 2778 C C . LEU B 1 100 ? -7 -23.156 -0.327 1 96.06 100 LEU B C 1
ATOM 2780 O O . LEU B 1 100 ? -7.039 -23.906 0.652 1 96.06 100 LEU B O 1
ATOM 2784 N N . LEU B 1 101 ? -7.746 -22.062 -0.419 1 95.81 101 LEU B N 1
ATOM 2785 C CA . LEU B 1 101 ? -8.648 -21.641 0.65 1 95.81 101 LEU B CA 1
ATOM 2786 C C . LEU B 1 101 ? -10.102 -21.734 0.206 1 95.81 101 LEU B C 1
ATOM 2788 O O . LEU B 1 101 ? -10.469 -21.188 -0.839 1 95.81 101 LEU B O 1
ATOM 2792 N N . ARG B 1 102 ? -10.867 -22.438 0.961 1 95.81 102 ARG B N 1
ATOM 2793 C CA . ARG B 1 102 ? -12.305 -22.484 0.75 1 95.81 102 ARG B CA 1
ATOM 2794 C C . ARG B 1 102 ? -13.016 -21.484 1.657 1 95.81 102 ARG B C 1
ATOM 2796 O O . ARG B 1 102 ? -13.219 -21.75 2.844 1 95.81 102 ARG B O 1
ATOM 2803 N N . ILE B 1 103 ? -13.461 -20.422 1.085 1 96.81 103 ILE B N 1
ATOM 2804 C CA . ILE B 1 103 ? -13.984 -19.312 1.876 1 96.81 103 ILE B CA 1
ATOM 2805 C C . ILE B 1 103 ? -15.5 -19.484 2.045 1 96.81 103 ILE B C 1
ATOM 2807 O O . ILE B 1 103 ? -16.25 -19.375 1.073 1 96.81 103 ILE B O 1
ATOM 2811 N N . ARG B 1 104 ? -15.914 -19.578 3.271 1 94.75 104 ARG B N 1
ATOM 2812 C CA . ARG B 1 104 ? -17.312 -19.859 3.551 1 94.75 104 ARG B CA 1
ATOM 2813 C C . ARG B 1 104 ? -18.047 -18.594 3.977 1 94.75 104 ARG B C 1
ATOM 2815 O O . ARG B 1 104 ? -19.188 -18.359 3.555 1 94.75 104 ARG B O 1
ATOM 2822 N N . ALA B 1 105 ? -17.375 -17.812 4.828 1 95.75 105 ALA B N 1
ATOM 2823 C CA . ALA B 1 105 ? -18.031 -16.625 5.367 1 95.75 105 ALA B CA 1
ATOM 2824 C C . ALA B 1 105 ? -18.266 -15.586 4.273 1 95.75 105 ALA B C 1
ATOM 2826 O O . ALA B 1 105 ? -17.328 -15.18 3.576 1 95.75 105 ALA B O 1
ATOM 2827 N N . ALA B 1 106 ? -19.453 -15.094 4.195 1 97.12 106 ALA B N 1
ATOM 2828 C CA . ALA B 1 106 ? -19.859 -14.133 3.168 1 97.12 106 ALA B CA 1
ATOM 2829 C C . ALA B 1 106 ? -19.047 -12.844 3.279 1 97.12 106 ALA B C 1
ATOM 2831 O O . ALA B 1 106 ? -18.719 -12.219 2.268 1 97.12 106 ALA B O 1
ATOM 2832 N N . ALA B 1 107 ? -18.797 -12.484 4.484 1 96.38 107 ALA B N 1
ATOM 2833 C CA . ALA B 1 107 ? -18.047 -11.25 4.719 1 96.38 107 ALA B CA 1
ATOM 2834 C C . ALA B 1 107 ? -16.641 -11.336 4.121 1 96.38 107 ALA B C 1
ATOM 2836 O O . ALA B 1 107 ? -16.172 -10.375 3.516 1 96.38 107 ALA B O 1
ATOM 2837 N N . ASP B 1 108 ? -16.062 -12.469 4.266 1 96.44 108 ASP B N 1
ATOM 2838 C CA . ASP B 1 108 ? -14.719 -12.68 3.721 1 96.44 108 ASP B CA 1
ATOM 2839 C C . ASP B 1 108 ? -14.75 -12.75 2.197 1 96.44 108 ASP B C 1
ATOM 2841 O O . ASP B 1 108 ? -13.852 -12.234 1.528 1 96.44 108 ASP B O 1
ATOM 2845 N N . GLN B 1 109 ? -15.766 -13.367 1.69 1 98 109 GLN B N 1
ATOM 2846 C CA . GLN B 1 109 ? -15.953 -13.406 0.244 1 98 109 GLN B CA 1
ATOM 2847 C C . GLN B 1 109 ? -16.094 -12 -0.333 1 98 109 GLN B C 1
ATOM 2849 O O . GLN B 1 109 ? -15.438 -11.656 -1.315 1 98 109 GLN B O 1
ATOM 2854 N N . GLY B 1 110 ? -16.938 -11.258 0.345 1 97.94 110 GLY B N 1
ATOM 2855 C CA . GLY B 1 110 ? -17.172 -9.891 -0.098 1 97.94 110 GLY B CA 1
ATOM 2856 C C . GLY B 1 110 ? -15.938 -9.016 -0.021 1 97.94 110 GLY B C 1
ATOM 2857 O O . GLY B 1 110 ? -15.727 -8.156 -0.878 1 97.94 110 GLY B O 1
ATOM 2858 N N . GLU B 1 111 ? -15.141 -9.242 0.976 1 97.44 111 GLU B N 1
ATOM 2859 C CA . GLU B 1 111 ? -13.93 -8.445 1.162 1 97.44 111 GLU B CA 1
ATOM 2860 C C . GLU B 1 111 ? -12.953 -8.648 0.008 1 97.44 111 GLU B C 1
ATOM 2862 O O . GLU B 1 111 ? -12.484 -7.684 -0.588 1 97.44 111 GLU B O 1
ATOM 2867 N N . LEU B 1 112 ? -12.664 -9.875 -0.364 1 98.38 112 LEU B N 1
ATOM 2868 C CA . LEU B 1 112 ? -11.734 -10.125 -1.465 1 98.38 112 LEU B CA 1
ATOM 2869 C C . LEU B 1 112 ? -12.32 -9.641 -2.787 1 98.38 112 LEU B C 1
ATOM 2871 O O . LEU B 1 112 ? -11.617 -9.023 -3.59 1 98.38 112 LEU B O 1
ATOM 2875 N N . THR B 1 113 ? -13.602 -9.898 -2.992 1 98.5 113 THR B N 1
ATOM 2876 C CA . THR B 1 113 ? -14.258 -9.422 -4.207 1 98.5 113 THR B CA 1
ATOM 2877 C C . THR B 1 113 ? -14.133 -7.906 -4.328 1 98.5 113 THR B C 1
ATOM 2879 O O . THR B 1 113 ? -13.828 -7.387 -5.402 1 98.5 113 THR B O 1
ATOM 2882 N N . GLY B 1 114 ? -14.344 -7.246 -3.205 1 98.06 114 GLY B N 1
ATOM 2883 C CA . GLY B 1 114 ? -14.234 -5.797 -3.195 1 98.06 114 GLY B CA 1
ATOM 2884 C C . GLY B 1 114 ? -12.836 -5.309 -3.531 1 98.06 114 GLY B C 1
ATOM 2885 O O . GLY B 1 114 ? -12.672 -4.336 -4.277 1 98.06 114 GLY B O 1
ATOM 2886 N N . LEU B 1 115 ? -11.844 -5.922 -2.998 1 98.5 115 LEU B N 1
ATOM 2887 C CA . LEU B 1 115 ? -10.453 -5.57 -3.281 1 98.5 115 LEU B CA 1
ATOM 2888 C C . LEU B 1 115 ? -10.141 -5.754 -4.762 1 98.5 115 LEU B C 1
ATOM 2890 O O . LEU B 1 115 ? -9.547 -4.871 -5.387 1 98.5 115 LEU B O 1
ATOM 2894 N N . LEU B 1 116 ? -10.57 -6.855 -5.336 1 98.5 116 LEU B N 1
ATOM 2895 C CA . LEU B 1 116 ? -10.297 -7.148 -6.742 1 98.5 116 LEU B CA 1
ATOM 2896 C C . LEU B 1 116 ? -11.062 -6.195 -7.652 1 98.5 116 LEU B C 1
ATOM 2898 O O . LEU B 1 116 ? -10.57 -5.805 -8.711 1 98.5 116 LEU B O 1
ATOM 2902 N N . ASP B 1 117 ? -12.281 -5.848 -7.242 1 97.88 117 ASP B N 1
ATOM 2903 C CA . ASP B 1 117 ? -13.039 -4.855 -7.996 1 97.88 117 ASP B CA 1
ATOM 2904 C C . ASP B 1 117 ? -12.312 -3.514 -8.023 1 97.88 117 ASP B C 1
ATOM 2906 O O . ASP B 1 117 ? -12.289 -2.834 -9.047 1 97.88 117 ASP B O 1
ATOM 2910 N N . ALA B 1 118 ? -11.781 -3.146 -6.898 1 97.69 118 ALA B N 1
ATOM 2911 C CA . ALA B 1 118 ? -11.023 -1.901 -6.828 1 97.69 118 ALA B CA 1
ATOM 2912 C C . ALA B 1 118 ? -9.797 -1.954 -7.738 1 97.69 118 ALA B C 1
ATOM 2914 O O . ALA B 1 118 ? -9.492 -0.983 -8.438 1 97.69 118 ALA B O 1
ATOM 2915 N N . LEU B 1 119 ? -9.102 -3.061 -7.777 1 98.12 119 LEU B N 1
ATOM 2916 C CA . LEU B 1 119 ? -7.973 -3.271 -8.672 1 98.12 119 LEU B CA 1
ATOM 2917 C C . LEU B 1 119 ? -8.398 -3.141 -10.133 1 98.12 119 LEU B C 1
ATOM 2919 O O . LEU B 1 119 ? -7.695 -2.529 -10.938 1 98.12 119 LEU B O 1
ATOM 2923 N N . SER B 1 120 ? -9.531 -3.717 -10.438 1 97.5 120 SER B N 1
ATOM 2924 C CA . SER B 1 120 ? -10.055 -3.662 -11.797 1 97.5 120 SER B CA 1
ATOM 2925 C C . SER B 1 120 ? -10.312 -2.223 -12.227 1 97.5 120 SER B C 1
ATOM 2927 O O . SER B 1 120 ? -9.953 -1.827 -13.336 1 97.5 120 SER B O 1
ATOM 2929 N N . ARG B 1 121 ? -10.953 -1.492 -11.336 1 95.94 121 ARG B N 1
ATOM 2930 C CA . ARG B 1 121 ? -11.242 -0.094 -11.641 1 95.94 121 ARG B CA 1
ATOM 2931 C C . ARG B 1 121 ? -9.953 0.698 -11.852 1 95.94 121 ARG B C 1
ATOM 2933 O O . ARG B 1 121 ? -9.867 1.519 -12.766 1 95.94 121 ARG B O 1
ATOM 2940 N N . GLU B 1 122 ? -9 0.448 -11.023 1 96.31 122 GLU B N 1
ATOM 2941 C CA . GLU B 1 122 ? -7.715 1.137 -11.148 1 96.31 122 GLU B CA 1
ATOM 2942 C C . GLU B 1 122 ? -7.027 0.789 -12.461 1 96.31 122 GLU B C 1
ATOM 2944 O O . GLU B 1 122 ? -6.484 1.668 -13.141 1 96.31 122 GLU B O 1
ATOM 2949 N N . GLN B 1 123 ? -7.016 -0.475 -12.805 1 95.94 123 GLN B N 1
ATOM 2950 C CA . GLN B 1 123 ? -6.316 -0.978 -13.977 1 95.94 123 GLN B CA 1
ATOM 2951 C C . GLN B 1 123 ? -6.957 -0.455 -15.266 1 95.94 123 GLN B C 1
ATOM 2953 O O . GLN B 1 123 ? -6.262 -0.194 -16.25 1 95.94 123 GLN B O 1
ATOM 2958 N N . SER B 1 124 ? -8.289 -0.35 -15.344 1 92 124 SER B N 1
ATOM 2959 C CA . SER B 1 124 ? -9.023 0.034 -16.547 1 92 124 SER B CA 1
ATOM 2960 C C . SER B 1 124 ? -8.922 1.534 -16.797 1 92 124 SER B C 1
ATOM 2962 O O . SER B 1 124 ? -9.203 2.004 -17.891 1 92 124 SER B O 1
ATOM 2964 N N . GLY B 1 125 ? -8.398 2.279 -15.773 1 85.25 125 GLY B N 1
ATOM 2965 C CA . GLY B 1 125 ? -8.422 3.729 -15.898 1 85.25 125 GLY B CA 1
ATOM 2966 C C . GLY B 1 125 ? -7.055 4.316 -16.203 1 85.25 125 GLY B C 1
ATOM 2967 O O . GLY B 1 125 ? -6.086 3.582 -16.406 1 85.25 125 GLY B O 1
ATOM 2968 N N . THR B 1 126 ? -7.039 5.527 -16.531 1 86.94 126 THR B N 1
ATOM 2969 C CA . THR B 1 126 ? -5.82 6.297 -16.75 1 86.94 126 THR B CA 1
ATOM 2970 C C . THR B 1 126 ? -5.617 7.332 -15.648 1 86.94 126 THR B C 1
ATOM 2972 O O . THR B 1 126 ? -5.148 8.445 -15.906 1 86.94 126 THR B O 1
ATOM 2975 N N . ARG B 1 127 ? -5.883 6.879 -14.492 1 90.75 127 ARG B N 1
ATOM 2976 C CA . ARG B 1 127 ? -5.785 7.82 -13.375 1 90.75 127 ARG B CA 1
ATOM 2977 C C . ARG B 1 127 ? -4.336 8.023 -12.953 1 90.75 127 ARG B C 1
ATOM 2979 O O . ARG B 1 127 ? -3.527 7.094 -13.023 1 90.75 127 ARG B O 1
ATOM 2986 N N . ALA B 1 128 ? -4.027 9.211 -12.5 1 93.31 128 ALA B N 1
ATOM 2987 C CA . ALA B 1 128 ? -2.701 9.516 -11.969 1 93.31 128 ALA B CA 1
ATOM 2988 C C . ALA B 1 128 ? -2.354 8.594 -10.805 1 93.31 128 ALA B C 1
ATOM 2990 O O . ALA B 1 128 ? -3.211 8.273 -9.977 1 93.31 128 ALA B O 1
ATOM 2991 N N . LEU B 1 129 ? -1.07 8.062 -10.734 1 95.44 129 LEU B N 1
ATOM 2992 C CA . LEU B 1 129 ? -0.503 7.266 -9.656 1 95.44 129 LEU B CA 1
ATOM 2993 C C . LEU B 1 129 ? -1.191 5.906 -9.562 1 95.44 129 LEU B C 1
ATOM 2995 O O . LEU B 1 129 ? -1.333 5.352 -8.469 1 95.44 129 LEU B O 1
ATOM 2999 N N . SER B 1 130 ? -1.656 5.441 -10.695 1 96.31 130 SER B N 1
ATOM 3000 C CA . SER B 1 130 ? -2.375 4.172 -10.742 1 96.31 130 SER B CA 1
ATOM 3001 C C . SER B 1 130 ? -1.49 3.021 -10.273 1 96.31 130 SER B C 1
ATOM 3003 O O . SER B 1 130 ? -1.963 2.098 -9.609 1 96.31 130 SER B O 1
ATOM 3005 N N . ALA B 1 131 ? -0.181 3.061 -10.617 1 95.56 131 ALA B N 1
ATOM 3006 C CA . ALA B 1 131 ? 0.725 1.99 -10.211 1 95.56 131 ALA B CA 1
ATOM 3007 C C . ALA B 1 131 ? 0.82 1.898 -8.688 1 95.56 131 ALA B C 1
ATOM 3009 O O . ALA B 1 131 ? 0.798 0.802 -8.125 1 95.56 131 ALA B O 1
ATOM 3010 N N . THR B 1 132 ? 0.898 3.033 -8.039 1 96.31 132 THR B N 1
ATOM 3011 C CA . THR B 1 132 ? 0.963 3.08 -6.578 1 96.31 132 THR B CA 1
ATOM 3012 C C . THR B 1 132 ? -0.334 2.562 -5.965 1 96.31 132 THR B C 1
ATOM 3014 O O . THR B 1 132 ? -0.307 1.811 -4.988 1 96.31 132 THR B O 1
ATOM 3017 N N . ALA B 1 133 ? -1.439 2.988 -6.547 1 98 133 ALA B N 1
ATOM 3018 C CA . ALA B 1 133 ? -2.734 2.51 -6.07 1 98 133 ALA B CA 1
ATOM 3019 C C . ALA B 1 133 ? -2.854 0.998 -6.234 1 98 133 ALA B C 1
ATOM 3021 O O . ALA B 1 133 ? -3.285 0.301 -5.312 1 98 133 ALA B O 1
ATOM 3022 N N . MET B 1 134 ? -2.449 0.534 -7.398 1 98 134 MET B N 1
ATOM 3023 C CA . MET B 1 134 ? -2.475 -0.902 -7.66 1 98 134 MET B CA 1
ATOM 3024 C C . MET B 1 134 ? -1.673 -1.661 -6.609 1 98 134 MET B C 1
ATOM 3026 O O . MET B 1 134 ? -2.123 -2.689 -6.102 1 98 134 MET B O 1
ATOM 3030 N N . GLU B 1 135 ? -0.553 -1.197 -6.297 1 97.62 135 GLU B N 1
ATOM 3031 C CA . GLU B 1 135 ? 0.301 -1.836 -5.301 1 97.62 135 GLU B CA 1
ATOM 3032 C C . GLU B 1 135 ? -0.38 -1.876 -3.936 1 97.62 135 GLU B C 1
ATOM 3034 O O . GLU B 1 135 ? -0.307 -2.883 -3.229 1 97.62 135 GLU B O 1
ATOM 3039 N N . SER B 1 136 ? -1.001 -0.785 -3.531 1 98.31 136 SER B N 1
ATOM 3040 C CA . SER B 1 136 ? -1.682 -0.727 -2.242 1 98.31 136 SER B CA 1
ATOM 3041 C C . SER B 1 136 ? -2.848 -1.708 -2.188 1 98.31 136 SER B C 1
ATOM 3043 O O . SER B 1 136 ? -3.027 -2.412 -1.19 1 98.31 136 SER B O 1
ATOM 3045 N N . TRP B 1 137 ? -3.656 -1.755 -3.268 1 98.31 137 TRP B N 1
ATOM 3046 C CA . TRP B 1 137 ? -4.766 -2.699 -3.328 1 98.31 137 TRP B CA 1
ATOM 3047 C C . TRP B 1 137 ? -4.258 -4.137 -3.285 1 98.31 137 TRP B C 1
ATOM 3049 O O . TRP B 1 137 ? -4.84 -4.988 -2.605 1 98.31 137 TRP B O 1
ATOM 3059 N N . ALA B 1 138 ? -3.156 -4.387 -4.004 1 98.62 138 ALA B N 1
ATOM 3060 C CA . ALA B 1 138 ? -2.572 -5.727 -4.004 1 98.62 138 ALA B CA 1
ATOM 3061 C C . ALA B 1 138 ? -2.061 -6.102 -2.619 1 98.62 138 ALA B C 1
ATOM 3063 O O . ALA B 1 138 ? -2.17 -7.258 -2.201 1 98.62 138 ALA B O 1
ATOM 3064 N N . GLN B 1 139 ? -1.439 -5.16 -1.916 1 98.5 139 GLN B N 1
ATOM 3065 C CA . GLN B 1 139 ? -0.968 -5.418 -0.56 1 98.5 139 GLN B CA 1
ATOM 3066 C C . GLN B 1 139 ? -2.131 -5.754 0.371 1 98.5 139 GLN B C 1
ATOM 3068 O O . GLN B 1 139 ? -2.008 -6.621 1.237 1 98.5 139 GLN B O 1
ATOM 3073 N N . LEU B 1 140 ? -3.209 -5.043 0.204 1 98.56 140 LEU B N 1
ATOM 3074 C CA . LEU B 1 140 ? -4.395 -5.34 1.002 1 98.56 140 LEU B CA 1
ATOM 3075 C C . LEU B 1 140 ? -4.91 -6.746 0.706 1 98.56 140 LEU B C 1
ATOM 3077 O O . LEU B 1 140 ? -5.348 -7.453 1.614 1 98.56 140 LEU B O 1
ATOM 3081 N N . ALA B 1 141 ? -4.898 -7.172 -0.573 1 98.56 141 ALA B N 1
ATOM 3082 C CA . ALA B 1 141 ? -5.27 -8.539 -0.929 1 98.56 141 ALA B CA 1
ATOM 3083 C C . ALA B 1 141 ? -4.336 -9.555 -0.271 1 98.56 141 ALA B C 1
ATOM 3085 O O . ALA B 1 141 ? -4.777 -10.609 0.18 1 98.56 141 ALA B O 1
ATOM 3086 N N . ALA B 1 142 ? -3.059 -9.242 -0.256 1 98.12 142 ALA B N 1
ATOM 3087 C CA . ALA B 1 142 ? -2.08 -10.109 0.395 1 98.12 142 ALA B CA 1
ATOM 3088 C C . ALA B 1 142 ? -2.355 -10.219 1.892 1 98.12 142 ALA B C 1
ATOM 3090 O O . ALA B 1 142 ? -2.25 -11.305 2.469 1 98.12 142 ALA B O 1
ATOM 3091 N N . VAL B 1 143 ? -2.662 -9.062 2.51 1 97.69 143 VAL B N 1
ATOM 3092 C CA . VAL B 1 143 ? -3.018 -9.07 3.926 1 97.69 143 VAL B CA 1
ATOM 3093 C C . VAL B 1 143 ? -4.227 -9.969 4.152 1 97.69 143 VAL B C 1
ATOM 3095 O O . VAL B 1 143 ? -4.234 -10.789 5.07 1 97.69 143 VAL B O 1
ATOM 3098 N N . TRP B 1 144 ? -5.281 -9.82 3.281 1 97.19 144 TRP B N 1
ATOM 3099 C CA . TRP B 1 144 ? -6.461 -10.672 3.354 1 97.19 144 TRP B CA 1
ATOM 3100 C C . TRP B 1 144 ? -6.078 -12.141 3.279 1 97.19 144 TRP B C 1
ATOM 3102 O O . TRP B 1 144 ? -6.527 -12.953 4.098 1 97.19 144 TRP B O 1
ATOM 3112 N N . LEU B 1 145 ? -5.262 -12.469 2.326 1 96.38 145 LEU B N 1
ATOM 3113 C CA . LEU B 1 145 ? -4.816 -13.844 2.104 1 96.38 145 LEU B CA 1
ATOM 3114 C C . LEU B 1 145 ? -4.141 -14.406 3.352 1 96.38 145 LEU B C 1
ATOM 3116 O O . LEU B 1 145 ? -4.457 -15.516 3.787 1 96.38 145 LEU B O 1
ATOM 3120 N N . ARG B 1 146 ? -3.275 -13.664 3.912 1 95.44 146 ARG B N 1
ATOM 3121 C CA . ARG B 1 146 ? -2.545 -14.102 5.098 1 95.44 146 ARG B CA 1
ATOM 3122 C C . ARG B 1 146 ? -3.482 -14.266 6.289 1 95.44 146 ARG B C 1
ATOM 3124 O O . ARG B 1 146 ? -3.316 -15.188 7.09 1 95.44 146 ARG B O 1
ATOM 3131 N N . ARG B 1 147 ? -4.453 -13.367 6.387 1 94.56 147 ARG B N 1
ATOM 3132 C CA . ARG B 1 147 ? -5.43 -13.461 7.473 1 94.56 147 ARG B CA 1
ATOM 3133 C C . ARG B 1 147 ? -6.242 -14.742 7.367 1 94.56 147 ARG B C 1
ATOM 3135 O O . ARG B 1 147 ? -6.621 -15.328 8.383 1 94.56 147 ARG B O 1
ATOM 3142 N N . GLN B 1 148 ? -6.535 -15.242 6.141 1 93.06 148 GLN B N 1
ATOM 3143 C CA . GLN B 1 148 ? -7.332 -16.453 5.914 1 93.06 148 GLN B CA 1
ATOM 3144 C C . GLN B 1 148 ? -6.5 -17.703 6.141 1 93.06 148 GLN B C 1
ATOM 3146 O O . GLN B 1 148 ? -7.047 -18.766 6.445 1 93.06 148 GLN B O 1
ATOM 3151 N N . SER B 1 149 ? -5.16 -17.656 5.805 1 87.56 149 SER B N 1
ATOM 3152 C CA . SER B 1 149 ? -4.285 -18.828 5.859 1 87.56 149 SER B CA 1
ATOM 3153 C C . SER B 1 149 ? -4.02 -19.25 7.301 1 87.56 149 SER B C 1
ATOM 3155 O O . SER B 1 149 ? -3.68 -20.406 7.562 1 87.56 149 SER B O 1
ATOM 3157 N N . ASP B 1 150 ? -3.873 -18.312 8.211 1 70.12 150 ASP B N 1
ATOM 3158 C CA . ASP B 1 150 ? -3.617 -18.672 9.602 1 70.12 150 ASP B CA 1
ATOM 3159 C C . ASP B 1 150 ? -4.688 -19.625 10.125 1 70.12 150 ASP B C 1
ATOM 3161 O O . ASP B 1 150 ? -4.461 -20.344 11.102 1 70.12 150 ASP B O 1
ATOM 3165 N N . HIS B 1 151 ? -5.781 -19.719 9.375 1 56.94 151 HIS B N 1
ATOM 3166 C CA . HIS B 1 151 ? -6.848 -20.578 9.875 1 56.94 151 HIS B CA 1
ATOM 3167 C C . HIS B 1 151 ? -6.785 -21.969 9.242 1 56.94 151 HIS B C 1
ATOM 3169 O O . HIS B 1 151 ? -7.328 -22.922 9.789 1 56.94 151 HIS B O 1
ATOM 3175 N N . ASP B 1 152 ? -6.406 -22.062 8.07 1 54.19 152 ASP B N 1
ATOM 3176 C CA . ASP B 1 152 ? -6.758 -23.281 7.34 1 54.19 152 ASP B CA 1
ATOM 3177 C C . ASP B 1 152 ? -5.586 -24.25 7.305 1 54.19 152 ASP B C 1
ATOM 3179 O O . ASP B 1 152 ? -4.422 -23.844 7.293 1 54.19 152 ASP B O 1
ATOM 3183 N N . ASP B 1 153 ? -5.836 -25.406 7.945 1 50.88 153 ASP B N 1
ATOM 3184 C CA . ASP B 1 153 ? -5.195 -26.703 8.148 1 50.88 153 ASP B CA 1
ATOM 3185 C C . ASP B 1 153 ? -4.859 -27.359 6.816 1 50.88 153 ASP B C 1
ATOM 3187 O O . ASP B 1 153 ? -5.719 -28 6.199 1 50.88 153 ASP B O 1
ATOM 3191 N N . LEU B 1 154 ? -4.137 -26.906 5.969 1 45.91 154 LEU B N 1
ATOM 3192 C CA . LEU B 1 154 ? -4.094 -27.781 4.801 1 45.91 154 LEU B CA 1
ATOM 3193 C C . LEU B 1 154 ? -3.693 -29.203 5.195 1 45.91 154 LEU B C 1
ATOM 3195 O O . LEU B 1 154 ? -3.596 -30.078 4.344 1 45.91 154 LEU B O 1
ATOM 3199 N N . PRO B 1 155 ? -3.381 -29.859 6.477 1 44.84 155 PRO B N 1
ATOM 3200 C CA . PRO B 1 155 ? -2.594 -31.031 6.109 1 44.84 155 PRO B CA 1
ATOM 3201 C C . PRO B 1 155 ? -3.43 -32.094 5.418 1 44.84 155 PRO B C 1
ATOM 3203 O O . PRO B 1 155 ? -4.531 -32.438 5.875 1 44.84 155 PRO B O 1
ATOM 3206 N N . ARG B 1 156 ? -3.428 -32.406 4.055 1 50.62 156 ARG B N 1
ATOM 3207 C CA . ARG B 1 156 ? -4.102 -33.469 3.352 1 50.62 156 ARG B CA 1
ATOM 3208 C C . ARG B 1 156 ? -3.521 -34.844 3.746 1 50.62 156 ARG B C 1
ATOM 3210 O O . ARG B 1 156 ? -2.387 -34.906 4.219 1 50.62 156 ARG B O 1
ATOM 3217 N N . PRO B 1 157 ? -4.137 -35.844 3.459 1 47.34 157 PRO B N 1
ATOM 3218 C CA . PRO B 1 157 ? -3.779 -37.25 3.48 1 47.34 157 PRO B CA 1
ATOM 3219 C C . PRO B 1 157 ? -2.744 -37.625 2.42 1 47.34 157 PRO B C 1
ATOM 3221 O O . PRO B 1 157 ? -2.775 -37.094 1.311 1 47.34 157 PRO B O 1
ATOM 3224 N N . GLY B 1 158 ? -1.597 -38.5 2.545 1 60.53 158 GLY B N 1
ATOM 3225 C CA . GLY B 1 158 ? -0.418 -39.094 1.913 1 60.53 158 GLY B CA 1
ATOM 3226 C C . GLY B 1 158 ? 0.767 -38.125 1.896 1 60.53 158 GLY B C 1
ATOM 3227 O O . GLY B 1 158 ? 1.311 -37.844 0.831 1 60.53 158 GLY B O 1
ATOM 3228 N N . GLU B 1 159 ? 1.083 -37.562 2.955 1 77.62 159 GLU B N 1
ATOM 3229 C CA . GLU B 1 159 ? 2.041 -36.531 3.285 1 77.62 159 GLU B CA 1
ATOM 3230 C C . GLU B 1 159 ? 3.416 -36.812 2.697 1 77.62 159 GLU B C 1
ATOM 3232 O O . GLU B 1 159 ? 4.074 -35.938 2.158 1 77.62 159 GLU B O 1
ATOM 3237 N N . ARG B 1 160 ? 3.635 -38.25 2.6 1 83.88 160 ARG B N 1
ATOM 3238 C CA . ARG B 1 160 ? 4.949 -38.594 2.057 1 83.88 160 ARG B CA 1
ATOM 3239 C C . ARG B 1 160 ? 4.965 -38.438 0.539 1 83.88 160 ARG B C 1
ATOM 3241 O O . ARG B 1 160 ? 5.93 -37.938 -0.026 1 83.88 160 ARG B O 1
ATOM 3248 N N . ALA B 1 161 ? 3.895 -39.031 -0.118 1 90.56 161 ALA B N 1
ATOM 3249 C CA . ALA B 1 161 ? 3.785 -38.906 -1.57 1 90.56 161 ALA B CA 1
ATOM 3250 C C . ALA B 1 161 ? 3.752 -37.469 -2.01 1 90.56 161 ALA B C 1
ATOM 3252 O O . ALA B 1 161 ? 4.434 -37.062 -2.963 1 90.56 161 ALA B O 1
ATOM 3253 N N . ARG B 1 162 ? 3.062 -36.719 -1.312 1 91.75 162 ARG B N 1
ATOM 3254 C CA . ARG B 1 162 ? 2.938 -35.281 -1.639 1 91.75 162 ARG B CA 1
ATOM 3255 C C . ARG B 1 162 ? 4.262 -34.562 -1.43 1 91.75 162 ARG B C 1
ATOM 3257 O O . ARG B 1 162 ? 4.641 -33.719 -2.234 1 91.75 162 ARG B O 1
ATOM 3264 N N . ASP B 1 163 ? 4.871 -34.938 -0.405 1 92.5 163 ASP B N 1
ATOM 3265 C CA . ASP B 1 163 ? 6.16 -34.312 -0.104 1 92.5 163 ASP B CA 1
ATOM 3266 C C . ASP B 1 163 ? 7.176 -34.594 -1.209 1 92.5 163 ASP B C 1
ATOM 3268 O O . ASP B 1 163 ? 7.871 -33.688 -1.669 1 92.5 163 ASP B O 1
ATOM 3272 N N . LEU B 1 164 ? 7.203 -35.812 -1.577 1 93.44 164 LEU B N 1
ATOM 3273 C CA . LEU B 1 164 ? 8.148 -36.156 -2.627 1 93.44 164 LEU B CA 1
ATOM 3274 C C . LEU B 1 164 ? 7.766 -35.5 -3.953 1 93.44 164 LEU B C 1
ATOM 3276 O O . LEU B 1 164 ? 8.633 -35.031 -4.691 1 93.44 164 LEU B O 1
ATOM 3280 N N . SER B 1 165 ? 6.539 -35.562 -4.23 1 95 165 SER B N 1
ATOM 3281 C CA . SER B 1 165 ? 6.055 -34.906 -5.441 1 95 165 SER B CA 1
ATOM 3282 C C . SER B 1 165 ? 6.398 -33.438 -5.445 1 95 165 SER B C 1
ATOM 3284 O O . SER B 1 165 ? 6.77 -32.875 -6.48 1 95 165 SER B O 1
ATOM 3286 N N . ARG B 1 166 ? 6.301 -32.812 -4.293 1 94.62 166 ARG B N 1
ATOM 3287 C CA . ARG B 1 166 ? 6.664 -31.391 -4.148 1 94.62 166 ARG B CA 1
ATOM 3288 C C . ARG B 1 166 ? 8.141 -31.188 -4.449 1 94.62 166 ARG B C 1
ATOM 3290 O O . ARG B 1 166 ? 8.508 -30.234 -5.141 1 94.62 166 ARG B O 1
ATOM 3297 N N . ARG B 1 167 ? 8.891 -31.984 -3.922 1 95.19 167 ARG B N 1
ATOM 3298 C CA . ARG B 1 167 ? 10.328 -31.906 -4.156 1 95.19 167 ARG B CA 1
ATOM 3299 C C . ARG B 1 167 ? 10.648 -32.094 -5.637 1 95.19 167 ARG B C 1
ATOM 3301 O O . ARG B 1 167 ? 11.5 -31.375 -6.184 1 95.19 167 ARG B O 1
ATOM 3308 N N . TYR B 1 168 ? 10 -33.094 -6.141 1 97.5 168 TYR B N 1
ATOM 3309 C CA . TYR B 1 168 ? 10.195 -33.312 -7.57 1 97.5 168 TYR B CA 1
ATOM 3310 C C . TYR B 1 168 ? 9.742 -32.094 -8.375 1 97.5 168 TYR B C 1
ATOM 3312 O O . TYR B 1 168 ? 10.43 -31.672 -9.305 1 97.5 168 TYR B O 1
ATOM 3320 N N . GLY B 1 169 ? 8.602 -31.531 -8.047 1 96.5 169 GLY B N 1
ATOM 3321 C CA . GLY B 1 169 ? 8.133 -30.312 -8.688 1 96.5 169 GLY B CA 1
ATOM 3322 C C . GLY B 1 169 ? 9.133 -29.172 -8.625 1 96.5 169 GLY B C 1
ATOM 3323 O O . GLY B 1 169 ? 9.359 -28.469 -9.617 1 96.5 169 GLY B O 1
ATOM 3324 N N . ALA B 1 170 ? 9.703 -28.984 -7.48 1 96.31 170 ALA B N 1
ATOM 3325 C CA . ALA B 1 170 ? 10.727 -27.953 -7.305 1 96.31 170 ALA B CA 1
ATOM 3326 C C . ALA B 1 170 ? 11.914 -28.203 -8.219 1 96.31 170 ALA B C 1
ATOM 3328 O O . ALA B 1 170 ? 12.477 -27.266 -8.797 1 96.31 170 ALA B O 1
ATOM 3329 N N . ARG B 1 171 ? 12.266 -29.438 -8.32 1 96.38 171 ARG B N 1
ATOM 3330 C CA . ARG B 1 171 ? 13.359 -29.828 -9.211 1 96.38 171 ARG B CA 1
ATOM 3331 C C . ARG B 1 171 ? 13.023 -29.5 -10.664 1 96.38 171 ARG B C 1
ATOM 3333 O O . ARG B 1 171 ? 13.875 -29 -11.406 1 96.38 171 ARG B O 1
ATOM 3340 N N . LEU B 1 172 ? 11.844 -29.797 -11.062 1 96.31 172 LEU B N 1
ATOM 3341 C CA . LEU B 1 172 ? 11.406 -29.516 -12.43 1 96.31 172 LEU B CA 1
ATOM 3342 C C . LEU B 1 172 ? 11.461 -28.031 -12.727 1 96.31 172 LEU B C 1
ATOM 3344 O O . LEU B 1 172 ? 11.836 -27.625 -13.828 1 96.31 172 LEU B O 1
ATOM 3348 N N . VAL B 1 173 ? 11.086 -27.25 -11.781 1 95.44 173 VAL B N 1
ATOM 3349 C CA . VAL B 1 173 ? 11.102 -25.797 -11.953 1 95.44 173 VAL B CA 1
ATOM 3350 C C . VAL B 1 173 ? 12.539 -25.328 -12.18 1 95.44 173 VAL B C 1
ATOM 3352 O O . VAL B 1 173 ? 12.781 -24.453 -13.016 1 95.44 173 VAL B O 1
ATOM 3355 N N . GLN B 1 174 ? 13.43 -25.969 -11.594 1 94 174 GLN B N 1
ATOM 3356 C CA . GLN B 1 174 ? 14.828 -25.547 -11.617 1 94 174 GLN B CA 1
ATOM 3357 C C . GLN B 1 174 ? 15.547 -26.094 -12.844 1 94 174 GLN B C 1
ATOM 3359 O O . GLN B 1 174 ? 16.484 -25.469 -13.344 1 94 174 GLN B O 1
ATOM 3364 N N . ALA B 1 175 ? 15.031 -27.281 -13.328 1 96.12 175 ALA B N 1
ATOM 3365 C CA . ALA B 1 175 ? 15.945 -27.969 -14.234 1 96.12 175 ALA B CA 1
ATOM 3366 C C . ALA B 1 175 ? 15.18 -28.75 -15.297 1 96.12 175 ALA B C 1
ATOM 3368 O O . ALA B 1 175 ? 15.664 -29.766 -15.797 1 96.12 175 ALA B O 1
ATOM 3369 N N . PHE B 1 176 ? 13.992 -28.375 -15.586 1 95.5 176 PHE B N 1
ATOM 3370 C CA . PHE B 1 176 ? 13.234 -29.109 -16.594 1 95.5 176 PHE B CA 1
ATOM 3371 C C . PHE B 1 176 ? 13.922 -29.047 -17.938 1 95.5 176 PHE B C 1
ATOM 3373 O O . PHE B 1 176 ? 13.734 -29.938 -18.781 1 95.5 176 PHE B O 1
ATOM 3380 N N . ASP B 1 177 ? 14.734 -28.016 -18.141 1 94.94 177 ASP B N 1
ATOM 3381 C CA . ASP B 1 177 ? 15.305 -27.75 -19.469 1 94.94 177 ASP B CA 1
ATOM 3382 C C . ASP B 1 177 ? 16.75 -28.219 -19.531 1 94.94 177 ASP B C 1
ATOM 3384 O O . ASP B 1 177 ? 17.484 -27.828 -20.453 1 94.94 177 ASP B O 1
ATOM 3388 N N . SER B 1 178 ? 17.219 -29.016 -18.609 1 95.19 178 SER B N 1
ATOM 3389 C CA . SER B 1 178 ? 18.609 -29.469 -18.516 1 95.19 178 SER B CA 1
ATOM 3390 C C . SER B 1 178 ? 18.875 -30.625 -19.469 1 95.19 178 SER B C 1
ATOM 3392 O O . SER B 1 178 ? 20.031 -30.969 -19.734 1 95.19 178 SER B O 1
ATOM 3394 N N . GLY B 1 179 ? 17.828 -31.281 -19.984 1 95.94 179 GLY B N 1
ATOM 3395 C CA . GLY B 1 179 ? 17.969 -32.5 -20.75 1 95.94 179 GLY B CA 1
ATOM 3396 C C . GLY B 1 179 ? 18.031 -33.75 -19.891 1 95.94 179 GLY B C 1
ATOM 3397 O O . GLY B 1 179 ? 18.125 -34.875 -20.406 1 95.94 179 GLY B O 1
ATOM 3398 N N . ALA B 1 180 ? 17.953 -33.594 -18.641 1 96.12 180 ALA B N 1
ATOM 3399 C CA . ALA B 1 180 ? 18.031 -34.719 -17.703 1 96.12 180 ALA B CA 1
ATOM 3400 C C . ALA B 1 180 ? 16.844 -35.625 -17.859 1 96.12 180 ALA B C 1
ATOM 3402 O O . ALA B 1 180 ? 15.719 -35.188 -18.078 1 96.12 180 ALA B O 1
ATOM 3403 N N . THR B 1 181 ? 17.078 -36.875 -17.719 1 96.19 181 THR B N 1
ATOM 3404 C CA . THR B 1 181 ? 16.031 -37.906 -17.703 1 96.19 181 THR B CA 1
ATOM 3405 C C . THR B 1 181 ? 15.359 -37.969 -16.328 1 96.19 181 THR B C 1
ATOM 3407 O O . THR B 1 181 ? 15.867 -37.406 -15.367 1 96.19 181 THR B O 1
ATOM 3410 N N . VAL B 1 182 ? 14.258 -38.656 -16.297 1 97.19 182 VAL B N 1
ATOM 3411 C CA . VAL B 1 182 ? 13.562 -38.875 -15.023 1 97.19 182 VAL B CA 1
ATOM 3412 C C . VAL B 1 182 ? 14.484 -39.594 -14.031 1 97.19 182 VAL B C 1
ATOM 3414 O O . VAL B 1 182 ? 14.492 -39.281 -12.844 1 97.19 182 VAL B O 1
ATOM 3417 N N . ALA B 1 183 ? 15.219 -40.5 -14.562 1 97.44 183 ALA B N 1
ATOM 3418 C CA . ALA B 1 183 ? 16.156 -41.219 -13.711 1 97.44 183 ALA B CA 1
ATOM 3419 C C . ALA B 1 183 ? 17.172 -40.281 -13.086 1 97.44 183 ALA B C 1
ATOM 3421 O O . ALA B 1 183 ? 17.484 -40.375 -11.898 1 97.44 183 ALA B O 1
ATOM 3422 N N . GLU B 1 184 ? 17.641 -39.406 -13.836 1 97.06 184 GLU B N 1
ATOM 3423 C CA . GLU B 1 184 ? 18.625 -38.438 -13.352 1 97.06 184 GLU B CA 1
ATOM 3424 C C . GLU B 1 184 ? 18 -37.469 -12.359 1 97.06 184 GLU B C 1
ATOM 3426 O O . GLU B 1 184 ? 18.625 -37.125 -11.352 1 97.06 184 GLU B O 1
ATOM 3431 N N . HIS B 1 185 ? 16.797 -37.031 -12.633 1 97.44 185 HIS B N 1
ATOM 3432 C CA . HIS B 1 185 ? 16.094 -36.188 -11.68 1 97.44 185 HIS B CA 1
ATOM 3433 C C . HIS B 1 185 ? 15.836 -36.906 -10.367 1 97.44 185 HIS B C 1
ATOM 3435 O O . HIS B 1 185 ? 15.984 -36.344 -9.289 1 97.44 185 HIS B O 1
ATOM 3441 N N . ALA B 1 186 ? 15.414 -38.156 -10.43 1 97.5 186 ALA B N 1
ATOM 3442 C CA . ALA B 1 186 ? 15.172 -38.969 -9.25 1 97.5 186 ALA B CA 1
ATOM 3443 C C . ALA B 1 186 ? 16.438 -39.125 -8.406 1 97.5 186 ALA B C 1
ATOM 3445 O O . ALA B 1 186 ? 16.406 -38.938 -7.188 1 97.5 186 ALA B O 1
ATOM 3446 N N . ALA B 1 187 ? 17.484 -39.375 -9.086 1 97.44 187 ALA B N 1
ATOM 3447 C CA . ALA B 1 187 ? 18.781 -39.5 -8.406 1 97.44 187 ALA B CA 1
ATOM 3448 C C . ALA B 1 187 ? 19.141 -38.219 -7.668 1 97.44 187 ALA B C 1
ATOM 3450 O O . ALA B 1 187 ? 19.688 -38.281 -6.559 1 97.44 187 ALA B O 1
ATOM 3451 N N . ALA B 1 188 ? 18.859 -37.188 -8.281 1 95.94 188 ALA B N 1
ATOM 3452 C CA . ALA B 1 188 ? 19.203 -35.875 -7.715 1 95.94 188 ALA B CA 1
ATOM 3453 C C . ALA B 1 188 ? 18.453 -35.625 -6.406 1 95.94 188 ALA B C 1
ATOM 3455 O O . ALA B 1 188 ? 18.875 -34.812 -5.586 1 95.94 188 ALA B O 1
ATOM 3456 N N . ILE B 1 189 ? 17.328 -36.281 -6.262 1 95.19 189 ILE B N 1
ATOM 3457 C CA . ILE B 1 189 ? 16.594 -36.094 -5.016 1 95.19 189 ILE B CA 1
ATOM 3458 C C . ILE B 1 189 ? 16.578 -37.406 -4.223 1 95.19 189 ILE B C 1
ATOM 3460 O O . ILE B 1 189 ? 15.695 -37.625 -3.4 1 95.19 189 ILE B O 1
ATOM 3464 N N . ASP B 1 190 ? 17.484 -38.344 -4.52 1 96.44 190 ASP B N 1
ATOM 3465 C CA . ASP B 1 190 ? 17.875 -39.5 -3.75 1 96.44 190 ASP B CA 1
ATOM 3466 C C . ASP B 1 190 ? 16.719 -40.531 -3.672 1 96.44 190 ASP B C 1
ATOM 3468 O O . ASP B 1 190 ? 16.406 -41.031 -2.594 1 96.44 190 ASP B O 1
ATOM 3472 N N . VAL B 1 191 ? 16.094 -40.75 -4.781 1 97.12 191 VAL B N 1
ATOM 3473 C CA . VAL B 1 191 ? 15.07 -41.812 -4.859 1 97.12 191 VAL B CA 1
ATOM 3474 C C . VAL B 1 191 ? 15.203 -42.562 -6.172 1 97.12 191 VAL B C 1
ATOM 3476 O O . VAL B 1 191 ? 15.898 -42.125 -7.09 1 97.12 191 VAL B O 1
ATOM 3479 N N . SER B 1 192 ? 14.602 -43.719 -6.203 1 97.56 192 SER B N 1
ATOM 3480 C CA . SER B 1 192 ? 14.602 -44.469 -7.453 1 97.56 192 SER B CA 1
ATOM 3481 C C . SER B 1 192 ? 13.555 -43.938 -8.422 1 97.56 192 SER B C 1
ATOM 3483 O O . SER B 1 192 ? 12.539 -43.375 -7.996 1 97.56 192 SER B O 1
ATOM 3485 N N . PRO B 1 193 ? 13.836 -44.094 -9.688 1 97.25 193 PRO B N 1
ATOM 3486 C CA . PRO B 1 193 ? 12.844 -43.625 -10.664 1 97.25 193 PRO B CA 1
ATOM 3487 C C . PRO B 1 193 ? 11.484 -44.312 -10.477 1 97.25 193 PRO B C 1
ATOM 3489 O O . PRO B 1 193 ? 10.445 -43.656 -10.633 1 97.25 193 PRO B O 1
ATOM 3492 N N . ALA B 1 194 ? 11.531 -45.531 -10.156 1 97.56 194 ALA B N 1
ATOM 3493 C CA . ALA B 1 194 ? 10.281 -46.25 -9.953 1 97.56 194 ALA B CA 1
ATOM 3494 C C . ALA B 1 194 ? 9.516 -45.719 -8.75 1 97.56 194 ALA B C 1
ATOM 3496 O O . ALA B 1 194 ? 8.297 -45.531 -8.82 1 97.56 194 ALA B O 1
ATOM 3497 N N . HIS B 1 195 ? 10.203 -45.5 -7.734 1 96.94 195 HIS B N 1
ATOM 3498 C CA . HIS B 1 195 ? 9.602 -44.938 -6.523 1 96.94 195 HIS B CA 1
ATOM 3499 C C . HIS B 1 195 ? 9.055 -43.531 -6.766 1 96.94 195 HIS B C 1
ATOM 3501 O O . HIS B 1 195 ? 7.934 -43.219 -6.355 1 96.94 195 HIS B O 1
ATOM 3507 N N . LEU B 1 196 ? 9.812 -42.75 -7.434 1 97 196 LEU B N 1
ATOM 3508 C CA . LEU B 1 196 ? 9.383 -41.406 -7.773 1 97 196 LEU B CA 1
ATOM 3509 C C . LEU B 1 196 ? 8.109 -41.438 -8.602 1 97 196 LEU B C 1
ATOM 3511 O O . LEU B 1 196 ? 7.145 -40.719 -8.289 1 97 196 LEU B O 1
ATOM 3515 N N . THR B 1 197 ? 8.086 -42.25 -9.602 1 97.25 197 THR B N 1
ATOM 3516 C CA . THR B 1 197 ? 6.949 -42.344 -10.516 1 97.25 197 THR B CA 1
ATOM 3517 C C . THR B 1 197 ? 5.695 -42.812 -9.773 1 97.25 197 THR B C 1
ATOM 3519 O O . THR B 1 197 ? 4.621 -42.219 -9.945 1 97.25 197 THR B O 1
ATOM 3522 N N . ARG B 1 198 ? 5.852 -43.719 -8.953 1 96.62 198 ARG B N 1
ATOM 3523 C CA . ARG B 1 198 ? 4.727 -44.25 -8.195 1 96.62 198 ARG B CA 1
ATOM 3524 C C . ARG B 1 198 ? 4.145 -43.188 -7.262 1 96.62 198 ARG B C 1
ATOM 3526 O O . ARG B 1 198 ? 2.926 -43 -7.211 1 96.62 198 ARG B O 1
ATOM 3533 N N . LEU B 1 199 ? 4.957 -42.531 -6.59 1 94.44 199 LEU B N 1
ATOM 3534 C CA . LEU B 1 199 ? 4.496 -41.562 -5.602 1 94.44 199 LEU B CA 1
ATOM 3535 C C . LEU B 1 199 ? 3.9 -40.344 -6.285 1 94.44 199 LEU B C 1
ATOM 3537 O O . LEU B 1 199 ? 2.926 -39.75 -5.793 1 94.44 199 LEU B O 1
ATOM 3541 N N . CYS B 1 200 ? 4.504 -39.938 -7.406 1 96.31 200 CYS B N 1
ATOM 3542 C CA . CYS B 1 200 ? 3.902 -38.844 -8.172 1 96.31 200 CYS B CA 1
ATOM 3543 C C . CYS B 1 200 ? 2.502 -39.219 -8.641 1 96.31 200 CYS B C 1
ATOM 3545 O O . CYS B 1 200 ? 1.574 -38.406 -8.547 1 96.31 200 CYS B O 1
ATOM 3547 N N . LYS B 1 201 ? 2.396 -40.406 -9.094 1 96.44 201 LYS B N 1
ATOM 3548 C CA . LYS B 1 201 ? 1.095 -40.875 -9.555 1 96.44 201 LYS B CA 1
ATOM 3549 C C . LYS B 1 201 ? 0.076 -40.875 -8.422 1 96.44 201 LYS B C 1
ATOM 3551 O O . LYS B 1 201 ? -1.072 -40.469 -8.609 1 96.44 201 LYS B O 1
ATOM 3556 N N . THR B 1 202 ? 0.49 -41.312 -7.363 1 94.62 202 THR B N 1
ATOM 3557 C CA . THR B 1 202 ? -0.371 -41.344 -6.188 1 94.62 202 THR B CA 1
ATOM 3558 C C . THR B 1 202 ? -0.819 -39.938 -5.801 1 94.62 202 THR B C 1
ATOM 3560 O O . THR B 1 202 ? -1.999 -39.719 -5.527 1 94.62 202 THR B O 1
ATOM 3563 N N . ALA B 1 203 ? 0.107 -39 -5.801 1 94.31 203 ALA B N 1
ATOM 3564 C CA . ALA B 1 203 ? -0.14 -37.656 -5.289 1 94.31 203 ALA B CA 1
ATOM 3565 C C . ALA B 1 203 ? -0.89 -36.812 -6.312 1 94.31 203 ALA B C 1
ATOM 3567 O O . ALA B 1 203 ? -1.732 -36 -5.949 1 94.31 203 ALA B O 1
ATOM 3568 N N . THR B 1 204 ? -0.585 -37.031 -7.637 1 95 204 THR B N 1
ATOM 3569 C CA . THR B 1 204 ? -1.04 -36.062 -8.625 1 95 204 THR B CA 1
ATOM 3570 C C . THR B 1 204 ? -1.895 -36.719 -9.695 1 95 204 THR B C 1
ATOM 3572 O O . THR B 1 204 ? -2.576 -36.062 -10.469 1 95 204 THR B O 1
ATOM 3575 N N . GLY B 1 205 ? -1.821 -38 -9.781 1 95.25 205 GLY B N 1
ATOM 3576 C CA . GLY B 1 205 ? -2.457 -38.719 -10.875 1 95.25 205 GLY B CA 1
ATOM 3577 C C . GLY B 1 205 ? -1.573 -38.844 -12.102 1 95.25 205 GLY B C 1
ATOM 3578 O O . GLY B 1 205 ? -1.929 -39.531 -13.055 1 95.25 205 GLY B O 1
ATOM 3579 N N . LEU B 1 206 ? -0.437 -38.25 -12.102 1 96.25 206 LEU B N 1
ATOM 3580 C CA . LEU B 1 206 ? 0.511 -38.281 -13.211 1 96.25 206 LEU B CA 1
ATOM 3581 C C . LEU B 1 206 ? 1.849 -38.875 -12.766 1 96.25 206 LEU B C 1
ATOM 3583 O O . LEU B 1 206 ? 2.311 -38.594 -11.656 1 96.25 206 LEU B O 1
ATOM 3587 N N . GLY B 1 207 ? 2.467 -39.625 -13.57 1 97 207 GLY B N 1
ATOM 3588 C CA . GLY B 1 207 ? 3.805 -40.094 -13.273 1 97 207 GLY B CA 1
ATOM 3589 C C . GLY B 1 207 ? 4.875 -39.031 -13.453 1 97 207 GLY B C 1
ATOM 3590 O O . GLY B 1 207 ? 4.605 -37.938 -13.977 1 97 207 GLY B O 1
ATOM 3591 N N . ALA B 1 208 ? 6.051 -39.375 -13.055 1 97.62 208 ALA B N 1
ATOM 3592 C CA . ALA B 1 208 ? 7.18 -38.469 -13.102 1 97.62 208 ALA B CA 1
ATOM 3593 C C . ALA B 1 208 ? 7.469 -38 -14.531 1 97.62 208 ALA B C 1
ATOM 3595 O O . ALA B 1 208 ? 7.719 -36.844 -14.781 1 97.62 208 ALA B O 1
ATOM 3596 N N . SER B 1 209 ? 7.406 -38.875 -15.43 1 97.75 209 SER B N 1
ATOM 3597 C CA . SER B 1 209 ? 7.691 -38.562 -16.828 1 97.75 209 SER B CA 1
ATOM 3598 C C . SER B 1 209 ? 6.652 -37.625 -17.391 1 97.75 209 SER B C 1
ATOM 3600 O O . SER B 1 209 ? 6.992 -36.688 -18.125 1 97.75 209 SER B O 1
ATOM 3602 N N . GLU B 1 210 ? 5.453 -37.906 -17.094 1 97.75 210 GLU B N 1
ATOM 3603 C CA . GLU B 1 210 ? 4.383 -37.062 -17.609 1 97.75 210 GLU B CA 1
ATOM 3604 C C . GLU B 1 210 ? 4.496 -35.656 -17.062 1 97.75 210 GLU B C 1
ATOM 3606 O O . GLU B 1 210 ? 4.273 -34.688 -17.797 1 97.75 210 GLU B O 1
ATOM 3611 N N . LEU B 1 211 ? 4.828 -35.469 -15.805 1 98 211 LEU B N 1
ATOM 3612 C CA . LEU B 1 211 ? 5.027 -34.156 -15.219 1 98 211 LEU B CA 1
ATOM 3613 C C . LEU B 1 211 ? 6.156 -33.406 -15.922 1 98 211 LEU B C 1
ATOM 3615 O O . LEU B 1 211 ? 6.02 -32.25 -16.25 1 98 211 LEU B O 1
ATOM 3619 N N . LEU B 1 212 ? 7.238 -34.062 -16.156 1 98 212 LEU B N 1
ATOM 3620 C CA . LEU B 1 212 ? 8.367 -33.469 -16.875 1 98 212 LEU B CA 1
ATOM 3621 C C . LEU B 1 212 ? 7.957 -33.062 -18.297 1 98 212 LEU B C 1
ATOM 3623 O O . LEU B 1 212 ? 8.25 -31.938 -18.734 1 98 212 LEU B O 1
ATOM 3627 N N . HIS B 1 213 ? 7.273 -33.938 -18.922 1 98 213 HIS B N 1
ATOM 3628 C CA . HIS B 1 213 ? 6.883 -33.688 -20.312 1 98 213 HIS B CA 1
ATOM 3629 C C . HIS B 1 213 ? 5.895 -32.5 -20.391 1 98 213 HIS B C 1
ATOM 3631 O O . HIS B 1 213 ? 5.941 -31.719 -21.328 1 98 213 HIS B O 1
ATOM 3637 N N . ASN B 1 214 ? 4.965 -32.5 -19.438 1 98.06 214 ASN B N 1
ATOM 3638 C CA . ASN B 1 214 ? 4.062 -31.359 -19.375 1 98.06 214 ASN B CA 1
ATOM 3639 C C . ASN B 1 214 ? 4.836 -30.047 -19.281 1 98.06 214 ASN B C 1
ATOM 3641 O O . ASN B 1 214 ? 4.547 -29.094 -20 1 98.06 214 ASN B O 1
ATOM 3645 N N . ARG B 1 215 ? 5.77 -29.953 -18.406 1 97.69 215 ARG B N 1
ATOM 3646 C CA . ARG B 1 215 ? 6.535 -28.719 -18.188 1 97.69 215 ARG B CA 1
ATOM 3647 C C . ARG B 1 215 ? 7.336 -28.344 -19.422 1 97.69 215 ARG B C 1
ATOM 3649 O O . ARG B 1 215 ? 7.406 -27.172 -19.797 1 97.69 215 ARG B O 1
ATOM 3656 N N . LEU B 1 216 ? 7.934 -29.344 -20.031 1 97.25 216 LEU B N 1
ATOM 3657 C CA . LEU B 1 216 ? 8.688 -29.141 -21.266 1 97.25 216 LEU B CA 1
ATOM 3658 C C . LEU B 1 216 ? 7.781 -28.641 -22.391 1 97.25 216 LEU B C 1
ATOM 3660 O O . LEU B 1 216 ? 8.133 -27.703 -23.094 1 97.25 216 LEU B O 1
ATOM 3664 N N . GLU B 1 217 ? 6.672 -29.312 -22.469 1 97.44 217 GLU B N 1
ATOM 3665 C CA . GLU B 1 217 ? 5.719 -28.906 -23.5 1 97.44 217 GLU B CA 1
ATOM 3666 C C . GLU B 1 217 ? 5.262 -27.469 -23.312 1 97.44 217 GLU B C 1
ATOM 3668 O O . GLU B 1 217 ? 5.199 -26.703 -24.281 1 97.44 217 GLU B O 1
ATOM 3673 N N . HIS B 1 218 ? 4.918 -27.125 -22.109 1 96.88 218 HIS B N 1
ATOM 3674 C CA . HIS B 1 218 ? 4.492 -25.766 -21.797 1 96.88 218 HIS B CA 1
ATOM 3675 C C . HIS B 1 218 ? 5.543 -24.75 -22.234 1 96.88 218 HIS B C 1
ATOM 3677 O O . HIS B 1 218 ? 5.223 -23.781 -22.922 1 96.88 218 HIS B O 1
ATOM 3683 N N . ALA B 1 219 ? 6.738 -24.984 -21.891 1 96.44 219 ALA B N 1
ATOM 3684 C CA . ALA B 1 219 ? 7.836 -24.094 -22.234 1 96.44 219 ALA B CA 1
ATOM 3685 C C . ALA B 1 219 ? 8.039 -24.031 -23.75 1 96.44 219 ALA B C 1
ATOM 3687 O O . ALA B 1 219 ? 8.219 -22.953 -24.328 1 96.44 219 ALA B O 1
ATOM 3688 N N . ALA B 1 220 ? 7.992 -25.141 -24.328 1 96.88 220 ALA B N 1
ATOM 3689 C CA . ALA B 1 220 ? 8.203 -25.234 -25.766 1 96.88 220 ALA B CA 1
ATOM 3690 C C . ALA B 1 220 ? 7.137 -24.469 -26.531 1 96.88 220 ALA B C 1
ATOM 3692 O O . ALA B 1 220 ? 7.453 -23.641 -27.391 1 96.88 220 ALA B O 1
ATOM 3693 N N . ARG B 1 221 ? 5.953 -24.766 -26.203 1 95.81 221 ARG B N 1
ATOM 3694 C CA . ARG B 1 221 ? 4.859 -24.078 -26.875 1 95.81 221 ARG B CA 1
ATOM 3695 C C . ARG B 1 221 ? 4.945 -22.578 -26.672 1 95.81 221 ARG B C 1
ATOM 3697 O O . ARG B 1 221 ? 4.715 -21.797 -27.594 1 95.81 221 ARG B O 1
ATOM 3704 N N . GLY B 1 222 ? 5.277 -22.188 -25.484 1 94.75 222 GLY B N 1
ATOM 3705 C CA . GLY B 1 222 ? 5.461 -20.781 -25.203 1 94.75 222 GLY B CA 1
ATOM 3706 C C . GLY B 1 222 ? 6.508 -20.125 -26.094 1 94.75 222 GLY B C 1
ATOM 3707 O O . GLY B 1 222 ? 6.262 -19.078 -26.672 1 94.75 222 GLY B O 1
ATOM 3708 N N . LEU B 1 223 ? 7.609 -20.734 -26.156 1 94.5 223 LEU B N 1
ATOM 3709 C CA . LEU B 1 223 ? 8.711 -20.188 -26.953 1 94.5 223 LEU B CA 1
ATOM 3710 C C . LEU B 1 223 ? 8.375 -20.203 -28.438 1 94.5 223 LEU B C 1
ATOM 3712 O O . LEU B 1 223 ? 8.617 -19.203 -29.141 1 94.5 223 LEU B O 1
ATOM 3716 N N . ILE B 1 224 ? 7.785 -21.281 -28.875 1 95.12 224 ILE B N 1
ATOM 3717 C CA . ILE B 1 224 ? 7.457 -21.422 -30.281 1 95.12 224 ILE B CA 1
ATOM 3718 C C . ILE B 1 224 ? 6.48 -20.312 -30.703 1 95.12 224 ILE B C 1
ATOM 3720 O O . ILE B 1 224 ? 6.641 -19.703 -31.75 1 95.12 224 ILE B O 1
ATOM 3724 N N . CYS B 1 225 ? 5.551 -20.047 -29.844 1 92.75 225 CYS B N 1
ATOM 3725 C CA . CYS B 1 225 ? 4.422 -19.203 -30.219 1 92.75 225 CYS B CA 1
ATOM 3726 C C . CYS B 1 225 ? 4.734 -17.734 -29.984 1 92.75 225 CYS B C 1
ATOM 3728 O O . CYS B 1 225 ? 4.098 -16.859 -30.562 1 92.75 225 CYS B O 1
ATOM 3730 N N . THR B 1 226 ? 5.684 -17.406 -29.172 1 89.38 226 THR B N 1
ATOM 3731 C CA . THR B 1 226 ? 5.801 -16 -28.781 1 89.38 226 THR B CA 1
ATOM 3732 C C . THR B 1 226 ? 7.207 -15.477 -29.047 1 89.38 226 THR B C 1
ATOM 3734 O O . THR B 1 226 ? 7.461 -14.281 -28.938 1 89.38 226 THR B O 1
ATOM 3737 N N . SER B 1 227 ? 8.164 -16.297 -29.344 1 89.5 227 SER B N 1
ATOM 3738 C CA . SER B 1 227 ? 9.547 -15.883 -29.531 1 89.5 227 SER B CA 1
ATOM 3739 C C . SER B 1 227 ? 9.969 -16.016 -30.984 1 89.5 227 SER B C 1
ATOM 3741 O O . SER B 1 227 ? 9.562 -16.953 -31.672 1 89.5 227 SER B O 1
ATOM 3743 N N . PRO B 1 228 ? 10.812 -15.109 -31.438 1 90.69 228 PRO B N 1
ATOM 3744 C CA . PRO B 1 228 ? 11.328 -15.219 -32.812 1 90.69 228 PRO B CA 1
ATOM 3745 C C . PRO B 1 228 ? 12.508 -16.172 -32.906 1 90.69 228 PRO B C 1
ATOM 3747 O O . PRO B 1 228 ? 13.047 -16.375 -34 1 90.69 228 PRO B O 1
ATOM 3750 N N . ALA B 1 229 ? 12.836 -16.75 -31.844 1 93 229 ALA B N 1
ATOM 3751 C CA . ALA B 1 229 ? 14 -17.625 -31.844 1 93 229 ALA B CA 1
ATOM 3752 C C . ALA B 1 229 ? 13.805 -18.781 -32.812 1 93 229 ALA B C 1
ATOM 3754 O O . ALA B 1 229 ? 12.695 -19.281 -33 1 93 229 ALA B O 1
ATOM 3755 N N . GLY B 1 230 ? 14.953 -19.188 -33.469 1 95.38 230 GLY B N 1
ATOM 3756 C CA . GLY B 1 230 ? 14.898 -20.344 -34.344 1 95.38 230 GLY B CA 1
ATOM 3757 C C . GLY B 1 230 ? 14.531 -21.625 -33.594 1 95.38 230 GLY B C 1
ATOM 3758 O O . GLY B 1 230 ? 14.852 -21.781 -32.438 1 95.38 230 GLY B O 1
ATOM 3759 N N . LEU B 1 231 ? 13.922 -22.531 -34.344 1 95.62 231 LEU B N 1
ATOM 3760 C CA . LEU B 1 231 ? 13.445 -23.766 -33.719 1 95.62 231 LEU B CA 1
ATOM 3761 C C . LEU B 1 231 ? 14.602 -24.594 -33.188 1 95.62 231 LEU B C 1
ATOM 3763 O O . LEU B 1 231 ? 14.469 -25.281 -32.188 1 95.62 231 LEU B O 1
ATOM 3767 N N . GLY B 1 232 ? 15.68 -24.531 -33.875 1 96.31 232 GLY B N 1
ATOM 3768 C CA . GLY B 1 232 ? 16.875 -25.219 -33.406 1 96.31 232 GLY B CA 1
ATOM 3769 C C . GLY B 1 232 ? 17.375 -24.656 -32.094 1 96.31 232 GLY B C 1
ATOM 3770 O O . GLY B 1 232 ? 17.766 -25.406 -31.188 1 96.31 232 GLY B O 1
ATOM 3771 N N . ASP B 1 233 ? 17.359 -23.375 -32 1 96.19 233 ASP B N 1
ATOM 3772 C CA . ASP B 1 233 ? 17.781 -22.703 -30.781 1 96.19 233 ASP B CA 1
ATOM 3773 C C . ASP B 1 233 ? 16.859 -23.031 -29.609 1 96.19 233 ASP B C 1
ATOM 3775 O O . ASP B 1 233 ? 17.312 -23.234 -28.484 1 96.19 233 ASP B O 1
ATOM 3779 N N . ILE B 1 234 ? 15.586 -23.094 -29.906 1 96.44 234 ILE B N 1
ATOM 3780 C CA . ILE B 1 234 ? 14.609 -23.453 -28.891 1 96.44 234 ILE B CA 1
ATOM 3781 C C . ILE B 1 234 ? 14.875 -24.875 -28.391 1 96.44 234 ILE B C 1
ATOM 3783 O O . ILE B 1 234 ? 14.883 -25.125 -27.188 1 96.44 234 ILE B O 1
ATOM 3787 N N . ALA B 1 235 ? 15.133 -25.75 -29.328 1 97.12 235 ALA B N 1
ATOM 3788 C CA . ALA B 1 235 ? 15.438 -27.141 -28.984 1 97.12 235 ALA B CA 1
ATOM 3789 C C . ALA B 1 235 ? 16.641 -27.234 -28.047 1 97.12 235 ALA B C 1
ATOM 3791 O O . ALA B 1 235 ? 16.578 -27.891 -27.016 1 97.12 235 ALA B O 1
ATOM 3792 N N . ARG B 1 236 ? 17.656 -26.516 -28.453 1 96.12 236 ARG B N 1
ATOM 3793 C CA . ARG B 1 236 ? 18.891 -26.516 -27.656 1 96.12 236 ARG B CA 1
ATOM 3794 C C . ARG B 1 236 ? 18.641 -25.922 -26.281 1 96.12 236 ARG B C 1
ATOM 3796 O O . ARG B 1 236 ? 19.094 -26.469 -25.266 1 96.12 236 ARG B O 1
ATOM 3803 N N . HIS B 1 237 ? 17.922 -24.906 -26.25 1 94.44 237 HIS B N 1
ATOM 3804 C CA . HIS B 1 237 ? 17.625 -24.203 -25 1 94.44 237 HIS B CA 1
ATOM 3805 C C . HIS B 1 237 ? 16.859 -25.109 -24.031 1 94.44 237 HIS B C 1
ATOM 3807 O O . HIS B 1 237 ? 17.062 -25.062 -22.828 1 94.44 237 HIS B O 1
ATOM 3813 N N . LEU B 1 238 ? 16.031 -25.969 -24.547 1 96.56 238 LEU B N 1
ATOM 3814 C CA . LEU B 1 238 ? 15.172 -26.828 -23.734 1 96.56 238 LEU B CA 1
ATOM 3815 C C . LEU B 1 238 ? 15.844 -28.156 -23.453 1 96.56 238 LEU B C 1
ATOM 3817 O O . LEU B 1 238 ? 15.234 -29.047 -22.844 1 96.56 238 LEU B O 1
ATOM 3821 N N . GLY B 1 239 ? 17.094 -28.297 -23.922 1 96.19 239 GLY B N 1
ATOM 3822 C CA . GLY B 1 239 ? 17.922 -29.438 -23.547 1 96.19 239 GLY B CA 1
ATOM 3823 C C . GLY B 1 239 ? 17.703 -30.656 -24.438 1 96.19 239 GLY B C 1
ATOM 3824 O O . GLY B 1 239 ? 18.031 -31.781 -24.062 1 96.19 239 GLY B O 1
ATOM 3825 N N . PHE B 1 240 ? 17.141 -30.5 -25.594 1 97.19 240 PHE B N 1
ATOM 3826 C CA . PHE B 1 240 ? 16.969 -31.625 -26.5 1 97.19 240 PHE B CA 1
ATOM 3827 C C . PHE B 1 240 ? 18.266 -31.938 -27.234 1 97.19 240 PHE B C 1
ATOM 3829 O O . PHE B 1 240 ? 19.047 -31.016 -27.547 1 97.19 240 PHE B O 1
ATOM 3836 N N . ALA B 1 241 ? 18.391 -33.156 -27.578 1 94.75 241 ALA B N 1
ATOM 3837 C CA . ALA B 1 241 ? 19.625 -33.625 -28.188 1 94.75 241 ALA B CA 1
ATOM 3838 C C . ALA B 1 241 ? 19.734 -33.156 -29.641 1 94.75 241 ALA B C 1
ATOM 3840 O O . ALA B 1 241 ? 20.828 -33.031 -30.188 1 94.75 241 ALA B O 1
ATOM 3841 N N . SER B 1 242 ? 18.594 -32.969 -30.281 1 95.81 242 SER B N 1
ATOM 3842 C CA . SER B 1 242 ? 18.578 -32.5 -31.672 1 95.81 242 SER B CA 1
ATOM 3843 C C . SER B 1 242 ? 17.234 -31.906 -32.031 1 95.81 242 SER B C 1
ATOM 3845 O O . SER B 1 242 ? 16.25 -32.094 -31.328 1 95.81 242 SER B O 1
ATOM 3847 N N . SER B 1 243 ? 17.25 -31.219 -33.156 1 96.56 243 SER B N 1
ATOM 3848 C CA . SER B 1 243 ? 16.016 -30.656 -33.688 1 96.56 243 SER B CA 1
ATOM 3849 C C . SER B 1 243 ? 15.031 -31.75 -34.094 1 96.56 243 SER B C 1
ATOM 3851 O O . SER B 1 243 ? 13.82 -31.562 -33.969 1 96.56 243 SER B O 1
ATOM 3853 N N . ALA B 1 244 ? 15.57 -32.812 -34.469 1 96.94 244 ALA B N 1
ATOM 3854 C CA . ALA B 1 244 ? 14.727 -33.938 -34.844 1 96.94 244 ALA B CA 1
ATOM 3855 C C . ALA B 1 244 ? 13.977 -34.5 -33.656 1 96.94 244 ALA B C 1
ATOM 3857 O O . ALA B 1 244 ? 12.773 -34.781 -33.719 1 96.94 244 ALA B O 1
ATOM 3858 N N . VAL B 1 245 ? 14.695 -34.656 -32.594 1 97.06 245 VAL B N 1
ATOM 3859 C CA . VAL B 1 245 ? 14.094 -35.188 -31.375 1 97.06 245 VAL B CA 1
ATOM 3860 C C . VAL B 1 245 ? 13.039 -34.219 -30.859 1 97.06 245 VAL B C 1
ATOM 3862 O O . VAL B 1 245 ? 11.961 -34.625 -30.438 1 97.06 245 VAL B O 1
ATOM 3865 N N . PHE B 1 246 ? 13.414 -32.938 -30.953 1 98 246 PHE B N 1
ATOM 3866 C CA . PHE B 1 246 ? 12.5 -31.875 -30.547 1 98 246 PHE B CA 1
ATOM 3867 C C . PHE B 1 246 ? 11.234 -31.891 -31.406 1 98 246 PHE B C 1
ATOM 3869 O O . PHE B 1 246 ? 10.125 -31.844 -30.875 1 98 246 PHE B O 1
ATOM 3876 N N . GLY B 1 247 ? 11.359 -31.984 -32.594 1 97.94 247 GLY B N 1
ATOM 3877 C CA . GLY B 1 247 ? 10.234 -32.031 -33.5 1 97.94 247 GLY B CA 1
ATOM 3878 C C . GLY B 1 247 ? 9.297 -33.219 -33.25 1 97.94 247 GLY B C 1
ATOM 3879 O O . GLY B 1 247 ? 8.078 -33.031 -33.25 1 97.94 247 GLY B O 1
ATOM 3880 N N . ARG B 1 248 ? 9.805 -34.344 -33 1 98.19 248 ARG B N 1
ATOM 3881 C CA . ARG B 1 248 ? 9.008 -35.531 -32.688 1 98.19 248 ARG B CA 1
ATOM 3882 C C . ARG B 1 248 ? 8.227 -35.344 -31.406 1 98.19 248 ARG B C 1
ATOM 3884 O O . ARG B 1 248 ? 7.059 -35.719 -31.312 1 98.19 248 ARG B O 1
ATOM 3891 N N . PHE B 1 249 ? 8.93 -34.812 -30.469 1 97.56 249 PHE B N 1
ATOM 3892 C CA . PHE B 1 249 ? 8.305 -34.531 -29.188 1 97.56 249 PHE B CA 1
ATOM 3893 C C . PHE B 1 249 ? 7.082 -33.625 -29.359 1 97.56 249 PHE B C 1
ATOM 3895 O O . PHE B 1 249 ? 5.996 -33.969 -28.875 1 97.56 249 PHE B O 1
ATOM 3902 N N . ILE B 1 250 ? 7.293 -32.531 -30.094 1 98.38 250 ILE B N 1
ATOM 3903 C CA . ILE B 1 250 ? 6.219 -31.578 -30.312 1 98.38 250 ILE B CA 1
ATOM 3904 C C . ILE B 1 250 ? 5.082 -32.219 -31.094 1 98.38 250 ILE B C 1
ATOM 3906 O O . ILE B 1 250 ? 3.91 -32.094 -30.734 1 98.38 250 ILE B O 1
ATOM 3910 N N . ARG B 1 251 ? 5.395 -32.969 -32.031 1 98 251 ARG B N 1
ATOM 3911 C CA . ARG B 1 251 ? 4.375 -33.625 -32.844 1 98 251 ARG B CA 1
ATOM 3912 C C . ARG B 1 251 ? 3.582 -34.656 -32 1 98 251 ARG B C 1
ATOM 3914 O O . ARG B 1 251 ? 2.357 -34.719 -32.125 1 98 251 ARG B O 1
ATOM 3921 N N . ARG B 1 252 ? 4.23 -35.375 -31.281 1 97.94 252 ARG B N 1
ATOM 3922 C CA . ARG B 1 252 ? 3.574 -36.375 -30.438 1 97.94 252 ARG B CA 1
ATOM 3923 C C . ARG B 1 252 ? 2.637 -35.719 -29.438 1 97.94 252 ARG B C 1
ATOM 3925 O O . ARG B 1 252 ? 1.536 -36.188 -29.188 1 97.94 252 ARG B O 1
ATOM 3932 N N . ARG B 1 253 ? 3.076 -34.594 -28.906 1 97.44 253 ARG B N 1
ATOM 3933 C CA . ARG B 1 253 ? 2.361 -33.938 -27.812 1 97.44 253 ARG B CA 1
ATOM 3934 C C . ARG B 1 253 ? 1.215 -33.062 -28.344 1 97.44 253 ARG B C 1
ATOM 3936 O O . ARG B 1 253 ? 0.178 -32.938 -27.688 1 97.44 253 ARG B O 1
ATOM 3943 N N . THR B 1 254 ? 1.367 -32.438 -29.562 1 96.62 254 THR B N 1
ATOM 3944 C CA . THR B 1 254 ? 0.409 -31.438 -30 1 96.62 254 THR B CA 1
ATOM 3945 C C . THR B 1 254 ? -0.257 -31.875 -31.312 1 96.62 254 THR B C 1
ATOM 3947 O O . THR B 1 254 ? -1.269 -31.297 -31.719 1 96.62 254 THR B O 1
ATOM 3950 N N . GLY B 1 255 ? 0.354 -32.844 -31.953 1 96.62 255 GLY B N 1
ATOM 3951 C CA . GLY B 1 255 ? -0.13 -33.25 -33.25 1 96.62 255 GLY B CA 1
ATOM 3952 C C . GLY B 1 255 ? 0.402 -32.406 -34.406 1 96.62 255 GLY B C 1
ATOM 3953 O O . GLY B 1 255 ? 0.189 -32.688 -35.562 1 96.62 255 GLY B O 1
ATOM 3954 N N . LEU B 1 256 ? 1.084 -31.406 -34.094 1 96.81 256 LEU B N 1
ATOM 3955 C CA . LEU B 1 256 ? 1.629 -30.484 -35.094 1 96.81 256 LEU B CA 1
ATOM 3956 C C . LEU B 1 256 ? 3.15 -30.438 -35.031 1 96.81 256 LEU B C 1
ATOM 3958 O O . LEU B 1 256 ? 3.729 -30.688 -33.969 1 96.81 256 LEU B O 1
ATOM 3962 N N . THR B 1 257 ? 3.748 -30.094 -36.125 1 97.19 257 THR B N 1
ATOM 3963 C CA . THR B 1 257 ? 5.176 -29.797 -36.094 1 97.19 257 THR B CA 1
ATOM 3964 C C . THR B 1 257 ? 5.434 -28.453 -35.438 1 97.19 257 THR B C 1
ATOM 3966 O O . THR B 1 257 ? 4.531 -27.609 -35.375 1 97.19 257 THR B O 1
ATOM 3969 N N . PRO B 1 258 ? 6.68 -28.266 -34.969 1 96.75 258 PRO B N 1
ATOM 3970 C CA . PRO B 1 258 ? 6.992 -26.953 -34.406 1 96.75 258 PRO B CA 1
ATOM 3971 C C . PRO B 1 258 ? 6.703 -25.797 -35.375 1 96.75 258 PRO B C 1
ATOM 3973 O O . PRO B 1 258 ? 6.145 -24.781 -34.969 1 96.75 258 PRO B O 1
ATOM 3976 N N . GLY B 1 259 ? 7.09 -25.953 -36.562 1 96.06 259 GLY B N 1
ATOM 3977 C CA . GLY B 1 259 ? 6.82 -24.922 -37.562 1 96.06 259 GLY B CA 1
ATOM 3978 C C . GLY B 1 259 ? 5.344 -24.641 -37.75 1 96.06 259 GLY B C 1
ATOM 3979 O O . GLY B 1 259 ? 4.934 -23.484 -37.812 1 96.06 259 GLY B O 1
ATOM 3980 N N . ALA B 1 260 ? 4.547 -25.672 -37.875 1 96.38 260 ALA B N 1
ATOM 3981 C CA . ALA B 1 260 ? 3.104 -25.531 -38.031 1 96.38 260 ALA B CA 1
ATOM 3982 C C . ALA B 1 260 ? 2.484 -24.844 -36.812 1 96.38 260 ALA B C 1
ATOM 3984 O O . ALA B 1 260 ? 1.564 -24.031 -36.938 1 96.38 260 ALA B O 1
ATOM 3985 N N . LEU B 1 261 ? 2.949 -25.266 -35.656 1 95.31 261 LEU B N 1
ATOM 3986 C CA . LEU B 1 261 ? 2.479 -24.656 -34.438 1 95.31 261 LEU B CA 1
ATOM 3987 C C . LEU B 1 261 ? 2.732 -23.156 -34.438 1 95.31 261 LEU B C 1
ATOM 3989 O O . LEU B 1 261 ? 1.855 -22.375 -34.062 1 95.31 261 LEU B O 1
ATOM 3993 N N . ARG B 1 262 ? 3.924 -22.688 -34.75 1 94.69 262 ARG B N 1
ATOM 3994 C CA . ARG B 1 262 ? 4.277 -21.281 -34.812 1 94.69 262 ARG B CA 1
ATOM 3995 C C . ARG B 1 262 ? 3.381 -20.531 -35.812 1 94.69 262 ARG B C 1
ATOM 3997 O O . ARG B 1 262 ? 2.904 -19.438 -35.531 1 94.69 262 ARG B O 1
ATOM 4004 N N . ARG B 1 263 ? 3.098 -21.094 -36.938 1 93.56 263 ARG B N 1
ATOM 4005 C CA . ARG B 1 263 ? 2.279 -20.469 -37.969 1 93.56 263 ARG B CA 1
ATOM 4006 C C . ARG B 1 263 ? 0.83 -20.344 -37.531 1 93.56 263 ARG B C 1
ATOM 4008 O O . ARG B 1 263 ? 0.115 -19.438 -37.969 1 93.56 263 ARG B O 1
ATOM 4015 N N . SER B 1 264 ? 0.517 -21.234 -36.656 1 90.12 264 SER B N 1
ATOM 4016 C CA . SER B 1 264 ? -0.88 -21.266 -36.25 1 90.12 264 SER B CA 1
ATOM 4017 C C . SER B 1 264 ? -1.224 -20.047 -35.375 1 90.12 264 SER B C 1
ATOM 4019 O O . SER B 1 264 ? -2.396 -19.688 -35.25 1 90.12 264 SER B O 1
ATOM 4021 N N . VAL B 1 265 ? -0.247 -19.422 -34.781 1 85.25 265 VAL B N 1
ATOM 4022 C CA . VAL B 1 265 ? -0.536 -18.312 -33.875 1 85.25 265 VAL B CA 1
ATOM 4023 C C . VAL B 1 265 ? -0.174 -17 -34.562 1 85.25 265 VAL B C 1
ATOM 4025 O O . VAL B 1 265 ? -0.436 -15.914 -34.031 1 85.25 265 VAL B O 1
ATOM 4028 N N . GLN B 1 266 ? 0.598 -17.016 -35.594 1 77.25 266 GLN B N 1
ATOM 4029 C CA . GLN B 1 266 ? 0.944 -15.805 -36.344 1 77.25 266 GLN B CA 1
ATOM 4030 C C . GLN B 1 266 ? -0.284 -15.203 -37 1 77.25 266 GLN B C 1
ATOM 4032 O O . GLN B 1 266 ? -1.128 -15.93 -37.531 1 77.25 266 GLN B O 1
ATOM 4037 N N . PRO B 1 267 ? -0.532 -13.945 -36.688 1 68.25 267 PRO B N 1
ATOM 4038 C CA . PRO B 1 267 ? -1.633 -13.32 -37.438 1 68.25 267 PRO B CA 1
ATOM 4039 C C . PRO B 1 267 ? -1.504 -13.492 -38.938 1 68.25 267 PRO B C 1
ATOM 4041 O O . PRO B 1 267 ? -0.393 -13.469 -39.469 1 68.25 267 PRO B O 1
ATOM 4044 N N . LYS B 1 268 ? -2.369 -13.977 -39.625 1 51.34 268 LYS B N 1
ATOM 4045 C CA . LYS B 1 268 ? -2.35 -13.906 -41.094 1 51.34 268 LYS B CA 1
ATOM 4046 C C . LYS B 1 268 ? -2.145 -12.477 -41.562 1 51.34 268 LYS B C 1
ATOM 4048 O O . LYS B 1 268 ? -2.688 -11.531 -40.969 1 51.34 268 LYS B O 1
#

Sequence (536 aa):
MAHDPAEIAEIRLSTLAQLMPLGRWQVQLAHDRGHHLLLWITRGQGTGLLDGGRIGFGTHNALFVPARHLMALDPGRGCLGQALLIPASSAIPLPTRPLLLRIRAAADQGELTGLLDALSREQSGTRALSATAMESWAQLAAVWLRRQSDHDDLPRPGERARDLSRRYGARLVQAFDSGATVAEHAAAIDVSPAHLTRLCKTATGLGASELLHNRLEHAARGLICTSPAGLGDIARHLGFASSAVFGRFIRRRTGLTPGALRRSVQPKMAHDPAEIAEIRLSTLAQLMPLGRWQVQLAHDRGHHLLLWITRGQGTGLLDGGRIGFGTHNALFVPARHLMALDPGRGCLGQALLIPASSAIPLPTRPLLLRIRAAADQGELTGLLDALSREQSGTRALSATAMESWAQLAAVWLRRQSDHDDLPRPGERARDLSRRYGARLVQAFDSGATVAEHAAAIDVSPAHLTRLCKTATGLGASELLHNRLEHAARGLICTSPAGLGDIARHLGFASSAVFGRFIRRRTGLTPGALRRSVQPK